Protein AF-A0A3L7YS64-F1 (afdb_monomer_lite)

Foldseek 3Di:
DPQLVVQQVFFQCFEALQQQQAASVRDGQQDDLPPPPSLLLADELLLLQCLLVLFLLLLLCVQCVVVQVADFAPQQPDVVGALPPVVVLLVVLFVVQLVLVCVVLVVLFPAEEELDDDDSCLSDSRSQVVLLVCQLVPGQWYAQRWFAGPNLSYTGTFGIWGKLLSVCSLAPPPDDPQLNQPFQQNSADVPGDTGSIFIAGEHEHADAFEAEPVQATDSVCLSVLSSRLSVQSRRSRHRRHRRQWHWYFYQWYDYPVGIGFFRSHGTHIRGSQQDPPDPPDDHSSVSSSVSSVSSSCSSVPSNVWDLPPHGPDLSSQGQPVDDPSHRRNVVNLVSCVNFQRPNLQFQQGSVLSVVLVVVVNRHVLDPPDACVSSVRDDDVRRVRRRQLSCLSPQDPPDDPCSNDPPNDDDDPDDCPVVWDFQKEKAKEWDWPDQSDAPCPPPRGDGGDIATFKMKIAMDGRNHADDPVLLVLLVVLVQDLADPPDDDDPVCVVRVSRMGMHGFSDNDPVSSVVSVVNVVSNVVSSCVSVVHDVVSYHYHYPPVPPVPRNPRRNPD

Secondary structure (DSSP, 8-state):
---TTHHHHS--SS-GGGGGTB-TTS-B----TT-TTGGGG-EEGGGGHHHHTT-THHHHIIIIIGGGT--PPTTTT-SSPPTT-HHHHHHHHHHHHHHHHHHHHGGGSS-EEE--SSTTGGG-HHHHHHHHHHHHTT-SEEEEEEEEETTTTEEEEEEEEEEHHHHHHHSTTSS-HHHHT---GGG--TTSPPPS--EEEEEEEEEEEEB-TTSBBPGGGHHHHHHHHHHHHHHHHHHT---SEEEEEEEEEEETTEE-SBTTS-PEEEESS---SSTTSPPHHHHHHHHHHHHHHHHHHGGG---SSS-SSGGGS--TT----TTSHHHHHHHHHHHT-GGGSTT--HHHHHHHHHTT---TT-TT--TTTTT--SSSHHHHHHHHHHHHTS-TTS-GGGGSSSS-----S--GGGS--SEEEEEEEEE-TT-S---TTTTB------EEEEEEEEEETTBPPPHHHHHHHHHTT---B---SPPPGGGTTTGGGEEEEE-SSSSHHHHHHHHHHHHHHHHHHHHHTT--GGGEEEEESGGG-----TTTS--

pLDDT: mean 89.32, std 11.94, range [34.16, 98.81]

Structure (mmCIF, N/CA/C/O backbone):
data_AF-A0A3L7YS64-F1
#
_entry.id   AF-A0A3L7YS64-F1
#
loop_
_atom_site.group_PDB
_atom_site.id
_atom_site.type_symbol
_atom_site.label_atom_id
_atom_site.label_alt_id
_atom_site.label_comp_id
_atom_site.label_asym_id
_atom_site.label_entity_id
_atom_site.label_seq_id
_atom_site.pdbx_PDB_ins_code
_atom_site.Cartn_x
_atom_site.Cartn_y
_atom_site.Cartn_z
_atom_site.occupancy
_atom_site.B_iso_or_equiv
_atom_site.auth_seq_id
_atom_site.auth_comp_id
_atom_site.auth_asym_id
_atom_site.auth_atom_id
_atom_site.pdbx_PDB_model_num
ATOM 1 N N . MET A 1 1 ? 5.269 -16.865 -11.892 1.00 75.00 1 MET A N 1
ATOM 2 C CA . MET A 1 1 ? 6.469 -16.201 -12.421 1.00 75.00 1 MET A CA 1
ATOM 3 C C . MET A 1 1 ? 7.534 -17.269 -12.505 1.00 75.00 1 MET A C 1
ATOM 5 O O . MET A 1 1 ? 7.743 -17.943 -11.498 1.00 75.00 1 MET A O 1
ATOM 9 N N . SER A 1 2 ? 8.135 -17.475 -13.669 1.00 70.62 2 SER A N 1
ATOM 10 C CA . SER A 1 2 ? 9.424 -18.143 -13.788 1.00 70.62 2 SER A CA 1
ATOM 11 C C . SER A 1 2 ? 10.393 -17.479 -12.806 1.00 70.62 2 SER A C 1
ATOM 13 O O . SER A 1 2 ? 10.333 -16.269 -12.597 1.00 70.62 2 SER A O 1
ATOM 15 N N . ASP A 1 3 ? 11.226 -18.266 -12.128 1.00 80.31 3 ASP A N 1
ATOM 16 C CA . ASP A 1 3 ? 12.085 -17.745 -11.063 1.00 80.31 3 ASP A CA 1
ATOM 17 C C . ASP A 1 3 ? 13.053 -16.689 -11.618 1.00 80.31 3 ASP A C 1
ATOM 19 O O . ASP A 1 3 ? 14.046 -17.036 -12.256 1.00 80.31 3 ASP A O 1
ATOM 23 N N . LEU A 1 4 ? 12.751 -15.405 -11.381 1.00 87.12 4 LEU A N 1
ATOM 24 C CA . LEU A 1 4 ? 13.524 -14.252 -11.857 1.00 87.12 4 LEU A CA 1
ATOM 25 C C . LEU A 1 4 ? 15.009 -14.371 -11.493 1.00 87.12 4 LEU A C 1
ATOM 27 O O . LEU A 1 4 ? 15.869 -13.941 -12.257 1.00 87.12 4 LEU A O 1
ATOM 31 N N . ARG A 1 5 ? 15.327 -15.031 -10.374 1.00 86.81 5 ARG A N 1
ATOM 32 C CA . ARG A 1 5 ? 16.705 -15.235 -9.910 1.00 86.81 5 ARG A CA 1
ATOM 33 C C . ARG A 1 5 ? 17.558 -16.012 -10.910 1.00 86.81 5 ARG A C 1
ATOM 35 O O . ARG A 1 5 ? 18.771 -15.833 -10.927 1.00 86.81 5 ARG A O 1
ATOM 42 N N . ARG A 1 6 ? 16.951 -16.812 -11.799 1.00 89.75 6 ARG A N 1
ATOM 43 C CA . ARG A 1 6 ? 17.678 -17.478 -12.894 1.00 89.75 6 ARG A CA 1
ATOM 44 C C . ARG A 1 6 ? 18.371 -16.477 -13.822 1.00 89.75 6 ARG A C 1
ATOM 46 O O . ARG A 1 6 ? 19.403 -16.803 -14.395 1.00 89.75 6 ARG A O 1
ATOM 53 N N . TYR A 1 7 ? 17.822 -15.267 -13.954 1.00 92.56 7 TYR A N 1
ATOM 54 C CA . TYR A 1 7 ? 18.408 -14.224 -14.789 1.00 92.56 7 TYR A CA 1
ATOM 55 C C . TYR A 1 7 ? 19.575 -13.480 -14.120 1.00 92.56 7 TYR A C 1
ATOM 57 O O . TYR A 1 7 ? 20.260 -12.714 -14.792 1.00 92.56 7 TYR A O 1
ATOM 65 N N . LEU A 1 8 ? 19.840 -13.710 -12.825 1.00 90.12 8 LEU A N 1
ATOM 66 C CA . LEU A 1 8 ? 21.042 -13.188 -12.160 1.00 90.12 8 LEU A CA 1
ATOM 67 C C . LEU A 1 8 ? 22.300 -13.964 -12.569 1.00 90.12 8 LEU A C 1
ATOM 69 O O . LEU A 1 8 ? 23.395 -13.409 -12.572 1.00 90.12 8 LEU A O 1
ATOM 73 N N . THR A 1 9 ? 22.154 -15.250 -12.902 1.00 87.62 9 THR A N 1
ATOM 74 C CA . THR A 1 9 ? 23.279 -16.144 -13.224 1.00 87.62 9 THR A CA 1
ATOM 75 C C . THR A 1 9 ? 23.401 -16.455 -14.714 1.00 87.62 9 THR A C 1
ATOM 77 O O . THR A 1 9 ? 24.464 -16.890 -15.154 1.00 87.62 9 THR A O 1
ATOM 80 N N . ALA A 1 10 ? 22.348 -16.224 -15.501 1.00 89.31 10 ALA A N 1
ATOM 81 C CA . ALA A 1 10 ? 22.336 -16.444 -16.943 1.00 89.31 10 ALA A CA 1
ATOM 82 C C . ALA A 1 10 ? 21.511 -15.372 -17.668 1.00 89.31 10 ALA A C 1
ATOM 84 O O . ALA A 1 10 ? 20.496 -14.907 -17.160 1.00 89.31 10 ALA A O 1
ATOM 85 N N . ALA A 1 11 ? 21.909 -15.008 -18.888 1.00 89.56 11 ALA A N 1
ATOM 86 C CA . ALA A 1 11 ? 21.113 -14.101 -19.710 1.00 89.56 11 ALA A CA 1
ATOM 87 C C . ALA A 1 11 ? 19.748 -14.731 -20.068 1.00 89.56 11 ALA A C 1
ATOM 89 O O . ALA A 1 11 ? 19.675 -15.950 -20.274 1.00 89.56 11 ALA A O 1
ATOM 90 N N . PRO A 1 12 ? 18.668 -13.935 -20.183 1.00 94.25 12 PRO A N 1
ATOM 91 C CA . PRO A 1 12 ? 17.391 -14.443 -20.669 1.00 94.25 12 PRO A CA 1
ATOM 92 C C . PRO A 1 12 ? 17.529 -15.072 -22.072 1.00 94.25 12 PRO A C 1
ATOM 94 O O . PRO A 1 12 ? 18.192 -14.489 -22.928 1.00 94.25 12 PRO A O 1
ATOM 97 N N . PRO A 1 13 ? 16.902 -16.232 -22.343 1.00 95.38 13 PRO A N 1
ATOM 98 C CA . PRO A 1 13 ? 16.937 -16.887 -23.655 1.00 95.38 13 PRO A CA 1
ATOM 99 C C . PRO A 1 13 ? 16.402 -16.037 -24.812 1.00 95.38 13 PRO A C 1
ATOM 101 O O . PRO A 1 13 ? 16.916 -16.113 -25.927 1.00 95.38 13 PRO A O 1
ATOM 104 N N . VAL A 1 14 ? 15.365 -15.235 -24.559 1.00 96.75 14 VAL A N 1
ATOM 105 C CA . VAL A 1 14 ? 14.819 -14.289 -25.534 1.00 96.75 14 VAL A CA 1
ATOM 106 C C . VAL A 1 14 ? 14.963 -12.877 -24.992 1.00 96.75 14 VAL A C 1
ATOM 108 O O . VAL A 1 14 ? 14.386 -12.540 -23.957 1.00 96.75 14 VAL A O 1
ATOM 111 N N . THR A 1 15 ? 15.702 -12.046 -25.727 1.00 96.88 15 THR A N 1
ATOM 112 C CA . THR A 1 15 ? 16.001 -10.661 -25.354 1.00 96.88 15 THR A CA 1
ATOM 113 C C . THR A 1 15 ? 15.597 -9.655 -26.428 1.00 96.88 15 THR A C 1
ATOM 115 O O . THR A 1 15 ? 15.150 -10.025 -27.523 1.00 96.88 15 THR A O 1
ATOM 118 N N . GLY A 1 16 ? 15.738 -8.368 -26.112 1.00 96.88 16 GLY A N 1
ATOM 119 C CA . GLY A 1 16 ? 15.489 -7.279 -27.047 1.00 96.88 16 GLY A CA 1
ATOM 120 C C . GLY A 1 16 ? 14.007 -7.106 -27.377 1.00 96.88 16 GLY A C 1
ATOM 121 O O . GLY A 1 16 ? 13.126 -7.644 -26.707 1.00 96.88 16 GLY A O 1
ATOM 122 N N . ARG A 1 17 ? 13.708 -6.412 -28.480 1.00 96.88 17 ARG A N 1
ATOM 123 C CA . ARG A 1 17 ? 12.328 -6.160 -28.940 1.00 96.88 17 ARG A CA 1
ATOM 124 C C . ARG A 1 17 ? 11.469 -7.426 -29.024 1.00 96.88 17 ARG A C 1
ATOM 126 O O . ARG A 1 17 ? 10.275 -7.392 -28.734 1.00 96.88 17 ARG A O 1
ATOM 133 N N . ARG A 1 18 ? 12.064 -8.565 -29.402 1.00 96.69 18 ARG A N 1
ATOM 134 C CA . ARG A 1 18 ? 11.354 -9.851 -29.531 1.00 96.69 18 ARG A CA 1
ATOM 135 C C . ARG A 1 18 ? 10.771 -10.342 -28.207 1.00 96.69 18 ARG A C 1
ATOM 137 O O . ARG A 1 18 ? 9.754 -11.037 -28.228 1.00 96.69 18 ARG A O 1
ATOM 144 N N . SER A 1 19 ? 11.356 -9.973 -27.066 1.00 97.38 19 SER A N 1
ATOM 145 C CA . SER A 1 19 ? 10.868 -10.415 -25.758 1.00 97.38 19 SER A CA 1
ATOM 146 C C . SER A 1 19 ? 9.533 -9.784 -25.356 1.00 97.38 19 SER A C 1
ATOM 148 O O . SER A 1 19 ? 8.900 -10.292 -24.438 1.00 97.38 19 SER A O 1
ATOM 150 N N . ILE A 1 20 ? 9.079 -8.724 -26.041 1.00 97.81 20 ILE A N 1
ATOM 151 C CA . ILE A 1 20 ? 7.767 -8.085 -25.818 1.00 97.81 20 ILE A CA 1
ATOM 152 C C . ILE A 1 20 ? 6.618 -9.035 -26.183 1.00 97.81 20 ILE A C 1
ATOM 154 O O . ILE A 1 20 ? 5.534 -8.963 -25.602 1.00 97.81 20 ILE A O 1
ATOM 158 N N . THR A 1 21 ? 6.846 -9.928 -27.149 1.00 97.50 21 THR A N 1
ATOM 159 C CA . THR A 1 21 ? 5.817 -10.805 -27.727 1.00 97.50 21 THR A CA 1
ATOM 160 C C . THR A 1 21 ? 6.182 -12.283 -27.709 1.00 97.50 21 THR A C 1
ATOM 162 O O . THR A 1 21 ? 5.349 -13.094 -28.093 1.00 97.50 21 THR A O 1
ATOM 165 N N . THR A 1 22 ? 7.383 -12.660 -27.266 1.00 97.94 22 THR A N 1
ATOM 166 C CA . THR A 1 22 ? 7.866 -14.048 -27.304 1.00 97.94 22 THR A CA 1
ATOM 167 C C . THR A 1 22 ? 8.350 -14.511 -25.925 1.00 97.94 22 THR A C 1
ATOM 169 O O . THR A 1 22 ? 9.090 -13.786 -25.253 1.00 97.94 22 THR A O 1
ATOM 172 N N . SER A 1 23 ? 7.932 -15.708 -25.496 1.00 96.94 23 SER A N 1
ATOM 173 C CA . SER A 1 23 ? 8.398 -16.375 -24.265 1.00 96.94 23 SER A CA 1
ATOM 174 C C . SER A 1 23 ? 9.821 -16.929 -24.416 1.00 96.94 23 SER A C 1
ATOM 176 O O . SER A 1 23 ? 10.366 -16.947 -25.518 1.00 96.94 23 SER A O 1
ATOM 178 N N . ASP A 1 24 ? 10.437 -17.421 -23.336 1.00 95.38 24 ASP A N 1
ATOM 179 C CA . ASP A 1 24 ? 11.776 -18.033 -23.424 1.00 95.38 24 ASP A CA 1
ATOM 180 C C . ASP A 1 24 ? 11.811 -19.337 -24.214 1.00 95.38 24 ASP A C 1
ATOM 182 O O . ASP A 1 24 ? 12.849 -19.702 -24.761 1.00 95.38 24 ASP A O 1
ATOM 186 N N . ALA A 1 25 ? 10.671 -20.017 -24.319 1.00 95.56 25 ALA A N 1
ATOM 187 C CA . ALA A 1 25 ? 10.519 -21.204 -25.152 1.00 95.56 25 ALA A CA 1
ATOM 188 C C . ALA A 1 25 ? 10.330 -20.870 -26.647 1.00 95.56 25 ALA A C 1
ATOM 190 O O . ALA A 1 25 ? 10.147 -21.775 -27.457 1.00 95.56 25 ALA A O 1
ATOM 191 N N . GLY A 1 26 ? 10.340 -19.585 -27.026 1.00 95.62 26 GLY A N 1
ATOM 192 C CA . GLY A 1 26 ? 10.114 -19.146 -28.404 1.00 95.62 26 GLY A CA 1
ATOM 193 C C . GLY A 1 26 ? 8.638 -19.068 -28.810 1.00 95.62 26 GLY A C 1
ATOM 194 O O . GLY A 1 26 ? 8.339 -18.874 -29.986 1.00 95.62 26 GLY A O 1
ATOM 195 N N . GLU A 1 27 ? 7.707 -19.204 -27.863 1.00 96.62 27 GLU A N 1
ATOM 196 C CA . GLU A 1 27 ? 6.268 -19.130 -28.128 1.00 96.62 27 GLU A CA 1
ATOM 197 C C . GLU A 1 27 ? 5.822 -17.669 -28.263 1.00 96.62 27 GLU A C 1
ATOM 199 O O . GLU A 1 27 ? 6.054 -16.854 -27.366 1.00 96.62 27 GLU A O 1
ATOM 204 N N . VAL A 1 28 ? 5.152 -17.334 -29.368 1.00 96.75 28 VAL A N 1
ATOM 205 C CA . VAL A 1 28 ? 4.612 -15.988 -29.591 1.00 96.75 28 VAL A CA 1
ATOM 206 C C . VAL A 1 28 ? 3.301 -15.819 -28.826 1.00 96.75 28 VAL A C 1
ATOM 208 O O . VAL A 1 28 ? 2.324 -16.517 -29.082 1.00 96.75 28 VAL A O 1
ATOM 211 N N . ARG A 1 29 ? 3.256 -14.840 -27.921 1.00 95.38 29 ARG A N 1
ATOM 212 C CA . ARG A 1 29 ? 2.077 -14.447 -27.146 1.00 95.38 29 ARG A CA 1
ATOM 213 C C . ARG A 1 29 ? 1.862 -12.942 -27.259 1.00 95.38 29 ARG A C 1
ATOM 215 O O . ARG A 1 29 ? 2.418 -12.147 -26.502 1.00 95.38 29 ARG A O 1
ATOM 222 N N . ASN A 1 30 ? 1.031 -12.552 -28.219 1.00 93.25 30 ASN A N 1
ATOM 223 C CA . ASN A 1 30 ? 0.705 -11.157 -28.490 1.00 93.25 30 ASN A CA 1
ATOM 224 C C . ASN A 1 30 ? -0.807 -10.975 -28.707 1.00 93.25 30 ASN A C 1
ATOM 226 O O . ASN A 1 30 ? -1.237 -10.819 -29.849 1.00 93.25 30 ASN A O 1
ATOM 230 N N . PRO A 1 31 ? -1.622 -11.046 -27.641 1.00 92.50 31 PRO A N 1
ATOM 231 C CA . PRO A 1 31 ? -3.062 -10.848 -27.768 1.00 92.50 31 PRO A CA 1
ATOM 232 C C . PRO A 1 31 ? -3.409 -9.420 -28.207 1.00 92.50 31 PRO A C 1
ATOM 234 O O . PRO A 1 31 ? -2.739 -8.465 -27.806 1.00 92.50 31 PRO A O 1
ATOM 237 N N . ASP A 1 32 ? -4.491 -9.281 -28.978 1.00 88.62 32 ASP A N 1
ATOM 238 C CA . ASP A 1 32 ? -5.088 -7.979 -29.291 1.00 88.62 32 ASP A CA 1
ATOM 239 C C . ASP A 1 32 ? -5.507 -7.269 -27.984 1.00 88.62 32 ASP A C 1
ATOM 241 O O . ASP A 1 32 ? -6.080 -7.924 -27.107 1.00 88.62 32 ASP A O 1
ATOM 245 N N . PRO A 1 33 ? -5.244 -5.960 -27.798 1.00 86.06 33 PRO A N 1
ATOM 246 C CA . PRO A 1 33 ? -5.588 -5.235 -26.567 1.00 86.06 33 PRO A CA 1
ATOM 247 C C . PRO A 1 33 ? -7.076 -5.289 -26.178 1.00 86.06 33 PRO A C 1
ATOM 249 O O . PRO A 1 33 ? -7.413 -5.114 -25.003 1.00 86.06 33 PRO A O 1
ATOM 252 N N . THR A 1 34 ? -7.963 -5.520 -27.148 1.00 86.94 34 THR A N 1
ATOM 253 C CA . THR A 1 34 ? -9.418 -5.602 -26.961 1.00 86.94 34 THR A CA 1
ATOM 254 C C . THR A 1 34 ? -9.915 -7.019 -26.652 1.00 86.94 34 THR A C 1
ATOM 256 O O . THR A 1 34 ? -11.037 -7.177 -26.159 1.00 86.94 34 THR A O 1
ATOM 259 N N . ASP A 1 35 ? -9.086 -8.053 -26.846 1.00 89.44 35 ASP A N 1
ATOM 260 C CA . ASP A 1 35 ? -9.452 -9.448 -26.579 1.00 89.44 35 ASP A CA 1
ATOM 261 C C . ASP A 1 35 ? -9.411 -9.766 -25.077 1.00 89.44 35 ASP A C 1
ATOM 263 O O . ASP A 1 35 ? -8.422 -10.234 -24.506 1.00 89.44 35 ASP A O 1
ATOM 267 N N . ARG A 1 36 ? -10.544 -9.543 -24.411 1.00 87.00 36 ARG A N 1
ATOM 268 C CA . ARG A 1 36 ? -10.695 -9.809 -22.973 1.00 87.00 36 ARG A CA 1
ATOM 269 C C . ARG A 1 36 ? -10.419 -11.265 -22.592 1.00 87.00 36 ARG A C 1
ATOM 271 O O . ARG A 1 36 ? -10.006 -11.503 -21.457 1.00 87.00 36 ARG A O 1
ATOM 278 N N . THR A 1 37 ? -10.659 -12.220 -23.489 1.00 87.88 37 THR A N 1
ATOM 279 C CA . THR A 1 37 ? -10.460 -13.647 -23.213 1.00 87.88 37 THR A CA 1
ATOM 280 C C . THR A 1 37 ? -8.975 -13.968 -23.197 1.00 87.88 37 THR A C 1
ATOM 282 O O . THR A 1 37 ? -8.494 -14.564 -22.235 1.00 87.88 37 THR A O 1
ATOM 285 N N . ALA A 1 38 ? -8.228 -13.506 -24.200 1.00 86.81 38 ALA A N 1
ATOM 286 C CA . ALA A 1 38 ? -6.787 -13.728 -24.262 1.00 86.81 38 ALA A CA 1
ATOM 287 C C . ALA A 1 38 ? -6.024 -12.984 -23.148 1.00 86.81 38 ALA A C 1
ATOM 289 O O . ALA A 1 38 ? -5.046 -13.500 -22.607 1.00 86.81 38 ALA A O 1
ATOM 290 N N . TRP A 1 39 ? -6.509 -11.812 -22.726 1.00 91.19 39 TRP A N 1
ATOM 291 C CA . TRP A 1 39 ? -5.955 -11.068 -21.587 1.00 91.19 39 TRP A CA 1
ATOM 292 C C . TRP A 1 39 ? -6.368 -11.615 -20.211 1.00 91.19 39 TRP A C 1
ATOM 294 O O . TRP A 1 39 ? -5.863 -11.135 -19.194 1.00 91.19 39 TRP A O 1
ATOM 304 N N . ARG A 1 40 ? -7.244 -12.627 -20.133 1.00 91.38 40 ARG A N 1
ATOM 305 C CA . ARG A 1 40 ? -7.688 -13.209 -18.852 1.00 91.38 40 ARG A CA 1
ATOM 306 C C . ARG A 1 40 ? -6.539 -13.831 -18.057 1.00 91.38 40 ARG A C 1
ATOM 308 O O . ARG A 1 40 ? -6.552 -13.745 -16.830 1.00 91.38 40 ARG A O 1
ATOM 315 N N . GLU A 1 41 ? -5.544 -14.393 -18.737 1.00 93.38 41 GLU A N 1
ATOM 316 C CA . GLU A 1 41 ? -4.353 -14.988 -18.111 1.00 93.38 41 GLU A CA 1
ATOM 317 C C . GLU A 1 41 ? -3.257 -13.958 -17.800 1.00 93.38 41 GLU A C 1
ATOM 319 O O . GLU A 1 41 ? -2.355 -14.216 -16.996 1.00 93.38 41 GLU A O 1
ATOM 324 N N . TRP A 1 42 ? -3.344 -12.769 -18.400 1.00 96.38 42 TRP A N 1
ATOM 325 C CA . TRP A 1 42 ? -2.396 -11.689 -18.167 1.00 96.38 42 TRP A CA 1
ATOM 326 C C . TRP A 1 42 ? -2.717 -10.960 -16.861 1.00 96.38 42 TRP A C 1
ATOM 328 O O . TRP A 1 42 ? -3.863 -10.588 -16.577 1.00 96.38 42 TRP A O 1
ATOM 338 N N . VAL A 1 43 ? -1.695 -10.736 -16.043 1.00 96.81 43 VAL A N 1
ATOM 339 C CA . VAL A 1 43 ? -1.841 -10.145 -14.708 1.00 96.81 43 VAL A CA 1
ATOM 340 C C . VAL A 1 43 ? -1.011 -8.868 -14.626 1.00 96.81 43 VAL A C 1
ATOM 342 O O . VAL A 1 43 ? 0.186 -8.882 -14.907 1.00 96.81 43 VAL A O 1
ATOM 345 N N . SER A 1 44 ? -1.644 -7.751 -14.257 1.00 95.62 44 SER A N 1
ATOM 346 C CA . SER A 1 44 ? -0.912 -6.504 -14.036 1.00 95.62 44 SER A CA 1
ATOM 347 C C . SER A 1 44 ? -0.080 -6.592 -12.758 1.00 95.62 44 SER A C 1
ATOM 349 O O . SER A 1 44 ? -0.515 -7.209 -11.784 1.00 95.62 44 SER A O 1
ATOM 351 N N . ALA A 1 45 ? 1.083 -5.942 -12.727 1.00 94.69 45 ALA A N 1
ATOM 352 C CA . ALA A 1 45 ? 1.990 -5.995 -11.575 1.00 94.69 45 ALA A CA 1
ATOM 353 C C . ALA A 1 45 ? 1.306 -5.623 -10.240 1.00 94.69 45 ALA A C 1
ATOM 355 O O . ALA A 1 45 ? 1.483 -6.312 -9.232 1.00 94.69 45 ALA A O 1
ATOM 356 N N . SER A 1 46 ? 0.428 -4.614 -10.256 1.00 92.94 46 SER A N 1
ATOM 357 C CA . SER A 1 46 ? -0.352 -4.158 -9.095 1.00 92.94 46 SER A CA 1
ATOM 358 C C . SER A 1 46 ? -1.322 -5.199 -8.509 1.00 92.94 46 SER A C 1
ATOM 360 O O . SER A 1 46 ? -1.676 -5.112 -7.333 1.00 92.94 46 SER A O 1
ATOM 362 N N . LYS A 1 47 ? -1.741 -6.219 -9.276 1.00 95.88 47 LYS A N 1
ATOM 363 C CA . LYS A 1 47 ? -2.669 -7.268 -8.802 1.00 95.88 47 LYS A CA 1
ATOM 364 C C . LYS A 1 47 ? -2.014 -8.282 -7.861 1.00 95.88 47 LYS A C 1
ATOM 366 O O . LYS A 1 47 ? -2.718 -9.078 -7.258 1.00 95.88 47 LYS A O 1
ATOM 371 N N . THR A 1 48 ? -0.697 -8.228 -7.673 1.00 94.94 48 THR A N 1
ATOM 372 C CA . THR A 1 48 ? 0.008 -9.052 -6.672 1.00 94.94 48 THR A CA 1
ATOM 373 C C . THR A 1 48 ? -0.202 -8.570 -5.229 1.00 94.94 48 THR A C 1
ATOM 375 O O . THR A 1 48 ? 0.116 -9.289 -4.279 1.00 94.94 48 THR A O 1
ATOM 378 N N . ARG A 1 49 ? -0.760 -7.363 -5.050 1.00 94.94 49 ARG A N 1
ATOM 379 C CA . ARG A 1 49 ? -0.850 -6.646 -3.771 1.00 94.94 49 ARG A CA 1
ATOM 380 C C . ARG A 1 49 ? -1.494 -7.455 -2.645 1.00 94.94 49 ARG A C 1
ATOM 382 O O . ARG A 1 49 ? -0.908 -7.554 -1.570 1.00 94.94 49 ARG A O 1
ATOM 389 N N . ASN A 1 50 ? -2.691 -7.992 -2.866 1.00 96.19 50 ASN A N 1
ATOM 390 C CA . ASN A 1 50 ? -3.501 -8.594 -1.801 1.00 96.19 50 ASN A CA 1
ATOM 391 C C . ASN A 1 50 ? -2.902 -9.912 -1.300 1.00 96.19 50 ASN A C 1
ATOM 393 O O . ASN A 1 50 ? -2.794 -10.113 -0.089 1.00 96.19 50 ASN A O 1
ATOM 397 N N . TRP A 1 51 ? -2.386 -10.746 -2.209 1.00 95.69 51 TRP A N 1
ATOM 398 C CA . TRP A 1 51 ? -1.588 -11.922 -1.849 1.00 95.69 51 TRP A CA 1
ATOM 399 C C . TRP A 1 51 ? -0.399 -11.554 -0.953 1.00 95.69 51 TRP A C 1
ATOM 401 O O . TRP A 1 51 ? -0.234 -12.106 0.135 1.00 95.69 51 TRP A O 1
ATOM 411 N N . LEU A 1 52 ? 0.407 -10.571 -1.371 1.00 93.38 52 LEU A N 1
ATOM 412 C CA . LEU A 1 52 ? 1.620 -10.158 -0.652 1.00 93.38 52 LEU A CA 1
ATOM 413 C C . LEU A 1 52 ? 1.336 -9.459 0.685 1.00 93.38 52 LEU A C 1
ATOM 415 O O . LEU A 1 52 ? 2.234 -9.350 1.519 1.00 93.38 52 LEU A O 1
ATOM 419 N N . ARG A 1 53 ? 0.095 -9.015 0.906 1.00 91.69 53 ARG A N 1
ATOM 420 C CA . ARG A 1 53 ? -0.408 -8.508 2.193 1.00 91.69 53 ARG A CA 1
AT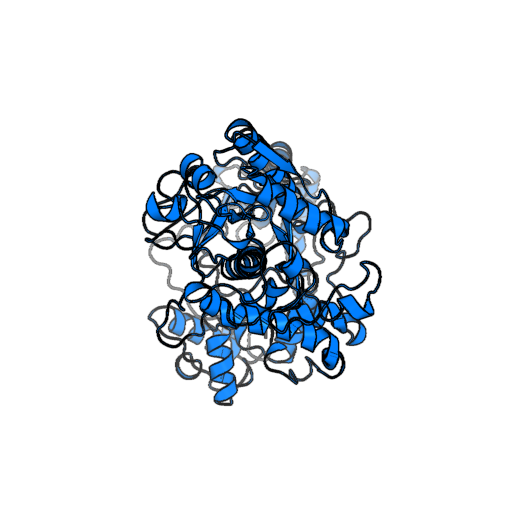OM 421 C C . ARG A 1 53 ? -1.115 -9.569 3.036 1.00 91.69 53 ARG A C 1
ATOM 423 O O . ARG A 1 53 ? -1.626 -9.244 4.107 1.00 91.69 53 ARG A O 1
ATOM 430 N N . ARG A 1 54 ? -1.117 -10.825 2.579 1.00 93.38 54 ARG A N 1
ATOM 431 C CA . ARG A 1 54 ? -1.782 -11.963 3.228 1.00 93.38 54 ARG A CA 1
ATOM 432 C C . ARG A 1 54 ? -3.289 -11.743 3.388 1.00 93.38 54 ARG A C 1
ATOM 434 O O . ARG A 1 54 ? -3.853 -12.181 4.379 1.00 93.38 54 ARG A O 1
ATOM 441 N N . ASP A 1 55 ? -3.929 -11.085 2.419 1.00 95.50 55 ASP A N 1
ATOM 442 C CA . ASP A 1 55 ? -5.392 -10.919 2.359 1.00 95.50 55 ASP A CA 1
ATOM 443 C C . ASP A 1 55 ? -5.981 -11.235 0.957 1.00 95.50 55 ASP A C 1
ATOM 445 O O . ASP A 1 55 ? -6.683 -10.410 0.366 1.00 95.50 55 ASP A O 1
ATOM 449 N N . PRO A 1 56 ? -5.677 -12.413 0.365 1.00 97.44 56 PRO A N 1
ATOM 450 C CA . PRO A 1 56 ? -6.121 -12.771 -0.988 1.00 97.44 56 PRO A CA 1
ATOM 451 C C . PRO A 1 56 ? -7.645 -12.919 -1.145 1.00 97.44 56 PRO A C 1
ATOM 453 O O . PRO A 1 56 ? -8.139 -12.873 -2.274 1.00 97.44 56 PRO A O 1
ATOM 456 N N . LEU A 1 57 ? -8.404 -13.023 -0.046 1.00 98.25 57 LEU A N 1
ATOM 457 C CA . LEU A 1 57 ? -9.871 -12.986 -0.051 1.00 98.25 57 LEU A CA 1
ATOM 458 C C . LEU A 1 57 ? -10.413 -11.777 -0.830 1.00 98.25 57 LEU A C 1
ATOM 460 O O . LEU A 1 57 ? -11.411 -11.906 -1.537 1.00 98.25 57 LEU A O 1
ATOM 464 N N . LEU A 1 58 ? -9.745 -10.623 -0.749 1.00 98.06 58 LEU A N 1
ATOM 465 C CA . LEU A 1 58 ? -10.165 -9.407 -1.447 1.00 98.06 58 LEU A CA 1
ATOM 466 C C . LEU A 1 58 ? -10.146 -9.567 -2.972 1.00 98.06 58 LEU A C 1
ATOM 468 O O . LEU A 1 58 ? -11.033 -9.055 -3.648 1.00 98.06 58 LEU A O 1
ATOM 472 N N . ASP A 1 59 ? -9.191 -10.324 -3.526 1.00 98.19 59 ASP A N 1
ATOM 473 C CA . ASP A 1 59 ? -9.163 -10.608 -4.967 1.00 98.19 59 ASP A CA 1
ATOM 474 C C . ASP A 1 59 ? -10.346 -11.483 -5.385 1.00 98.19 59 ASP A C 1
ATOM 476 O O . ASP A 1 59 ? -10.909 -11.308 -6.466 1.00 98.19 59 ASP A O 1
ATOM 480 N N . TRP A 1 60 ? -10.733 -12.429 -4.525 1.00 98.62 60 TRP A N 1
ATOM 481 C CA . TRP A 1 60 ? -11.889 -13.282 -4.767 1.00 98.62 60 TRP A CA 1
ATOM 482 C C . TRP A 1 60 ? -13.202 -12.506 -4.643 1.00 98.62 60 TRP A C 1
ATOM 484 O O . TRP A 1 60 ? -14.054 -12.643 -5.519 1.00 98.62 60 TRP A O 1
ATOM 494 N N . LEU A 1 61 ? -13.352 -11.651 -3.626 1.00 98.44 61 LEU A N 1
ATOM 495 C CA . LEU A 1 61 ? -14.520 -10.778 -3.471 1.00 98.44 61 LEU A CA 1
ATOM 496 C C . LEU A 1 61 ? -14.663 -9.825 -4.660 1.00 98.44 61 LEU A C 1
ATOM 498 O O . LEU A 1 61 ? -15.763 -9.668 -5.187 1.00 98.44 61 LEU A O 1
ATOM 502 N N . GLU A 1 62 ? -13.552 -9.278 -5.154 1.00 97.38 62 GLU A N 1
ATOM 503 C CA . GLU A 1 62 ? -13.555 -8.392 -6.316 1.00 97.38 62 GLU A CA 1
ATOM 504 C C . GLU A 1 62 ? -14.125 -9.057 -7.577 1.00 97.38 62 GLU A C 1
ATOM 506 O O . GLU A 1 62 ? -14.800 -8.397 -8.367 1.00 97.38 62 GLU A O 1
ATOM 511 N N . VAL A 1 63 ? -13.877 -10.358 -7.768 1.00 97.38 63 VAL A N 1
ATOM 512 C CA . VAL A 1 63 ? -14.322 -11.099 -8.961 1.00 97.38 63 VAL A CA 1
ATOM 513 C C . VAL A 1 63 ? -15.672 -11.794 -8.752 1.00 97.38 63 VAL A C 1
ATOM 515 O O . VAL A 1 63 ? -16.495 -11.806 -9.665 1.00 97.38 63 VAL A O 1
ATOM 518 N N . HIS A 1 64 ? -15.912 -12.370 -7.572 1.00 98.19 64 HIS A N 1
ATOM 519 C CA . HIS A 1 64 ? -17.028 -13.289 -7.306 1.00 98.19 64 HIS A CA 1
ATOM 520 C C . HIS A 1 64 ? -17.952 -12.844 -6.171 1.00 98.19 64 HIS A C 1
ATOM 522 O O . HIS A 1 64 ? -19.037 -13.406 -6.035 1.00 98.19 64 HIS A O 1
ATOM 528 N N . GLY A 1 65 ? -17.575 -11.839 -5.375 1.00 97.50 65 GLY A N 1
ATOM 529 C CA . GLY A 1 65 ? -18.282 -11.447 -4.150 1.00 97.50 65 GLY A CA 1
ATOM 530 C C . GLY A 1 65 ? -19.769 -11.175 -4.372 1.00 97.50 65 GLY A C 1
ATOM 531 O O . GLY A 1 65 ? -20.607 -11.780 -3.708 1.00 97.50 65 GLY A O 1
ATOM 532 N N . ALA A 1 66 ? -20.104 -10.362 -5.379 1.00 96.81 66 ALA A N 1
ATOM 533 C CA . ALA A 1 66 ? -21.494 -10.048 -5.726 1.00 96.81 66 ALA A CA 1
ATOM 534 C C . ALA A 1 66 ? -22.307 -11.292 -6.124 1.00 96.81 66 ALA A C 1
ATOM 536 O O . ALA A 1 66 ? -23.419 -11.490 -5.638 1.00 96.81 66 ALA A O 1
ATOM 537 N N . ALA A 1 67 ? -21.737 -12.172 -6.955 1.00 97.75 67 ALA A N 1
ATOM 538 C CA . ALA A 1 67 ? -22.384 -13.423 -7.362 1.00 97.75 67 ALA A CA 1
ATOM 539 C C . ALA A 1 67 ? -22.578 -14.401 -6.186 1.00 97.75 67 ALA A C 1
ATOM 541 O O . ALA A 1 67 ? -23.439 -15.276 -6.244 1.00 97.75 67 ALA A O 1
ATOM 542 N N . LYS A 1 68 ? -21.794 -14.232 -5.117 1.00 97.50 68 LYS A N 1
ATOM 543 C CA . LYS A 1 68 ? -21.841 -15.009 -3.873 1.00 97.50 68 LYS A CA 1
ATOM 544 C C . LYS A 1 68 ? -22.662 -14.335 -2.768 1.00 97.50 68 LYS A C 1
ATOM 546 O O . LYS A 1 68 ? -22.686 -14.820 -1.642 1.00 97.50 68 LYS A O 1
ATOM 551 N N . GLY A 1 69 ? -23.356 -13.238 -3.079 1.00 96.81 69 GLY A N 1
ATOM 552 C CA . GLY A 1 69 ? -24.245 -12.546 -2.143 1.00 96.81 69 GLY A CA 1
ATOM 553 C C . GLY A 1 69 ? -23.545 -11.586 -1.177 1.00 96.81 69 GLY A C 1
ATOM 554 O O . GLY A 1 69 ? -24.160 -11.151 -0.203 1.00 96.81 69 GLY A O 1
ATOM 555 N N . PHE A 1 70 ? -22.282 -11.237 -1.427 1.00 97.44 70 PHE A N 1
ATOM 556 C CA . PHE A 1 70 ? -21.589 -10.166 -0.714 1.00 97.44 70 PHE A CA 1
ATOM 557 C C . PHE A 1 70 ? -21.785 -8.833 -1.436 1.00 97.44 70 PHE A C 1
ATOM 559 O O . PHE A 1 70 ? -21.745 -8.765 -2.663 1.00 97.44 70 PHE A O 1
ATOM 566 N N . ALA A 1 71 ? -21.967 -7.760 -0.671 1.00 95.06 71 ALA A N 1
ATOM 567 C CA . ALA A 1 71 ? -22.082 -6.407 -1.196 1.00 95.06 71 ALA A CA 1
ATOM 568 C C . ALA A 1 71 ? -20.801 -5.616 -0.925 1.00 95.06 71 ALA A C 1
ATOM 570 O O . ALA A 1 71 ? -20.121 -5.856 0.075 1.00 95.06 71 ALA A O 1
ATOM 571 N N . ARG A 1 72 ? -20.504 -4.672 -1.820 1.00 94.31 72 ARG A N 1
ATOM 572 C CA . ARG A 1 72 ? -19.512 -3.629 -1.563 1.00 94.31 72 ARG A CA 1
ATOM 573 C C . ARG A 1 72 ? -20.011 -2.692 -0.464 1.00 94.31 72 ARG A C 1
ATOM 575 O O . ARG A 1 72 ? -21.217 -2.591 -0.233 1.00 94.31 72 ARG A O 1
ATOM 582 N N . ASP A 1 73 ? -19.080 -1.999 0.176 1.00 90.88 73 ASP A N 1
ATOM 583 C CA . ASP A 1 73 ? -19.358 -1.005 1.205 1.00 90.88 73 ASP A CA 1
ATOM 584 C C . ASP A 1 73 ? -20.316 0.076 0.674 1.00 90.88 73 ASP A C 1
ATOM 586 O O . ASP A 1 73 ? -20.279 0.464 -0.500 1.00 90.88 73 ASP A O 1
ATOM 590 N N . ALA A 1 74 ? -21.201 0.566 1.543 1.00 86.44 74 ALA A N 1
ATOM 591 C CA . ALA A 1 74 ? -22.186 1.572 1.163 1.00 86.44 74 ALA A CA 1
ATOM 592 C C . ALA A 1 74 ? -21.498 2.833 0.613 1.00 86.44 74 ALA A C 1
ATOM 594 O O . ALA A 1 74 ? -20.560 3.358 1.206 1.00 86.44 74 ALA A O 1
ATOM 595 N N . GLY A 1 75 ? -21.972 3.320 -0.536 1.00 82.44 75 GLY A N 1
ATOM 596 C CA . GLY A 1 75 ? -21.396 4.489 -1.204 1.00 82.44 75 GLY A CA 1
ATOM 597 C C . GLY A 1 75 ? -20.126 4.215 -2.018 1.00 82.44 75 GLY A C 1
ATOM 598 O O . GLY A 1 75 ? -19.692 5.115 -2.731 1.00 82.44 75 GLY A O 1
ATOM 599 N N . ALA A 1 76 ? -19.575 2.993 -2.004 1.00 84.12 76 ALA A N 1
ATOM 600 C CA . ALA A 1 76 ? -18.356 2.662 -2.748 1.00 84.12 76 ALA A CA 1
ATOM 601 C C . ALA A 1 76 ? -18.468 2.881 -4.268 1.00 84.12 76 ALA A C 1
ATOM 603 O O . ALA A 1 76 ? -17.460 3.178 -4.904 1.00 84.12 76 ALA A O 1
ATOM 604 N N . ASP A 1 77 ? -19.675 2.740 -4.827 1.00 84.44 77 ASP A N 1
ATOM 605 C CA . ASP A 1 77 ? -19.969 2.915 -6.256 1.00 84.44 77 ASP A CA 1
ATOM 606 C C . ASP A 1 77 ? -20.757 4.216 -6.551 1.00 84.44 77 ASP A C 1
ATOM 608 O O . ASP A 1 77 ? -21.351 4.360 -7.626 1.00 84.44 77 ASP A O 1
ATOM 612 N N . ALA A 1 78 ? -20.812 5.159 -5.599 1.00 84.38 78 ALA A N 1
ATOM 613 C CA . ALA A 1 78 ? -21.529 6.424 -5.765 1.00 84.38 78 ALA A CA 1
ATOM 614 C C . ALA A 1 78 ? -20.961 7.262 -6.927 1.00 84.38 78 ALA A C 1
ATOM 616 O O . ALA A 1 78 ? -19.752 7.309 -7.157 1.00 84.38 78 ALA A O 1
ATOM 617 N N . LYS A 1 79 ? -21.848 7.937 -7.673 1.00 84.00 79 LYS A N 1
ATOM 618 C CA . LYS A 1 79 ? -21.485 8.834 -8.782 1.00 84.00 79 LYS A CA 1
ATOM 619 C C . LYS A 1 79 ? -22.219 10.179 -8.646 1.00 84.00 79 LYS A C 1
ATOM 621 O O . LYS A 1 79 ? -23.437 10.189 -8.828 1.00 84.00 79 LYS A O 1
ATOM 626 N N . PRO A 1 80 ? -21.513 11.298 -8.384 1.00 82.56 80 PRO A N 1
ATOM 627 C CA . PRO A 1 80 ? -20.074 11.381 -8.089 1.00 82.56 80 PRO A CA 1
ATOM 628 C C . PRO A 1 80 ? -19.709 10.645 -6.781 1.00 82.56 80 PRO A C 1
ATOM 630 O O . PRO A 1 80 ? -20.600 10.420 -5.957 1.00 82.56 80 PRO A O 1
ATOM 633 N N . PRO A 1 81 ? -18.436 10.248 -6.593 1.00 76.12 81 PRO A N 1
ATOM 634 C CA . PRO A 1 81 ? -17.982 9.687 -5.323 1.00 76.12 81 PRO A CA 1
ATOM 635 C C . PRO A 1 81 ? -18.182 10.696 -4.186 1.00 76.12 81 PRO A C 1
ATOM 637 O O . PRO A 1 81 ? -18.311 11.903 -4.415 1.00 76.12 81 PRO A O 1
ATOM 640 N N . SER A 1 82 ? -18.216 10.194 -2.950 1.00 76.88 82 SER A N 1
ATOM 641 C CA . SER A 1 82 ? -18.297 11.055 -1.769 1.00 76.88 82 SER A CA 1
ATOM 642 C C . SER A 1 82 ? -17.125 12.047 -1.759 1.0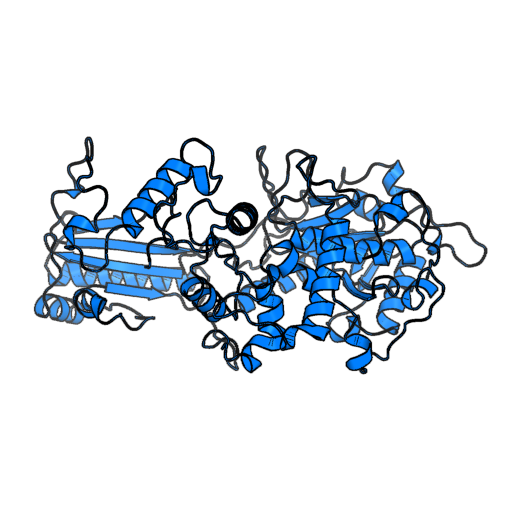0 76.88 82 SER A C 1
ATOM 644 O O . SER A 1 82 ? -15.991 11.622 -1.986 1.00 76.88 82 SER A O 1
ATOM 646 N N . PRO A 1 83 ? -17.340 13.337 -1.431 1.00 68.19 83 PRO A N 1
ATOM 647 C CA . PRO A 1 83 ? -16.232 14.271 -1.212 1.00 68.19 83 PRO A CA 1
ATOM 648 C C . PRO A 1 83 ? -15.322 13.840 -0.044 1.00 68.19 83 PRO A C 1
ATOM 650 O O . PRO A 1 83 ? -14.206 14.333 0.075 1.00 68.19 83 PRO A O 1
ATOM 653 N N . TYR A 1 84 ? -15.787 12.895 0.782 1.00 71.62 84 TYR A N 1
ATOM 654 C CA . TYR A 1 84 ? -15.062 12.280 1.892 1.00 71.62 84 TYR A CA 1
ATOM 655 C C . TYR A 1 84 ? -14.419 10.928 1.541 1.00 71.62 84 TYR A C 1
ATOM 657 O O . TYR A 1 84 ? -13.964 10.222 2.442 1.00 71.62 84 TYR A O 1
ATOM 665 N N . ASP A 1 85 ? -14.403 10.511 0.268 1.00 78.50 85 ASP A N 1
ATOM 666 C CA . ASP A 1 85 ? -13.748 9.257 -0.118 1.00 78.50 85 ASP A CA 1
ATOM 667 C C . ASP A 1 85 ? -12.220 9.404 -0.016 1.00 78.50 85 ASP A C 1
ATOM 669 O O . ASP A 1 85 ? -11.548 9.957 -0.890 1.00 78.50 85 ASP A O 1
ATOM 673 N N . LEU A 1 86 ? -11.662 8.889 1.084 1.00 80.81 86 LEU A N 1
ATOM 674 C CA . LEU A 1 86 ? -10.225 8.907 1.344 1.00 80.81 86 LEU A CA 1
ATOM 675 C C . LEU A 1 86 ? -9.429 8.206 0.235 1.00 80.81 86 LEU A C 1
ATOM 677 O O . LEU A 1 86 ? -8.295 8.597 -0.027 1.00 80.81 86 LEU A O 1
ATOM 681 N N . ARG A 1 87 ? -9.991 7.193 -0.437 1.00 83.06 87 ARG A N 1
ATOM 682 C CA . ARG A 1 87 ? -9.283 6.498 -1.519 1.00 83.06 87 ARG A CA 1
ATOM 683 C C . ARG A 1 87 ? -9.087 7.431 -2.697 1.00 83.06 87 ARG A C 1
ATOM 685 O O . ARG A 1 87 ? -7.969 7.526 -3.184 1.00 83.06 87 ARG A O 1
ATOM 692 N N . GLU A 1 88 ? -10.135 8.138 -3.111 1.00 84.19 88 GLU A N 1
ATOM 693 C CA . GLU A 1 88 ? -10.055 9.125 -4.194 1.00 84.19 88 GLU A CA 1
ATOM 694 C C . GLU A 1 88 ? -9.031 10.217 -3.865 1.00 84.19 88 GLU A C 1
ATOM 696 O O . GLU A 1 88 ? -8.190 10.549 -4.701 1.00 84.19 88 GLU A O 1
ATOM 701 N N . LEU A 1 89 ? -9.012 10.704 -2.617 1.00 86.19 89 LEU A N 1
ATOM 702 C CA . LEU A 1 89 ? -7.990 11.649 -2.164 1.00 86.19 89 LEU A CA 1
ATOM 703 C C . LEU A 1 89 ? -6.574 11.061 -2.260 1.00 86.19 89 LEU A C 1
ATOM 705 O O . LEU A 1 89 ? -5.681 11.717 -2.791 1.00 86.19 89 LEU A O 1
ATOM 709 N N . LEU A 1 90 ? -6.351 9.846 -1.748 1.00 88.88 90 LEU A N 1
ATOM 710 C CA . LEU A 1 90 ? -5.036 9.198 -1.757 1.00 88.88 90 LEU A CA 1
ATOM 711 C C . LEU A 1 90 ? -4.565 8.860 -3.175 1.00 88.88 90 LEU A C 1
ATOM 713 O O . LEU A 1 90 ? -3.379 9.004 -3.460 1.00 88.88 90 LEU A O 1
ATOM 717 N N . PHE A 1 91 ? -5.469 8.446 -4.067 1.00 88.69 91 PHE A N 1
ATOM 718 C CA . PHE A 1 91 ? -5.164 8.237 -5.482 1.00 88.69 91 PHE A CA 1
ATOM 719 C C . PHE A 1 91 ? -4.779 9.556 -6.158 1.00 88.69 91 PHE A C 1
ATOM 721 O O . PHE A 1 91 ? -3.742 9.616 -6.813 1.00 88.69 91 PHE A O 1
ATOM 728 N N . ALA A 1 92 ? -5.545 10.630 -5.944 1.00 90.75 92 ALA A N 1
ATOM 729 C CA . ALA A 1 92 ? -5.231 11.945 -6.500 1.00 90.75 92 ALA A CA 1
ATOM 730 C C . ALA A 1 92 ? -3.902 12.507 -5.963 1.00 90.75 92 ALA A C 1
ATOM 732 O O . ALA A 1 92 ? -3.101 13.039 -6.728 1.00 90.75 92 ALA A O 1
ATOM 733 N N . GLN A 1 93 ? -3.640 12.366 -4.661 1.00 93.38 93 GLN A N 1
ATOM 734 C CA . GLN A 1 93 ? -2.364 12.740 -4.043 1.00 93.38 93 GLN A CA 1
ATOM 735 C C . GLN A 1 93 ? -1.205 11.881 -4.561 1.00 93.38 93 GLN A C 1
ATOM 737 O O . GLN A 1 93 ? -0.122 12.405 -4.798 1.00 93.38 93 GLN A O 1
ATOM 742 N N . GLY A 1 94 ? -1.440 10.588 -4.794 1.00 94.44 94 GLY A N 1
ATOM 743 C CA . GLY A 1 94 ? -0.494 9.674 -5.431 1.00 94.44 94 GLY A CA 1
ATOM 744 C C . GLY A 1 94 ? -0.077 10.137 -6.822 1.00 94.44 94 GLY A C 1
ATOM 745 O O . GLY A 1 94 ? 1.112 10.337 -7.051 1.00 94.44 94 GLY A O 1
ATOM 746 N N . ASN A 1 95 ? -1.050 10.377 -7.703 1.00 93.38 95 ASN A N 1
ATOM 747 C CA . ASN A 1 95 ? -0.799 10.830 -9.073 1.00 93.38 95 ASN A CA 1
ATOM 748 C C . ASN A 1 95 ? -0.082 12.186 -9.091 1.00 93.38 95 ASN A C 1
ATOM 750 O O . ASN A 1 95 ? 0.933 12.338 -9.759 1.00 93.38 95 ASN A O 1
ATOM 754 N N . ARG A 1 96 ? -0.548 13.151 -8.283 1.00 95.44 96 ARG A N 1
ATOM 755 C CA . ARG A 1 96 ? 0.118 14.456 -8.157 1.00 95.44 96 ARG A CA 1
ATOM 756 C C . ARG A 1 96 ? 1.544 14.307 -7.634 1.00 95.44 96 ARG A C 1
ATOM 758 O O . ARG A 1 96 ? 2.439 14.975 -8.127 1.00 95.44 96 ARG A O 1
ATOM 765 N N . PHE A 1 97 ? 1.784 13.458 -6.638 1.00 96.62 97 PHE A N 1
ATOM 766 C CA . PHE A 1 97 ? 3.137 13.237 -6.131 1.00 96.62 97 PHE A CA 1
ATOM 767 C C . PHE A 1 97 ? 4.055 12.682 -7.219 1.00 96.62 97 PHE A C 1
ATOM 769 O O . PHE A 1 97 ? 5.177 13.156 -7.362 1.00 96.62 97 PHE A O 1
ATOM 776 N N . GLU A 1 98 ? 3.570 11.715 -7.992 1.00 95.62 98 GLU A N 1
ATOM 777 C CA . GLU A 1 98 ? 4.298 11.131 -9.110 1.00 95.62 98 GLU A CA 1
ATOM 778 C C . GLU A 1 98 ? 4.659 12.185 -10.172 1.00 95.62 98 GLU A C 1
ATOM 780 O O . GLU A 1 98 ? 5.844 12.388 -10.438 1.00 95.62 98 GLU A O 1
ATOM 785 N N . GLU A 1 99 ? 3.673 12.942 -10.668 1.00 94.62 99 GLU A N 1
ATOM 786 C CA . GLU A 1 99 ? 3.864 14.058 -11.612 1.00 94.62 99 GLU A CA 1
ATOM 787 C C . GLU A 1 99 ? 4.915 15.061 -11.104 1.00 94.62 99 GLU A C 1
ATOM 789 O O . GLU A 1 99 ? 5.846 15.441 -11.814 1.00 94.62 99 GLU A O 1
ATOM 794 N N . ARG A 1 100 ? 4.828 15.462 -9.830 1.00 96.56 100 ARG A N 1
ATOM 795 C CA . ARG A 1 100 ? 5.761 16.438 -9.246 1.00 96.56 100 ARG A CA 1
ATOM 796 C C . ARG A 1 100 ? 7.171 15.880 -9.060 1.00 96.56 100 ARG A C 1
ATOM 798 O O . ARG A 1 100 ? 8.130 16.649 -9.096 1.00 96.56 100 ARG A O 1
ATOM 805 N N . ILE A 1 101 ? 7.327 14.570 -8.856 1.00 97.38 101 ILE A N 1
ATOM 806 C CA . ILE A 1 101 ? 8.646 13.927 -8.847 1.00 97.38 101 ILE A CA 1
ATOM 807 C C . ILE A 1 101 ? 9.271 13.987 -10.243 1.00 97.38 101 ILE A C 1
ATOM 809 O O . ILE A 1 101 ? 10.455 14.318 -10.340 1.00 97.38 101 ILE A O 1
ATOM 813 N N . PHE A 1 102 ? 8.499 13.762 -11.310 1.00 94.56 102 PHE A N 1
ATOM 814 C CA . PHE A 1 102 ? 8.999 13.922 -12.678 1.00 94.56 102 PHE A CA 1
ATOM 815 C C . PHE A 1 102 ? 9.498 15.328 -12.955 1.00 94.56 102 PHE A C 1
ATOM 817 O O . PHE A 1 102 ? 10.647 15.477 -13.362 1.00 94.56 102 PHE A O 1
ATOM 824 N N . GLU A 1 103 ? 8.706 16.351 -12.636 1.00 95.12 103 GLU A N 1
ATOM 825 C CA . GLU A 1 103 ? 9.106 17.748 -12.839 1.00 95.12 103 GLU A CA 1
ATOM 826 C C . GLU A 1 103 ? 10.435 18.104 -12.141 1.00 95.12 103 GLU A C 1
ATOM 828 O O . GLU A 1 103 ? 11.187 18.965 -12.600 1.00 95.12 103 GLU A O 1
ATOM 833 N N . ILE A 1 104 ? 10.750 17.444 -11.020 1.00 96.62 104 ILE A N 1
ATOM 834 C CA . ILE A 1 104 ? 12.003 17.653 -10.283 1.00 96.62 104 ILE A CA 1
ATOM 835 C C . ILE A 1 104 ? 13.173 16.877 -10.906 1.00 96.62 104 ILE A C 1
ATOM 837 O O . ILE A 1 104 ? 14.320 17.336 -10.831 1.00 96.62 104 ILE A O 1
ATOM 841 N N . LEU A 1 105 ? 12.919 15.688 -11.458 1.00 97.44 105 LEU A N 1
ATOM 842 C CA . LEU A 1 105 ? 13.947 14.806 -12.015 1.00 97.44 105 LEU A CA 1
ATOM 843 C C . LEU A 1 105 ? 14.281 15.127 -13.477 1.00 97.44 105 LEU A C 1
ATOM 845 O O . LEU A 1 105 ? 15.452 15.059 -13.843 1.00 97.44 105 LEU A O 1
ATOM 849 N N . GLU A 1 106 ? 13.297 15.515 -14.289 1.00 96.25 106 GLU A N 1
ATOM 850 C CA . GLU A 1 106 ? 13.447 15.845 -15.712 1.00 96.25 106 GLU A CA 1
ATOM 851 C C . GLU A 1 106 ? 14.596 16.837 -15.991 1.00 96.25 106 GLU A C 1
ATOM 853 O O . GLU A 1 106 ? 15.496 16.494 -16.758 1.00 96.25 106 GLU A O 1
ATOM 858 N N . PRO A 1 107 ? 14.694 18.013 -15.333 1.00 97.25 107 PRO A N 1
ATOM 859 C CA . PRO A 1 107 ? 15.784 18.959 -15.597 1.00 97.25 107 PRO A CA 1
ATOM 860 C C . PRO A 1 107 ? 17.156 18.468 -15.106 1.00 97.25 107 PRO A C 1
ATOM 862 O O . PRO A 1 107 ? 18.171 19.125 -15.346 1.00 97.25 107 PRO A O 1
ATOM 865 N N . LYS A 1 108 ? 17.207 17.346 -14.377 1.00 97.56 108 LYS A N 1
ATOM 866 C CA . LYS A 1 108 ? 18.437 16.747 -13.851 1.00 97.56 108 LYS A CA 1
ATOM 867 C C . LYS A 1 108 ? 18.967 15.624 -14.736 1.00 97.56 108 LYS A C 1
ATOM 869 O O . LYS A 1 108 ? 20.037 15.101 -14.433 1.00 97.56 108 LYS A O 1
ATOM 874 N N . VAL A 1 109 ? 18.281 15.255 -15.814 1.00 98.12 109 VAL A N 1
ATOM 875 C CA . VAL A 1 109 ? 18.741 14.254 -16.788 1.00 98.12 109 VAL A CA 1
ATOM 876 C C . VAL A 1 109 ? 19.017 14.891 -18.148 1.00 98.12 109 VAL A C 1
ATOM 878 O O . VAL A 1 109 ? 18.516 15.964 -18.463 1.00 98.12 109 VAL A O 1
ATOM 881 N N . ASN A 1 110 ? 19.846 14.242 -18.963 1.00 97.94 110 ASN A N 1
ATOM 882 C CA . ASN A 1 110 ? 20.180 14.718 -20.307 1.00 97.94 110 ASN A CA 1
ATOM 883 C C . ASN A 1 110 ? 19.065 14.427 -21.321 1.00 97.94 110 ASN A C 1
ATOM 885 O O . ASN A 1 110 ? 18.994 15.071 -22.367 1.00 97.94 110 ASN A O 1
ATOM 889 N N . SER A 1 111 ? 18.226 13.429 -21.044 1.00 98.44 111 SER A N 1
ATOM 890 C CA . SER A 1 111 ? 17.115 13.033 -21.901 1.00 98.44 111 SER A CA 1
ATOM 891 C C . SER A 1 111 ? 15.999 12.387 -21.085 1.00 98.44 111 SER A C 1
ATOM 893 O O . SER A 1 111 ? 16.246 11.570 -20.196 1.00 98.44 111 SER A O 1
ATOM 895 N N . HIS A 1 112 ? 14.763 12.743 -21.424 1.00 97.88 112 HIS A N 1
ATOM 896 C CA . HIS A 1 112 ? 13.541 12.214 -20.825 1.00 97.88 112 HIS A CA 1
ATOM 897 C C . HIS A 1 112 ? 12.546 11.810 -21.917 1.00 97.88 112 HIS A C 1
ATOM 899 O O . HIS A 1 112 ? 12.546 12.382 -23.013 1.00 97.88 112 HIS A O 1
ATOM 905 N N . ARG A 1 113 ? 11.724 10.791 -21.640 1.00 97.62 113 ARG A N 1
ATOM 906 C CA . ARG A 1 113 ? 10.597 10.411 -22.497 1.00 97.62 113 ARG A CA 1
ATOM 907 C C . ARG A 1 113 ? 9.432 9.851 -21.687 1.00 97.62 113 ARG A C 1
ATOM 909 O O . ARG A 1 113 ? 9.567 8.795 -21.077 1.00 97.62 113 ARG A O 1
ATOM 916 N N . LEU A 1 114 ? 8.273 10.489 -21.806 1.00 96.44 114 LEU A N 1
ATOM 917 C CA . LEU A 1 114 ? 6.972 9.951 -21.402 1.00 96.44 114 LEU A CA 1
ATOM 918 C C . LEU A 1 114 ? 6.453 8.961 -22.456 1.00 96.44 114 LEU A C 1
ATOM 920 O O . LEU A 1 114 ? 6.358 9.306 -23.636 1.00 96.44 114 LEU A O 1
ATOM 924 N N . VAL A 1 115 ? 6.128 7.729 -22.048 1.00 95.06 115 VAL A N 1
ATOM 925 C CA . VAL A 1 115 ? 5.605 6.685 -22.956 1.00 95.06 115 VAL A CA 1
ATOM 926 C C . VAL A 1 115 ? 4.081 6.572 -22.918 1.00 95.06 115 VAL A C 1
ATOM 928 O O . VAL A 1 115 ? 3.463 6.303 -23.949 1.00 95.06 115 VAL A O 1
ATOM 931 N N . SER A 1 116 ? 3.466 6.733 -21.749 1.00 87.44 116 SER A N 1
ATOM 932 C CA . SER A 1 116 ? 2.037 6.488 -21.545 1.00 87.44 116 SER A CA 1
ATOM 933 C C . SER A 1 116 ? 1.458 7.456 -20.523 1.00 87.44 116 SER A C 1
ATOM 935 O O . SER A 1 116 ? 2.021 7.613 -19.454 1.00 87.44 116 SER A O 1
ATOM 937 N N . ASP A 1 117 ? 0.280 8.004 -20.800 1.00 78.12 117 ASP A N 1
ATOM 938 C CA . ASP A 1 117 ? -0.488 8.867 -19.894 1.00 78.12 117 ASP A CA 1
ATOM 939 C C . ASP A 1 117 ? -1.731 8.163 -19.308 1.00 78.12 117 ASP A C 1
ATOM 941 O O . ASP A 1 117 ? -2.559 8.789 -18.643 1.00 78.12 117 ASP A O 1
ATOM 945 N N . GLY A 1 118 ? -1.901 6.852 -19.543 1.00 76.94 118 GLY A N 1
ATOM 946 C CA . GLY A 1 118 ? -3.103 6.151 -19.097 1.00 76.94 118 GLY A CA 1
ATOM 947 C C . GLY A 1 118 ? -3.082 4.625 -19.170 1.00 76.94 118 GLY A C 1
ATOM 948 O O . GLY A 1 118 ? -2.318 3.981 -19.889 1.00 76.94 118 GLY A O 1
ATOM 949 N N . TRP A 1 119 ? -4.007 4.008 -18.432 1.00 76.81 119 TRP A N 1
ATOM 950 C CA . TRP A 1 119 ? -4.067 2.553 -18.268 1.00 76.81 119 TRP A CA 1
ATOM 951 C C . TRP A 1 119 ? -4.348 1.793 -19.575 1.00 76.81 119 TRP A C 1
ATOM 953 O O . TRP A 1 119 ? -3.929 0.641 -19.705 1.00 76.81 119 TRP A O 1
ATOM 963 N N . GLN A 1 120 ? -5.033 2.397 -20.554 1.00 79.62 120 GLN A N 1
ATOM 964 C CA . GLN A 1 120 ? -5.322 1.755 -21.843 1.00 79.62 120 GLN A CA 1
ATOM 965 C C . GLN A 1 120 ? -4.037 1.434 -22.616 1.00 79.62 120 GLN A C 1
ATOM 967 O O . GLN A 1 120 ? -3.948 0.377 -23.247 1.00 79.62 120 GLN A O 1
ATOM 972 N N . ALA A 1 121 ? -3.025 2.303 -22.526 1.00 84.06 121 ALA A N 1
ATOM 973 C CA . ALA A 1 121 ? -1.763 2.137 -23.236 1.00 84.06 121 ALA A CA 1
ATOM 974 C C . ALA A 1 121 ? -0.957 0.934 -22.720 1.00 84.06 121 ALA A C 1
ATOM 976 O O . ALA A 1 121 ? -0.259 0.293 -23.508 1.00 84.06 121 ALA A O 1
ATOM 977 N N . THR A 1 122 ? -1.141 0.540 -21.450 1.00 87.19 122 THR A N 1
ATOM 978 C CA . THR A 1 122 ? -0.414 -0.575 -20.804 1.00 87.19 122 THR A CA 1
ATOM 979 C C . THR A 1 122 ? -0.600 -1.938 -21.480 1.00 87.19 122 THR A C 1
ATOM 981 O O . THR A 1 122 ? 0.196 -2.852 -21.267 1.00 87.19 122 THR A O 1
ATOM 984 N N . ARG A 1 123 ? -1.648 -2.098 -22.302 1.00 87.38 123 ARG A N 1
ATOM 985 C CA . ARG A 1 123 ? -1.917 -3.328 -23.070 1.00 87.38 123 ARG A CA 1
ATOM 986 C C . ARG A 1 123 ? -1.496 -3.245 -24.532 1.00 87.38 123 ARG A C 1
ATOM 988 O O . ARG A 1 123 ? -1.580 -4.241 -25.246 1.00 87.38 123 ARG A O 1
ATOM 995 N N . THR A 1 124 ? -1.073 -2.078 -25.002 1.00 91.19 124 THR A N 1
ATOM 996 C CA . THR A 1 124 ? -0.767 -1.877 -26.417 1.00 91.19 124 THR A CA 1
ATOM 997 C C . THR A 1 124 ? 0.642 -2.359 -26.742 1.00 91.19 124 THR A C 1
ATOM 999 O O . THR A 1 124 ? 1.584 -2.164 -25.974 1.00 91.19 124 THR A O 1
ATOM 1002 N N . LEU A 1 125 ? 0.799 -2.996 -27.906 1.00 94.38 125 LEU A N 1
ATOM 1003 C CA . LEU A 1 125 ? 2.125 -3.348 -28.413 1.00 94.38 125 LEU A CA 1
ATOM 1004 C C . LEU A 1 125 ? 2.954 -2.087 -28.688 1.00 94.38 125 LEU A C 1
ATOM 1006 O O . LEU A 1 125 ? 4.115 -2.044 -28.303 1.00 94.38 125 LEU A O 1
ATOM 1010 N N . ALA A 1 126 ? 2.337 -1.059 -29.275 1.00 95.31 126 ALA A N 1
ATOM 1011 C CA . ALA A 1 126 ? 3.009 0.183 -29.640 1.00 95.31 126 ALA A CA 1
ATOM 1012 C C . ALA A 1 126 ? 3.673 0.882 -28.442 1.00 95.31 126 ALA A C 1
ATOM 1014 O O . ALA A 1 126 ? 4.821 1.297 -28.557 1.00 95.31 126 ALA A O 1
ATOM 1015 N N . ALA A 1 127 ? 3.007 0.964 -27.283 1.00 96.56 127 ALA A N 1
ATOM 1016 C CA . ALA A 1 127 ? 3.610 1.575 -26.096 1.00 96.56 127 ALA A CA 1
ATOM 1017 C C . ALA A 1 127 ? 4.790 0.748 -25.556 1.00 96.56 127 ALA A C 1
ATOM 1019 O O . ALA A 1 127 ? 5.835 1.306 -25.233 1.00 96.56 127 ALA A O 1
ATOM 1020 N N . ALA A 1 128 ? 4.670 -0.585 -25.529 1.00 97.38 128 ALA A N 1
ATOM 1021 C CA . ALA A 1 128 ? 5.778 -1.452 -25.120 1.00 97.38 128 ALA A CA 1
ATOM 1022 C C . ALA A 1 128 ? 6.983 -1.356 -26.075 1.00 97.38 128 ALA A C 1
ATOM 1024 O O . ALA A 1 128 ? 8.137 -1.377 -25.645 1.00 97.38 128 ALA A O 1
ATOM 1025 N N . GLU A 1 129 ? 6.729 -1.218 -27.379 1.00 97.81 129 GLU A N 1
ATOM 1026 C CA . GLU A 1 129 ? 7.775 -0.967 -28.371 1.00 97.81 129 GLU A CA 1
ATOM 1027 C C . GLU A 1 129 ? 8.394 0.425 -28.212 1.00 97.81 129 GLU A C 1
ATOM 1029 O O . GLU A 1 129 ? 9.609 0.552 -28.335 1.00 97.81 129 GLU A O 1
ATOM 1034 N N . ALA A 1 130 ? 7.602 1.449 -27.881 1.00 98.12 130 ALA A N 1
ATOM 1035 C CA . ALA A 1 130 ? 8.103 2.793 -27.600 1.00 98.12 130 ALA A CA 1
ATOM 1036 C C . ALA A 1 130 ? 9.041 2.815 -26.382 1.00 98.12 130 ALA A C 1
ATOM 1038 O O . ALA A 1 130 ? 10.085 3.466 -26.437 1.00 98.12 130 ALA A O 1
ATOM 1039 N N . THR A 1 131 ? 8.732 2.051 -25.326 1.00 98.56 131 THR A N 1
ATOM 1040 C CA . THR A 1 131 ? 9.657 1.830 -24.204 1.00 98.56 131 THR A CA 1
ATOM 1041 C C . THR A 1 131 ? 10.960 1.192 -24.672 1.00 98.56 131 THR A C 1
ATOM 1043 O O . THR A 1 131 ? 12.025 1.720 -24.367 1.00 98.56 131 THR A O 1
ATOM 1046 N N . PHE A 1 132 ? 10.905 0.105 -25.451 1.00 98.44 132 PHE A N 1
ATOM 1047 C CA . PHE A 1 132 ? 12.124 -0.534 -25.958 1.00 98.44 132 PHE A CA 1
ATOM 1048 C C . PHE A 1 132 ? 12.962 0.415 -26.828 1.00 98.44 132 PHE A C 1
ATOM 1050 O O . PHE A 1 132 ? 14.173 0.490 -26.654 1.00 98.44 132 PHE A O 1
ATOM 1057 N N . MET A 1 133 ? 12.328 1.187 -27.714 1.00 98.25 133 MET A N 1
ATOM 1058 C CA . MET A 1 133 ? 13.020 2.178 -28.544 1.00 98.25 133 MET A CA 1
ATOM 1059 C C . MET A 1 133 ? 13.707 3.255 -27.698 1.00 98.25 133 MET A C 1
ATOM 1061 O O . MET A 1 133 ? 14.873 3.561 -27.929 1.00 98.25 133 MET A O 1
ATOM 1065 N N . ALA A 1 134 ? 13.021 3.786 -26.681 1.00 98.56 134 ALA A N 1
ATOM 1066 C CA . ALA A 1 134 ? 13.604 4.742 -25.743 1.00 98.56 134 ALA A CA 1
ATOM 1067 C C . ALA A 1 134 ? 14.804 4.146 -24.992 1.00 98.56 134 ALA A C 1
ATOM 1069 O O . ALA A 1 134 ? 15.829 4.811 -24.831 1.00 98.56 134 ALA A O 1
ATOM 1070 N N . MET A 1 135 ? 14.700 2.872 -24.597 1.00 98.69 135 MET A N 1
ATOM 1071 C CA . MET A 1 135 ? 15.805 2.154 -23.977 1.00 98.69 135 MET A CA 1
ATOM 1072 C C . MET A 1 135 ? 16.999 2.063 -24.929 1.00 98.69 135 MET A C 1
ATOM 1074 O O . MET A 1 135 ? 18.089 2.467 -24.541 1.00 98.69 135 MET A O 1
ATOM 1078 N N . SER A 1 136 ? 16.802 1.594 -26.165 1.00 97.56 136 SER A N 1
ATOM 1079 C CA . SER A 1 136 ? 17.855 1.456 -27.184 1.00 97.56 136 SER A CA 1
ATOM 1080 C C . SER A 1 136 ? 18.518 2.780 -27.572 1.00 97.56 136 SER A C 1
ATOM 1082 O O . SER A 1 136 ? 19.713 2.807 -27.843 1.00 97.56 136 SER A O 1
ATOM 1084 N N . GLU A 1 137 ? 17.770 3.884 -27.568 1.00 97.25 137 GLU A N 1
ATOM 1085 C CA . GLU A 1 137 ? 18.299 5.235 -27.802 1.00 97.25 137 GLU A CA 1
ATOM 1086 C C . GLU A 1 137 ? 19.108 5.782 -26.613 1.00 97.25 137 GLU A C 1
ATOM 1088 O O . GLU A 1 137 ? 19.772 6.812 -26.737 1.00 97.25 137 GLU A O 1
ATOM 1093 N N . GLY A 1 138 ? 19.071 5.107 -25.461 1.00 98.06 138 GLY A N 1
ATOM 1094 C CA . GLY A 1 138 ? 19.773 5.534 -24.256 1.00 98.06 138 GLY A CA 1
ATOM 1095 C C . GLY A 1 138 ? 19.114 6.722 -23.556 1.00 98.06 138 GLY A C 1
ATOM 1096 O O . GLY A 1 138 ? 19.831 7.528 -22.965 1.00 98.06 138 GLY A O 1
ATOM 1097 N N . VAL A 1 139 ? 17.785 6.864 -23.623 1.00 98.69 139 VAL A N 1
ATOM 1098 C CA . VAL A 1 139 ? 17.054 7.896 -22.869 1.00 98.69 139 VAL A CA 1
ATOM 1099 C C . VAL A 1 139 ? 17.314 7.728 -21.367 1.00 98.69 139 VAL A C 1
ATOM 1101 O O . VAL A 1 139 ? 17.063 6.669 -20.818 1.00 98.69 139 VAL A O 1
ATOM 1104 N N . GLU A 1 140 ? 17.812 8.751 -20.673 1.00 98.75 140 GLU A N 1
ATOM 1105 C CA . GLU A 1 140 ? 18.240 8.597 -19.273 1.00 98.75 140 GLU A CA 1
ATOM 1106 C C . GLU A 1 140 ? 17.093 8.316 -18.300 1.00 98.75 140 GLU A C 1
ATOM 1108 O O . GLU A 1 140 ? 17.269 7.543 -17.354 1.00 98.75 140 GLU A O 1
ATOM 1113 N N . LEU A 1 141 ? 15.929 8.920 -18.542 1.00 98.75 141 LEU A N 1
ATOM 1114 C CA . LEU A 1 141 ? 14.718 8.738 -17.750 1.00 98.75 141 LEU A CA 1
ATOM 1115 C C . LEU A 1 141 ? 13.521 8.457 -18.658 1.00 98.75 141 LEU A C 1
ATOM 1117 O O . LEU A 1 141 ? 13.118 9.308 -19.449 1.00 98.75 141 LEU A O 1
ATOM 1121 N N . ILE A 1 142 ? 12.924 7.278 -18.522 1.00 98.62 142 ILE A N 1
ATOM 1122 C CA . ILE A 1 142 ? 11.693 6.921 -19.226 1.00 98.62 142 ILE A CA 1
ATOM 1123 C C . ILE A 1 142 ? 10.558 6.905 -18.203 1.00 98.62 142 ILE A C 1
ATOM 1125 O O . ILE A 1 142 ? 10.571 6.119 -17.255 1.00 98.62 142 ILE A O 1
ATOM 1129 N N . GLU A 1 143 ? 9.593 7.790 -18.407 1.00 97.25 143 GLU A N 1
ATOM 1130 C CA . GLU A 1 143 ? 8.400 7.953 -17.585 1.00 97.25 143 GLU A CA 1
ATOM 1131 C C . GLU A 1 143 ? 7.265 7.062 -18.093 1.00 97.25 143 GLU A C 1
ATOM 1133 O O . GLU A 1 143 ? 7.016 6.983 -19.305 1.00 97.25 143 GLU A O 1
ATOM 1138 N N . GLN A 1 144 ? 6.567 6.408 -17.160 1.00 96.44 144 GLN A N 1
ATOM 1139 C CA . GLN A 1 144 ? 5.419 5.545 -17.448 1.00 96.44 144 GLN A CA 1
ATOM 1140 C C . GLN A 1 144 ? 5.755 4.481 -18.509 1.00 96.44 144 GLN A C 1
ATOM 1142 O O . GLN A 1 144 ? 5.018 4.241 -19.471 1.00 96.44 144 GLN A O 1
ATOM 1147 N N . ALA A 1 145 ? 6.916 3.840 -18.344 1.00 97.94 145 ALA A N 1
ATOM 1148 C CA . ALA A 1 145 ? 7.460 2.877 -19.289 1.00 97.94 145 ALA A CA 1
ATOM 1149 C C . ALA A 1 145 ? 6.592 1.609 -19.329 1.00 97.94 145 ALA A C 1
ATOM 1151 O O . ALA A 1 145 ? 6.554 0.824 -18.376 1.00 97.94 145 ALA A O 1
ATOM 1152 N N . VAL A 1 146 ? 5.887 1.396 -20.441 1.00 98.00 146 VAL A N 1
ATOM 1153 C CA . VAL A 1 146 ? 5.007 0.241 -20.621 1.00 98.00 146 VAL A CA 1
ATOM 1154 C C . VAL A 1 146 ? 5.834 -1.009 -20.891 1.00 98.00 146 VAL A C 1
ATOM 1156 O O . VAL A 1 146 ? 6.614 -1.078 -21.837 1.00 98.00 146 VAL A O 1
ATOM 1159 N N . VAL A 1 147 ? 5.616 -2.048 -20.090 1.00 97.50 147 VAL A N 1
ATOM 1160 C CA . VAL A 1 147 ? 6.295 -3.337 -20.237 1.00 97.50 147 VAL A CA 1
ATOM 1161 C C . VAL A 1 147 ? 5.303 -4.484 -20.361 1.00 97.50 147 VAL A C 1
ATOM 1163 O O . VAL A 1 147 ? 4.249 -4.516 -19.720 1.00 97.50 147 VAL A O 1
ATOM 1166 N N . ARG A 1 148 ? 5.666 -5.464 -21.192 1.00 96.19 148 ARG A N 1
ATOM 1167 C CA . ARG A 1 148 ? 4.952 -6.731 -21.371 1.00 96.19 148 ARG A CA 1
ATOM 1168 C C . ARG A 1 148 ? 5.943 -7.871 -21.223 1.00 96.19 148 ARG A C 1
ATOM 1170 O O . ARG A 1 148 ? 7.032 -7.824 -21.789 1.00 96.19 148 ARG A O 1
ATOM 1177 N N . ASN A 1 149 ? 5.545 -8.900 -20.490 1.00 96.94 149 ASN A N 1
ATOM 1178 C CA . ASN A 1 149 ? 6.346 -10.093 -20.281 1.00 96.94 149 ASN A CA 1
ATOM 1179 C C . ASN A 1 149 ? 5.523 -11.349 -20.630 1.00 96.94 149 ASN A C 1
ATOM 1181 O O . ASN A 1 149 ? 4.808 -11.879 -19.779 1.00 96.94 149 ASN A O 1
ATOM 1185 N N . PRO A 1 150 ? 5.613 -11.826 -21.884 1.00 96.69 150 PRO A N 1
ATOM 1186 C CA . PRO A 1 150 ? 4.990 -13.057 -22.371 1.00 96.69 150 PRO A CA 1
ATOM 1187 C C . PRO A 1 150 ? 5.355 -14.326 -21.603 1.00 96.69 150 PRO A C 1
ATOM 1189 O O . PRO A 1 150 ? 4.549 -15.253 -21.560 1.00 96.69 150 PRO A O 1
ATOM 1192 N N . GLU A 1 151 ? 6.555 -14.393 -21.025 1.00 96.38 151 GLU A N 1
ATOM 1193 C CA . GLU A 1 151 ? 7.010 -15.554 -20.250 1.00 96.38 151 GLU A CA 1
ATOM 1194 C C . GLU A 1 151 ? 6.145 -15.740 -19.011 1.00 96.38 151 GLU A C 1
ATOM 1196 O O . GLU A 1 151 ? 5.596 -16.816 -18.781 1.00 96.38 151 GLU A O 1
ATOM 1201 N N . ASP A 1 152 ? 5.948 -14.649 -18.275 1.00 95.44 152 ASP A N 1
ATOM 1202 C CA . ASP A 1 152 ? 5.183 -14.649 -17.036 1.00 95.44 152 ASP A CA 1
ATOM 1203 C C . ASP A 1 152 ? 3.724 -14.253 -17.216 1.00 95.44 152 ASP A C 1
ATOM 1205 O O . ASP A 1 152 ? 2.986 -14.281 -16.234 1.00 95.44 152 ASP A O 1
ATOM 1209 N N . LEU A 1 153 ? 3.311 -13.889 -18.435 1.00 96.56 153 LEU A N 1
ATOM 1210 C CA . LEU A 1 153 ? 2.018 -13.283 -18.762 1.00 96.56 153 LEU A CA 1
ATOM 1211 C C . LEU A 1 153 ? 1.717 -12.095 -17.834 1.00 96.56 153 LEU A C 1
ATOM 1213 O O . LEU A 1 153 ? 0.676 -12.045 -17.173 1.00 96.56 153 LEU A O 1
ATOM 1217 N N . THR A 1 154 ? 2.657 -11.155 -17.740 1.00 97.38 154 THR A N 1
ATOM 1218 C CA . THR A 1 154 ? 2.512 -9.939 -16.929 1.00 97.38 154 THR A CA 1
ATOM 1219 C C . THR A 1 154 ? 2.671 -8.672 -17.749 1.00 97.38 154 THR A C 1
ATOM 1221 O O . THR A 1 154 ? 3.249 -8.675 -18.837 1.00 97.38 154 THR A O 1
ATOM 1224 N N . TYR A 1 155 ? 2.107 -7.577 -17.245 1.00 96.69 155 TYR A N 1
ATOM 1225 C CA . TYR A 1 155 ? 2.182 -6.270 -17.891 1.00 96.69 155 TYR A CA 1
ATOM 1226 C C . TYR A 1 155 ? 2.029 -5.123 -16.884 1.00 96.69 155 TYR A C 1
ATOM 1228 O O . TYR A 1 155 ? 1.610 -5.329 -15.740 1.00 96.69 155 TYR A O 1
ATOM 1236 N N . GLY A 1 156 ? 2.333 -3.905 -17.319 1.00 96.00 156 GLY A N 1
ATOM 1237 C CA . GLY A 1 156 ? 2.039 -2.675 -16.587 1.00 96.00 156 GLY A CA 1
ATOM 1238 C C . GLY A 1 156 ? 2.857 -1.497 -17.101 1.00 96.00 156 GLY A C 1
ATOM 1239 O O . GLY A 1 156 ? 3.523 -1.616 -18.129 1.00 96.00 156 GLY A O 1
ATOM 1240 N N . ALA A 1 157 ? 2.786 -0.381 -16.385 1.00 96.25 157 ALA A N 1
ATOM 1241 C CA . ALA A 1 157 ? 3.633 0.785 -16.599 1.00 96.25 157 ALA A CA 1
ATOM 1242 C C . ALA A 1 157 ? 4.522 0.976 -15.369 1.00 96.25 157 ALA A C 1
ATOM 1244 O O . ALA A 1 157 ? 4.049 0.875 -14.235 1.00 96.25 157 ALA A O 1
ATOM 1245 N N . ILE A 1 158 ? 5.810 1.163 -15.615 1.00 97.69 158 ILE A N 1
ATOM 1246 C CA . ILE A 1 158 ? 6.802 1.503 -14.602 1.00 97.69 158 ILE A CA 1
ATOM 1247 C C . ILE A 1 158 ? 6.792 3.016 -14.468 1.00 97.69 158 ILE A C 1
ATOM 1249 O O . ILE A 1 158 ? 6.982 3.677 -15.487 1.00 97.69 158 ILE A O 1
ATOM 1253 N N . ASP A 1 159 ? 6.636 3.539 -13.252 1.00 97.19 159 ASP A N 1
ATOM 1254 C CA . ASP A 1 159 ? 6.671 4.984 -13.018 1.00 97.19 159 ASP A CA 1
ATOM 1255 C C . ASP A 1 159 ? 7.993 5.549 -13.572 1.00 97.19 159 ASP A C 1
ATOM 1257 O O . ASP A 1 159 ? 8.001 6.252 -14.578 1.00 97.19 159 ASP A O 1
ATOM 1261 N N . LEU A 1 160 ? 9.138 5.123 -13.028 1.00 98.38 160 LEU A N 1
ATOM 1262 C CA . LEU A 1 160 ? 10.463 5.576 -13.453 1.00 98.38 160 LEU A CA 1
ATOM 1263 C C . LEU A 1 160 ? 11.323 4.398 -13.936 1.00 98.38 160 LEU A C 1
ATOM 1265 O O . LEU A 1 160 ? 11.726 3.537 -13.150 1.00 98.38 160 LEU A O 1
ATOM 1269 N N . LEU A 1 161 ? 11.676 4.368 -15.219 1.00 98.75 161 LEU A N 1
ATOM 1270 C CA . LEU A 1 161 ? 12.706 3.469 -15.743 1.00 98.75 161 LEU A CA 1
ATOM 1271 C C . LEU A 1 161 ? 13.971 4.285 -16.032 1.00 98.75 161 LEU A C 1
ATOM 1273 O O . LEU A 1 161 ? 14.004 5.083 -16.968 1.00 98.75 161 LEU A O 1
ATOM 1277 N N . ILE A 1 162 ? 14.998 4.109 -15.197 1.00 98.75 162 ILE A N 1
ATOM 1278 C CA . ILE A 1 162 ? 16.162 5.005 -15.144 1.00 98.75 162 ILE A CA 1
ATOM 1279 C C . ILE A 1 162 ? 17.418 4.271 -15.604 1.00 98.75 162 ILE A C 1
ATOM 1281 O O . ILE A 1 162 ? 17.678 3.144 -15.173 1.00 98.75 162 ILE A O 1
ATOM 1285 N N . ARG A 1 163 ? 18.210 4.913 -16.465 1.00 98.75 163 ARG A N 1
ATOM 1286 C CA . ARG A 1 163 ? 19.524 4.415 -16.890 1.00 98.75 163 ARG A CA 1
ATOM 1287 C C . ARG A 1 163 ? 20.493 4.400 -15.701 1.00 98.75 163 ARG A C 1
ATOM 1289 O O . ARG A 1 163 ? 20.500 5.326 -14.896 1.00 98.75 163 ARG A O 1
ATOM 1296 N N . SER A 1 164 ? 21.293 3.352 -15.559 1.00 98.69 164 SER A N 1
ATOM 1297 C CA . SER A 1 164 ? 22.066 3.037 -14.350 1.00 98.69 164 SER A CA 1
ATOM 1298 C C . SER A 1 164 ? 23.036 4.146 -13.926 1.00 98.69 164 SER A C 1
ATOM 1300 O O . SER A 1 164 ? 23.119 4.489 -12.749 1.00 98.69 164 SER A O 1
ATOM 1302 N N . ASP A 1 165 ? 23.723 4.767 -14.879 1.00 98.06 165 ASP A N 1
ATOM 1303 C CA . ASP A 1 165 ? 24.609 5.915 -14.657 1.00 98.06 165 ASP A CA 1
ATOM 1304 C C . ASP A 1 165 ? 23.849 7.194 -14.257 1.00 98.06 165 ASP A C 1
ATOM 1306 O O . ASP A 1 165 ? 24.289 7.947 -13.386 1.00 98.06 165 ASP A O 1
ATOM 1310 N N . ALA A 1 166 ? 22.681 7.433 -14.858 1.00 98.38 166 ALA A N 1
ATOM 1311 C CA . ALA A 1 166 ? 21.797 8.530 -14.488 1.00 98.38 166 ALA A CA 1
ATOM 1312 C C . ALA A 1 166 ? 21.208 8.324 -13.084 1.00 98.38 166 ALA A C 1
ATOM 1314 O O . ALA A 1 166 ? 21.152 9.282 -12.316 1.00 98.38 166 ALA A O 1
ATOM 1315 N N . LEU A 1 167 ? 20.842 7.090 -12.716 1.00 98.50 167 LEU A N 1
ATOM 1316 C CA . LEU A 1 167 ? 20.341 6.760 -11.380 1.00 98.50 167 LEU A CA 1
ATOM 1317 C C . LEU A 1 167 ? 21.367 7.112 -10.301 1.00 98.50 167 LEU A C 1
ATOM 1319 O O . LEU A 1 167 ? 21.021 7.803 -9.347 1.00 98.50 167 LEU A O 1
ATOM 1323 N N . GLU A 1 168 ? 22.623 6.696 -10.474 1.00 97.62 168 GLU A N 1
ATOM 1324 C CA . GLU A 1 168 ? 23.694 7.006 -9.518 1.00 97.62 168 GLU A CA 1
ATOM 1325 C C . GLU A 1 168 ? 23.977 8.514 -9.437 1.00 97.62 168 GLU A C 1
ATOM 1327 O O . GLU A 1 168 ? 24.246 9.046 -8.364 1.00 97.62 168 GLU A O 1
ATOM 1332 N N . ARG A 1 169 ? 23.845 9.251 -10.545 1.00 96.94 169 ARG A N 1
ATOM 1333 C CA . ARG A 1 169 ? 23.971 10.716 -10.530 1.00 96.94 169 ARG A CA 1
ATOM 1334 C C . ARG A 1 169 ? 22.803 11.411 -9.821 1.00 96.94 169 ARG A C 1
ATOM 1336 O O . ARG A 1 169 ? 23.021 12.425 -9.160 1.00 96.94 169 ARG A O 1
ATOM 1343 N N . LEU A 1 170 ? 21.579 10.905 -9.976 1.00 97.31 170 LEU A N 1
ATOM 1344 C CA . LEU A 1 170 ? 20.379 11.444 -9.327 1.00 97.31 170 LEU A CA 1
ATOM 1345 C C . LEU A 1 170 ? 20.334 11.107 -7.830 1.00 97.31 170 LEU A C 1
ATOM 1347 O O . LEU A 1 170 ? 19.904 11.943 -7.036 1.00 97.31 170 LEU A O 1
ATOM 1351 N N . PHE A 1 171 ? 20.802 9.914 -7.457 1.00 96.81 171 PHE A N 1
ATOM 1352 C CA . PHE A 1 171 ? 20.805 9.385 -6.093 1.00 96.81 171 PHE A CA 1
ATOM 1353 C C . PHE A 1 171 ? 22.188 8.806 -5.741 1.00 96.81 171 PHE A C 1
ATOM 1355 O O . PHE A 1 171 ? 22.359 7.585 -5.750 1.00 96.81 171 PHE A O 1
ATOM 1362 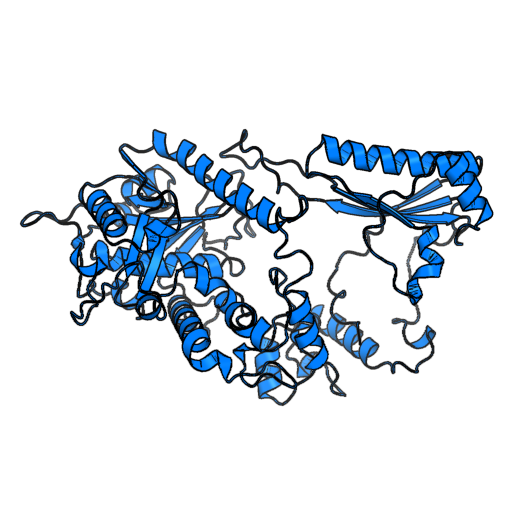N N . PRO A 1 172 ? 23.178 9.655 -5.411 1.00 95.00 172 PRO A N 1
ATOM 1363 C CA . PRO A 1 172 ? 24.546 9.208 -5.158 1.00 95.00 172 PRO A CA 1
ATOM 1364 C C . PRO A 1 172 ? 24.661 8.166 -4.039 1.00 95.00 172 PRO A C 1
ATOM 1366 O O . PRO A 1 172 ? 24.061 8.311 -2.971 1.00 95.00 172 PRO A O 1
ATOM 1369 N N . GLY A 1 173 ? 25.485 7.143 -4.263 1.00 93.38 173 GLY A N 1
ATOM 1370 C CA . GLY A 1 173 ? 25.693 6.013 -3.358 1.00 93.38 173 GLY A CA 1
ATOM 1371 C C . GLY A 1 173 ? 24.636 4.913 -3.472 1.00 93.38 173 GLY A C 1
ATOM 1372 O O . GLY A 1 173 ? 24.581 4.043 -2.598 1.00 93.38 173 GLY A O 1
ATOM 1373 N N . THR A 1 174 ? 23.798 4.948 -4.511 1.00 94.81 174 THR A N 1
ATOM 1374 C CA . THR A 1 174 ? 22.805 3.900 -4.785 1.00 94.81 174 THR A CA 1
ATOM 1375 C C . THR A 1 174 ? 23.455 2.700 -5.462 1.00 94.81 174 THR A C 1
ATOM 1377 O O . THR A 1 174 ? 23.131 1.564 -5.117 1.00 94.81 174 THR A O 1
ATOM 1380 N N . LEU A 1 175 ? 24.382 2.951 -6.388 1.00 96.31 175 LEU A N 1
ATOM 1381 C CA . LEU A 1 175 ? 25.121 1.952 -7.150 1.00 96.31 175 LEU A CA 1
ATOM 1382 C C . LEU A 1 175 ? 26.630 2.177 -7.014 1.00 96.31 175 LEU A C 1
ATOM 1384 O O . LEU A 1 175 ? 27.119 3.302 -6.925 1.00 96.31 175 LEU A O 1
ATOM 1388 N N . SER A 1 176 ? 27.402 1.099 -7.074 1.00 95.69 176 SER A N 1
ATOM 1389 C CA . SER A 1 176 ? 28.839 1.198 -7.330 1.00 95.69 176 SER A CA 1
ATOM 1390 C C . SER A 1 176 ? 29.118 1.610 -8.783 1.00 95.69 176 SER A C 1
ATOM 1392 O O . SER A 1 176 ? 28.300 1.407 -9.680 1.00 95.69 176 SER A O 1
ATOM 1394 N N . ALA A 1 177 ? 30.319 2.133 -9.051 1.00 94.12 177 ALA A N 1
ATOM 1395 C CA . ALA A 1 177 ? 30.745 2.466 -10.416 1.00 94.12 177 ALA A CA 1
ATOM 1396 C C . ALA A 1 177 ? 30.757 1.241 -11.354 1.00 94.12 177 ALA A C 1
ATOM 1398 O O . ALA A 1 177 ? 30.493 1.365 -12.551 1.00 94.12 177 ALA A O 1
ATOM 1399 N N . GLU A 1 178 ? 31.047 0.055 -10.812 1.00 94.62 178 GLU A N 1
ATOM 1400 C CA . GLU A 1 178 ? 30.988 -1.200 -11.562 1.00 94.62 178 GLU A CA 1
ATOM 1401 C C . GLU A 1 178 ? 29.545 -1.546 -11.934 1.00 94.62 178 GLU A C 1
ATOM 1403 O O . GLU A 1 178 ? 29.273 -1.829 -13.097 1.00 94.62 178 GLU A O 1
ATOM 1408 N N . GLU A 1 179 ? 28.613 -1.484 -10.978 1.00 95.00 179 GLU A N 1
ATOM 1409 C CA . GLU A 1 179 ? 27.189 -1.718 -11.241 1.00 95.00 179 GLU A CA 1
ATOM 1410 C C . GLU A 1 179 ? 26.655 -0.712 -12.261 1.00 95.00 179 GLU A C 1
ATOM 1412 O O . GLU A 1 179 ? 26.075 -1.116 -13.265 1.00 95.00 179 GLU A O 1
ATOM 1417 N N . ALA A 1 180 ? 26.927 0.582 -12.077 1.00 96.12 180 ALA A N 1
ATOM 1418 C CA . ALA A 1 180 ? 26.440 1.641 -12.958 1.00 96.12 180 ALA A CA 1
ATOM 1419 C C . ALA A 1 180 ? 26.900 1.498 -14.424 1.00 96.12 180 ALA A C 1
ATOM 1421 O O . ALA A 1 180 ? 26.205 1.982 -15.317 1.00 96.12 180 ALA A O 1
ATOM 1422 N N . SER A 1 181 ? 28.025 0.815 -14.674 1.00 95.69 181 SER A N 1
ATOM 1423 C CA . SER A 1 181 ? 28.614 0.613 -16.008 1.00 95.69 181 SER A CA 1
ATOM 1424 C C . SER A 1 181 ? 28.379 -0.781 -16.613 1.00 95.69 181 SER A C 1
ATOM 1426 O O . SER A 1 181 ? 28.905 -1.094 -17.685 1.00 95.69 181 SER A O 1
ATOM 1428 N N . ARG A 1 182 ? 27.584 -1.644 -15.958 1.00 95.50 182 ARG A N 1
ATOM 1429 C CA . ARG A 1 182 ? 27.232 -2.969 -16.497 1.00 95.50 182 ARG A CA 1
ATOM 1430 C C . ARG A 1 182 ? 26.451 -2.837 -17.804 1.00 95.50 182 ARG A C 1
ATOM 1432 O O . ARG A 1 182 ? 25.434 -2.146 -17.848 1.00 95.50 182 ARG A O 1
ATOM 1439 N N . SER A 1 183 ? 26.905 -3.556 -18.831 1.00 95.25 183 SER A N 1
ATOM 1440 C CA . SER A 1 183 ? 26.292 -3.543 -20.158 1.00 95.25 183 SER A CA 1
ATOM 1441 C C . SER A 1 183 ? 24.965 -4.293 -20.246 1.00 95.25 183 SER A C 1
ATOM 1443 O O . SER A 1 183 ? 24.770 -5.309 -19.580 1.00 95.25 183 SER A O 1
ATOM 1445 N N . ALA A 1 184 ? 24.104 -3.839 -21.160 1.00 96.12 184 ALA A N 1
ATOM 1446 C CA . ALA A 1 184 ? 22.820 -4.450 -21.502 1.00 96.12 184 ALA A CA 1
ATOM 1447 C C . ALA A 1 184 ? 22.818 -5.035 -22.937 1.00 96.12 184 ALA A C 1
ATOM 1449 O O . ALA A 1 184 ? 22.512 -4.320 -23.896 1.00 96.12 184 ALA A O 1
ATOM 1450 N N . PRO A 1 185 ? 23.133 -6.333 -23.129 1.00 95.06 185 PRO A N 1
ATOM 1451 C CA . PRO A 1 185 ? 23.276 -6.938 -24.459 1.00 95.06 185 PRO A CA 1
ATOM 1452 C C . PRO A 1 185 ? 22.017 -6.903 -25.331 1.00 95.06 185 PRO A C 1
ATOM 1454 O O . PRO A 1 185 ? 22.115 -6.816 -26.549 1.00 95.06 185 PRO A O 1
ATOM 1457 N N . GLY A 1 186 ? 20.828 -6.951 -24.725 1.00 95.88 186 GLY A N 1
ATOM 1458 C CA . GLY A 1 186 ? 19.547 -6.892 -25.440 1.00 95.88 186 GLY A CA 1
ATOM 1459 C C . GLY A 1 186 ? 19.243 -5.527 -26.066 1.00 95.88 186 GLY A C 1
ATOM 1460 O O . GLY A 1 186 ? 18.301 -5.421 -26.848 1.00 95.88 186 GLY A O 1
ATOM 1461 N N . LEU A 1 187 ? 20.036 -4.500 -25.738 1.00 96.81 187 LEU A N 1
ATOM 1462 C CA . LEU A 1 187 ? 19.933 -3.147 -26.291 1.00 96.81 187 LEU A CA 1
ATOM 1463 C C . LEU A 1 187 ? 21.015 -2.841 -27.332 1.00 96.81 187 LEU A C 1
ATOM 1465 O O . LEU A 1 187 ? 21.045 -1.727 -27.850 1.00 96.81 187 LEU A O 1
ATOM 1469 N N . ALA A 1 188 ? 21.901 -3.797 -27.632 1.00 93.88 188 ALA A N 1
ATOM 1470 C CA . ALA A 1 188 ? 22.918 -3.616 -28.657 1.00 93.88 188 ALA A CA 1
ATOM 1471 C C . ALA A 1 188 ? 22.254 -3.311 -30.017 1.00 93.88 188 ALA A C 1
ATOM 1473 O O . ALA A 1 188 ? 21.306 -4.007 -30.402 1.00 93.88 188 ALA A O 1
ATOM 1474 N N . PRO A 1 189 ? 22.726 -2.293 -30.760 1.00 88.06 189 PRO A N 1
ATOM 1475 C CA . PRO A 1 189 ? 22.278 -2.080 -32.128 1.00 88.06 189 PRO A CA 1
ATOM 1476 C C . PRO A 1 189 ? 22.695 -3.273 -32.998 1.00 88.06 189 PRO A C 1
ATOM 1478 O O . PRO A 1 189 ? 23.653 -3.984 -32.687 1.00 88.06 189 PRO A O 1
ATOM 1481 N N . GLU A 1 190 ? 21.990 -3.503 -34.107 1.00 83.00 190 GLU A N 1
ATOM 1482 C CA . GLU A 1 190 ? 22.320 -4.609 -35.010 1.00 83.00 190 GLU A CA 1
ATOM 1483 C C . GLU A 1 190 ? 23.782 -4.520 -35.481 1.00 83.00 190 GLU A C 1
ATOM 1485 O O . GLU A 1 190 ? 24.179 -3.572 -36.156 1.00 83.00 190 GLU A O 1
ATOM 1490 N N . GLY A 1 191 ? 24.591 -5.516 -35.102 1.00 80.69 191 GLY A N 1
ATOM 1491 C CA . GLY A 1 191 ? 26.013 -5.586 -35.452 1.00 80.69 191 GLY A CA 1
ATOM 1492 C C . GLY A 1 191 ? 26.937 -4.639 -34.676 1.00 80.69 191 GLY A C 1
ATOM 1493 O O . GLY A 1 191 ? 28.097 -4.516 -35.064 1.00 80.69 191 GLY A O 1
ATOM 1494 N N . GLY A 1 192 ? 26.459 -3.979 -33.615 1.00 87.88 192 GLY A N 1
ATOM 1495 C CA . GLY A 1 192 ? 27.275 -3.124 -32.749 1.00 87.88 192 GLY A CA 1
ATOM 1496 C C . GLY A 1 192 ? 27.441 -3.658 -31.326 1.00 87.88 192 GLY A C 1
ATOM 1497 O O . GLY A 1 192 ? 26.873 -4.683 -30.948 1.00 87.88 192 GLY A O 1
ATOM 1498 N N . ASP A 1 193 ? 28.241 -2.942 -30.538 1.00 92.31 193 ASP A N 1
ATOM 1499 C CA . ASP A 1 193 ? 28.530 -3.299 -29.150 1.00 92.31 193 ASP A CA 1
ATOM 1500 C C . ASP A 1 193 ? 27.365 -2.952 -28.214 1.00 92.31 193 ASP A C 1
ATOM 1502 O O . ASP A 1 193 ? 26.630 -1.981 -28.419 1.00 92.31 193 ASP A O 1
ATOM 1506 N N . ALA A 1 194 ? 27.214 -3.742 -27.150 1.00 94.25 194 ALA A N 1
ATOM 1507 C CA . ALA A 1 194 ? 26.252 -3.451 -26.097 1.00 94.25 194 ALA A CA 1
ATOM 1508 C C . ALA A 1 194 ? 26.607 -2.129 -25.393 1.00 94.25 194 ALA A C 1
ATOM 1510 O O . ALA A 1 194 ? 27.785 -1.890 -25.103 1.00 94.25 194 ALA A O 1
ATOM 1511 N N . PRO A 1 195 ? 25.616 -1.284 -25.060 1.00 95.81 195 PRO A N 1
ATOM 1512 C CA . PRO A 1 195 ? 25.884 -0.054 -24.329 1.00 95.81 195 PRO A CA 1
ATOM 1513 C C . PRO A 1 195 ? 26.521 -0.347 -22.959 1.00 95.81 195 PRO A C 1
ATOM 1515 O O . PRO A 1 195 ? 26.202 -1.375 -22.357 1.00 95.81 195 PRO A O 1
ATOM 1518 N N . PRO A 1 196 ? 27.384 0.537 -22.423 1.00 96.12 196 PRO A N 1
ATOM 1519 C CA . PRO A 1 196 ? 28.023 0.380 -21.112 1.00 96.12 196 PRO A CA 1
ATOM 1520 C C . PRO A 1 196 ? 27.112 0.851 -19.964 1.00 96.12 196 PRO A C 1
ATOM 1522 O O . PRO A 1 196 ? 27.557 1.509 -19.029 1.00 96.12 196 PRO A O 1
ATOM 1525 N N . TRP A 1 197 ? 25.814 0.588 -20.079 1.00 97.56 197 TRP A N 1
ATOM 1526 C CA . TRP A 1 197 ? 24.791 0.949 -19.106 1.00 97.56 197 TRP A CA 1
ATOM 1527 C C . TRP A 1 197 ? 23.594 0.006 -19.259 1.00 97.56 197 TRP A C 1
ATOM 1529 O O . TRP A 1 197 ? 23.460 -0.706 -20.261 1.00 97.56 197 TRP A O 1
ATOM 1539 N N . HIS A 1 198 ? 22.703 0.023 -18.273 1.00 98.50 198 HIS A N 1
ATOM 1540 C CA . HIS A 1 198 ? 21.439 -0.713 -18.280 1.00 98.50 198 HIS A CA 1
ATOM 1541 C C . HIS A 1 198 ? 20.336 0.122 -17.614 1.00 98.50 198 HIS A C 1
ATOM 1543 O O . HIS A 1 198 ? 20.595 1.222 -17.141 1.00 98.50 198 HIS A O 1
ATOM 1549 N N . TYR A 1 199 ? 19.105 -0.376 -17.578 1.00 98.81 199 TYR A N 1
ATOM 1550 C CA . TYR A 1 199 ? 17.967 0.276 -16.937 1.00 98.81 199 TYR A CA 1
ATOM 1551 C C . TYR A 1 199 ? 17.523 -0.441 -15.670 1.00 98.81 199 TYR A C 1
ATOM 1553 O O . TYR A 1 199 ? 17.536 -1.675 -15.584 1.00 98.81 199 TYR A O 1
ATOM 1561 N N . ILE A 1 200 ? 17.082 0.367 -14.711 1.00 98.75 200 ILE A N 1
ATOM 1562 C CA . ILE A 1 200 ? 16.637 -0.047 -13.388 1.00 98.75 200 ILE A CA 1
ATOM 1563 C C . ILE A 1 200 ? 15.234 0.505 -13.136 1.00 98.75 200 ILE A C 1
ATOM 1565 O O . ILE A 1 200 ? 14.923 1.654 -13.453 1.00 98.75 200 ILE A O 1
ATOM 1569 N N . VAL A 1 201 ? 14.391 -0.344 -12.555 1.00 98.75 201 VAL A N 1
ATOM 1570 C CA . VAL A 1 201 ? 13.015 -0.023 -12.171 1.00 98.75 201 VAL A CA 1
ATOM 1571 C C . VAL A 1 201 ? 13.018 0.786 -10.875 1.00 98.75 201 VAL A C 1
ATOM 1573 O O . VAL A 1 201 ? 13.540 0.317 -9.859 1.00 98.75 201 VAL A O 1
ATOM 1576 N N . VAL A 1 202 ? 12.378 1.955 -10.895 1.00 98.62 202 VAL A N 1
ATOM 1577 C CA . VAL A 1 202 ? 12.040 2.738 -9.705 1.00 98.62 202 VAL A CA 1
ATOM 1578 C C . VAL A 1 202 ? 10.538 3.041 -9.718 1.00 98.62 202 VAL A C 1
ATOM 1580 O O . VAL A 1 202 ? 9.990 3.529 -10.699 1.00 98.62 202 VAL A O 1
ATOM 1583 N N . ASP A 1 203 ? 9.851 2.714 -8.631 1.00 97.81 203 ASP A N 1
ATOM 1584 C CA . ASP A 1 203 ? 8.393 2.842 -8.516 1.00 97.81 203 ASP A CA 1
ATOM 1585 C C . ASP A 1 203 ? 8.067 3.857 -7.413 1.00 97.81 203 ASP A C 1
ATOM 1587 O O . ASP A 1 203 ? 8.602 3.792 -6.300 1.00 97.81 203 ASP A O 1
ATOM 1591 N N . VAL A 1 204 ? 7.253 4.856 -7.748 1.00 97.69 204 VAL A N 1
ATOM 1592 C CA . VAL A 1 204 ? 6.990 6.034 -6.920 1.00 97.69 204 VAL A CA 1
ATOM 1593 C C . VAL A 1 204 ? 5.781 5.761 -6.044 1.00 97.69 204 VAL A C 1
ATOM 1595 O O . VAL A 1 204 ? 4.756 5.246 -6.488 1.00 97.69 204 VAL A O 1
ATOM 1598 N N . LYS A 1 205 ? 5.890 6.070 -4.752 1.00 95.69 205 LYS A N 1
ATOM 1599 C CA . LYS A 1 205 ? 4.825 5.821 -3.782 1.00 95.69 205 LYS A CA 1
ATOM 1600 C C . LYS A 1 205 ? 4.648 7.012 -2.862 1.00 95.69 205 LYS A C 1
ATOM 1602 O O . LYS A 1 205 ? 5.546 7.354 -2.093 1.00 95.69 205 LYS A O 1
ATOM 1607 N N . PHE A 1 206 ? 3.441 7.580 -2.866 1.00 94.94 206 PHE A N 1
ATOM 1608 C CA . PHE A 1 206 ? 3.005 8.595 -1.904 1.00 94.94 206 PHE A CA 1
ATOM 1609 C C . PHE A 1 206 ? 2.869 7.983 -0.499 1.00 94.94 206 PHE A C 1
ATOM 1611 O O . PHE A 1 206 ? 1.791 7.682 0.003 1.00 94.94 206 PHE A O 1
ATOM 1618 N N . SER A 1 207 ? 4.012 7.710 0.121 1.00 93.00 207 SER A N 1
ATOM 1619 C CA . SER A 1 207 ? 4.135 7.026 1.402 1.00 93.00 207 SER A CA 1
ATOM 1620 C C . SER A 1 207 ? 5.482 7.343 2.042 1.00 93.00 207 SER A C 1
ATOM 1622 O O . SER A 1 207 ? 6.450 7.678 1.357 1.00 93.00 207 SER A O 1
ATOM 1624 N N . THR A 1 208 ? 5.541 7.240 3.365 1.00 94.50 208 THR A N 1
ATOM 1625 C CA . THR A 1 208 ? 6.815 7.164 4.083 1.00 94.50 208 THR A CA 1
ATOM 1626 C C . THR A 1 208 ? 7.309 5.725 4.010 1.00 94.50 208 THR A C 1
ATOM 1628 O O . THR A 1 208 ? 6.585 4.812 4.409 1.00 94.50 208 THR A O 1
ATOM 1631 N N . LEU A 1 209 ? 8.522 5.512 3.503 1.00 96.38 209 LEU A N 1
ATOM 1632 C CA . LEU A 1 209 ? 9.093 4.175 3.369 1.00 96.38 209 LEU A CA 1
ATOM 1633 C C . LEU A 1 209 ? 9.790 3.748 4.661 1.00 96.38 209 LEU A C 1
ATOM 1635 O O . LEU A 1 209 ? 10.659 4.444 5.180 1.00 96.38 209 LEU A O 1
ATOM 1639 N N . ASP A 1 210 ? 9.448 2.565 5.154 1.00 94.50 210 ASP A N 1
ATOM 1640 C CA . ASP A 1 210 ? 10.164 1.925 6.252 1.00 94.50 210 ASP A CA 1
ATOM 1641 C C . ASP A 1 210 ? 11.377 1.219 5.666 1.00 94.50 210 ASP A C 1
ATOM 1643 O O . ASP A 1 210 ? 11.230 0.379 4.777 1.00 94.50 210 ASP A O 1
ATOM 1647 N N . LEU A 1 211 ? 12.567 1.535 6.163 1.00 93.31 211 LEU A N 1
ATOM 1648 C CA . LEU A 1 211 ? 13.819 0.937 5.727 1.00 93.31 211 LEU A CA 1
ATOM 1649 C C . LEU A 1 211 ? 14.457 0.128 6.850 1.00 93.31 211 LEU A C 1
ATOM 1651 O O . LEU A 1 211 ? 14.486 0.528 8.019 1.00 93.31 211 LEU A O 1
ATOM 1655 N N . SER A 1 212 ? 15.062 -0.993 6.469 1.00 90.81 212 SER A N 1
ATOM 1656 C CA . SER A 1 212 ? 16.055 -1.654 7.313 1.00 90.81 212 SER A CA 1
ATOM 1657 C C . SER A 1 212 ? 17.287 -0.761 7.510 1.00 90.81 212 SER A C 1
ATOM 1659 O O . SER A 1 212 ? 17.522 0.192 6.764 1.00 90.81 212 SER A O 1
ATOM 1661 N N . VAL A 1 213 ? 18.142 -1.113 8.475 1.00 86.06 213 VAL A N 1
ATOM 1662 C CA . VAL A 1 213 ? 19.427 -0.419 8.687 1.00 86.06 213 VAL A CA 1
ATOM 1663 C C . VAL A 1 213 ? 20.332 -0.441 7.448 1.00 86.06 213 VAL A C 1
ATOM 1665 O O . VAL A 1 213 ? 21.150 0.462 7.284 1.00 86.06 213 VAL A O 1
ATOM 1668 N N . SER A 1 214 ? 20.153 -1.433 6.572 1.00 86.62 214 SER A N 1
ATOM 1669 C CA . SER A 1 214 ? 20.887 -1.595 5.313 1.00 86.62 214 SER A CA 1
ATOM 1670 C C . SER A 1 214 ? 20.220 -0.887 4.125 1.00 86.62 214 SER A C 1
ATOM 1672 O O . SER A 1 214 ? 20.735 -0.946 3.017 1.00 86.62 214 SER A O 1
ATOM 1674 N N . GLY A 1 215 ? 19.090 -0.198 4.328 1.00 90.25 215 GLY A N 1
ATOM 1675 C CA . GLY A 1 215 ? 18.381 0.536 3.272 1.00 90.25 215 GLY A CA 1
ATOM 1676 C C . GLY A 1 215 ? 17.387 -0.288 2.453 1.00 90.25 215 GLY A C 1
ATOM 1677 O O . GLY A 1 215 ? 16.769 0.248 1.538 1.00 90.25 215 GLY A O 1
ATOM 1678 N N . TYR A 1 216 ? 17.195 -1.570 2.777 1.00 92.75 216 TYR A N 1
ATOM 1679 C CA . TYR A 1 216 ? 16.165 -2.385 2.129 1.00 92.75 216 TYR A CA 1
ATOM 1680 C C . TYR A 1 216 ? 14.762 -1.944 2.533 1.00 92.75 216 TYR A C 1
ATOM 1682 O O . TYR A 1 216 ? 14.540 -1.653 3.712 1.00 92.75 216 TYR A O 1
ATOM 1690 N N . ALA A 1 217 ? 13.818 -1.987 1.591 1.00 93.06 217 ALA A N 1
ATOM 1691 C CA . ALA A 1 217 ? 12.402 -1.756 1.870 1.00 93.06 217 ALA A CA 1
ATOM 1692 C C . ALA A 1 217 ? 11.901 -2.716 2.962 1.00 93.06 217 ALA A C 1
ATOM 1694 O O . ALA A 1 217 ? 12.164 -3.917 2.900 1.00 93.06 217 ALA A O 1
ATOM 1695 N N . GLY A 1 218 ? 11.180 -2.210 3.957 1.00 89.19 218 GLY A N 1
ATOM 1696 C CA . GLY A 1 218 ? 10.639 -2.975 5.077 1.00 89.19 218 GLY A CA 1
ATOM 1697 C C . GLY A 1 218 ? 9.563 -3.981 4.661 1.00 89.19 218 GLY A C 1
ATOM 1698 O O . GLY A 1 218 ? 9.067 -3.968 3.534 1.00 89.19 218 GLY A O 1
ATOM 1699 N N . SER A 1 219 ? 9.183 -4.870 5.580 1.00 84.25 219 SER A N 1
ATOM 1700 C CA . SER A 1 219 ? 8.142 -5.881 5.332 1.00 84.25 219 SER A CA 1
ATOM 1701 C C . SER A 1 219 ? 6.760 -5.269 5.070 1.00 84.25 219 SER A C 1
ATOM 1703 O O . SER A 1 219 ? 5.990 -5.836 4.297 1.00 84.25 219 SER A O 1
ATOM 1705 N N . SER A 1 220 ? 6.470 -4.087 5.627 1.00 85.75 220 SER A N 1
ATOM 1706 C CA . SER A 1 220 ? 5.268 -3.288 5.331 1.00 85.75 220 SER A CA 1
ATOM 1707 C C . SER A 1 220 ? 5.138 -2.947 3.839 1.00 85.75 220 SER A C 1
ATOM 1709 O O . SER A 1 220 ? 4.028 -2.889 3.309 1.00 85.75 220 SER A O 1
ATOM 1711 N N . HIS A 1 221 ? 6.267 -2.832 3.134 1.00 91.44 221 HIS A N 1
ATOM 1712 C CA . HIS A 1 221 ? 6.353 -2.482 1.712 1.00 91.44 221 HIS A CA 1
ATOM 1713 C C . HIS A 1 221 ? 6.521 -3.703 0.795 1.00 91.44 221 HIS A C 1
ATOM 1715 O O . HIS A 1 221 ? 6.797 -3.551 -0.393 1.00 91.44 221 HIS A O 1
ATOM 1721 N N . ARG A 1 222 ? 6.326 -4.933 1.305 1.00 90.94 222 ARG A N 1
ATOM 1722 C CA . ARG A 1 222 ? 6.489 -6.186 0.532 1.00 90.94 222 ARG A CA 1
ATOM 1723 C C . ARG A 1 222 ? 5.653 -6.223 -0.751 1.00 90.94 222 ARG A C 1
ATOM 1725 O O . ARG A 1 222 ? 6.091 -6.770 -1.756 1.00 90.94 222 ARG A O 1
ATOM 1732 N N . HIS A 1 223 ? 4.458 -5.644 -0.721 1.00 92.19 223 HIS A N 1
ATOM 1733 C CA . HIS A 1 223 ? 3.563 -5.592 -1.874 1.00 92.19 223 HIS A CA 1
ATOM 1734 C C . HIS A 1 223 ? 4.067 -4.647 -2.977 1.00 92.19 223 HIS A C 1
ATOM 1736 O O . HIS A 1 223 ? 3.965 -4.996 -4.149 1.00 92.19 223 HIS A O 1
ATOM 1742 N N . TYR A 1 224 ? 4.682 -3.514 -2.620 1.00 94.81 224 TYR A N 1
ATOM 1743 C CA . TYR A 1 224 ? 5.381 -2.652 -3.581 1.00 94.81 224 TYR A CA 1
ATOM 1744 C C . TYR A 1 224 ? 6.653 -3.319 -4.107 1.00 94.81 224 TYR A C 1
ATOM 1746 O O . TYR A 1 224 ? 6.900 -3.327 -5.308 1.00 94.81 224 TYR A O 1
ATOM 1754 N N . ALA A 1 225 ? 7.409 -3.982 -3.227 1.00 94.50 225 ALA A N 1
ATOM 1755 C CA . ALA A 1 225 ? 8.573 -4.768 -3.624 1.00 94.50 225 ALA A CA 1
ATOM 1756 C C . ALA A 1 225 ? 8.207 -5.858 -4.652 1.00 94.50 225 ALA A C 1
ATOM 1758 O O . ALA A 1 225 ? 8.905 -6.037 -5.643 1.00 94.50 225 ALA A O 1
ATOM 1759 N N . GLY A 1 226 ? 7.085 -6.559 -4.470 1.00 94.62 226 GLY A N 1
ATOM 1760 C CA . GLY A 1 226 ? 6.624 -7.544 -5.447 1.00 94.62 226 GLY A CA 1
ATOM 1761 C C . GLY A 1 226 ? 6.245 -6.938 -6.800 1.00 94.62 226 GLY A C 1
ATOM 1762 O O . GLY A 1 226 ? 6.559 -7.527 -7.833 1.00 94.62 226 GLY A O 1
ATOM 1763 N N . GLN A 1 227 ? 5.630 -5.752 -6.805 1.00 95.56 227 GLN A N 1
ATOM 1764 C CA . GLN A 1 227 ? 5.291 -5.027 -8.030 1.00 95.56 227 GLN A CA 1
ATOM 1765 C C . GLN A 1 227 ? 6.543 -4.689 -8.851 1.00 95.56 227 GLN A C 1
ATOM 1767 O O . GLN A 1 227 ? 6.586 -5.009 -10.040 1.00 95.56 227 GLN A O 1
ATOM 1772 N N . VAL A 1 228 ? 7.587 -4.132 -8.225 1.00 97.25 228 VAL A N 1
ATOM 1773 C CA . VAL A 1 228 ? 8.831 -3.817 -8.948 1.00 97.25 228 VAL A CA 1
ATOM 1774 C C . VAL A 1 228 ? 9.546 -5.061 -9.458 1.00 97.25 228 VAL A C 1
ATOM 1776 O O . VAL A 1 228 ? 10.090 -5.017 -10.552 1.00 97.25 228 VAL A O 1
ATOM 1779 N N . LEU A 1 229 ? 9.477 -6.201 -8.761 1.00 96.50 229 LEU A N 1
ATOM 1780 C CA . LEU A 1 229 ? 10.060 -7.450 -9.268 1.00 96.50 229 LEU A CA 1
ATOM 1781 C C . LEU A 1 229 ? 9.353 -7.970 -10.530 1.00 96.50 229 LEU A C 1
ATOM 1783 O O . LEU A 1 229 ? 10.017 -8.510 -11.416 1.00 96.50 229 LEU A O 1
ATOM 1787 N N . VAL A 1 230 ? 8.033 -7.774 -10.660 1.00 97.62 230 VAL A N 1
ATOM 1788 C CA . VAL A 1 230 ? 7.308 -8.092 -11.907 1.00 97.62 230 VAL A CA 1
ATOM 1789 C C . VAL A 1 230 ? 7.839 -7.249 -13.070 1.00 97.62 230 VAL A C 1
ATOM 1791 O O . VAL A 1 230 ? 8.030 -7.769 -14.171 1.00 97.62 230 VAL A O 1
ATOM 1794 N N . TYR A 1 231 ? 8.100 -5.964 -12.830 1.00 98.19 231 TYR A N 1
ATOM 1795 C CA . TYR A 1 231 ? 8.681 -5.070 -13.828 1.00 98.19 231 TYR A CA 1
ATOM 1796 C C . TYR A 1 231 ? 10.132 -5.425 -14.151 1.00 98.19 231 TYR A C 1
ATOM 1798 O O . TYR A 1 231 ? 10.483 -5.514 -15.328 1.00 98.19 231 TYR A O 1
ATOM 1806 N N . THR A 1 232 ? 10.952 -5.719 -13.141 1.00 98.06 232 THR A N 1
ATOM 1807 C CA . THR A 1 232 ? 12.348 -6.136 -13.320 1.00 98.06 232 THR A CA 1
ATOM 1808 C C . THR A 1 232 ? 12.448 -7.392 -14.174 1.00 98.06 232 THR A C 1
ATOM 1810 O O . THR A 1 232 ? 13.322 -7.463 -15.031 1.00 98.06 232 THR A O 1
ATOM 1813 N N . ALA A 1 233 ? 11.525 -8.350 -14.034 1.00 97.44 233 ALA A N 1
ATOM 1814 C CA . ALA A 1 233 ? 11.482 -9.527 -14.902 1.00 97.44 233 ALA A CA 1
ATOM 1815 C C . ALA A 1 233 ? 11.255 -9.176 -16.381 1.00 97.44 233 ALA A C 1
ATOM 1817 O O . ALA A 1 233 ? 11.902 -9.750 -17.259 1.00 97.44 233 ALA A O 1
ATOM 1818 N N . ALA A 1 234 ? 10.379 -8.210 -16.671 1.00 97.75 234 ALA A N 1
ATOM 1819 C CA . ALA A 1 234 ? 10.151 -7.739 -18.034 1.00 97.75 234 ALA A CA 1
ATOM 1820 C C . ALA A 1 234 ? 11.374 -6.985 -18.587 1.00 97.75 234 ALA A C 1
ATOM 1822 O O . ALA A 1 234 ? 11.840 -7.280 -19.689 1.00 97.75 234 ALA A O 1
ATOM 1823 N N . VAL A 1 235 ? 11.926 -6.057 -17.798 1.00 98.44 235 VAL A N 1
ATOM 1824 C CA . VAL A 1 235 ? 13.099 -5.247 -18.163 1.00 98.44 235 VAL A CA 1
ATOM 1825 C C . VAL A 1 235 ? 14.330 -6.123 -18.381 1.00 98.44 235 VAL A C 1
ATOM 1827 O O . VAL A 1 235 ? 15.044 -5.922 -19.361 1.00 98.44 235 VAL A O 1
ATOM 1830 N N . ALA A 1 236 ? 14.540 -7.143 -17.543 1.00 98.00 236 ALA A N 1
ATOM 1831 C CA . ALA A 1 236 ? 15.654 -8.073 -17.678 1.00 98.00 236 ALA A CA 1
ATOM 1832 C C . ALA A 1 236 ? 15.674 -8.744 -19.054 1.00 98.00 236 ALA A C 1
ATOM 1834 O O . ALA A 1 236 ? 16.724 -8.810 -19.692 1.00 98.00 236 ALA A O 1
ATOM 1835 N N . ARG A 1 237 ? 14.504 -9.177 -19.544 1.00 98.06 237 ARG A N 1
ATOM 1836 C CA . ARG A 1 237 ? 14.352 -9.736 -20.894 1.00 98.06 237 ARG A CA 1
ATOM 1837 C C . ARG A 1 237 ? 14.638 -8.684 -21.961 1.00 98.06 237 ARG A C 1
ATOM 1839 O O . ARG A 1 237 ? 15.469 -8.931 -22.827 1.00 98.06 237 ARG A O 1
ATOM 1846 N N . LEU A 1 238 ? 14.026 -7.500 -21.870 1.00 98.25 238 LEU A N 1
ATOM 1847 C CA . LEU A 1 238 ? 14.223 -6.427 -22.855 1.00 98.25 238 LEU A CA 1
ATOM 1848 C C . LEU A 1 238 ? 15.707 -6.100 -23.047 1.00 98.25 238 LEU A C 1
ATOM 1850 O O . LEU A 1 238 ? 16.188 -6.050 -24.174 1.00 98.25 238 LEU A O 1
ATOM 1854 N N . GLN A 1 239 ? 16.441 -5.934 -21.949 1.00 97.81 239 GLN A N 1
ATOM 1855 C CA . GLN A 1 239 ? 17.822 -5.463 -21.990 1.00 97.81 239 GLN A CA 1
ATOM 1856 C C . GLN A 1 239 ? 18.877 -6.578 -21.959 1.00 97.81 239 GLN A C 1
ATOM 1858 O O . GLN A 1 239 ? 20.069 -6.309 -22.086 1.00 97.81 239 GLN A O 1
ATOM 1863 N N . GLY A 1 240 ? 18.464 -7.837 -21.793 1.00 97.06 240 GLY A N 1
ATOM 1864 C C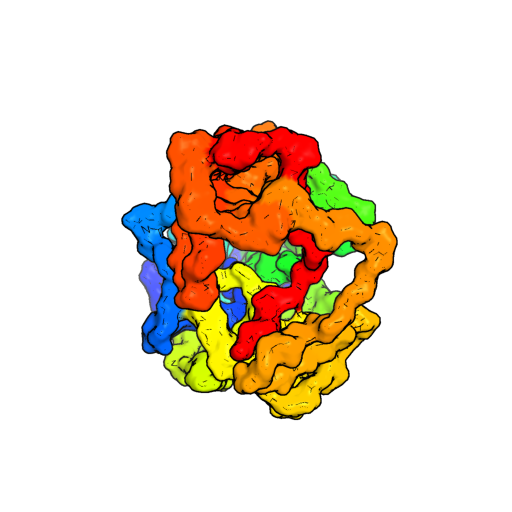A . GLY A 1 240 ? 19.360 -8.993 -21.717 1.00 97.06 240 GLY A CA 1
ATOM 1865 C C . GLY A 1 240 ? 20.244 -9.047 -20.466 1.00 97.06 240 GLY A C 1
ATOM 1866 O O . GLY A 1 240 ? 21.232 -9.776 -20.455 1.00 97.06 240 GLY A O 1
ATOM 1867 N N . TYR A 1 241 ? 19.903 -8.285 -19.428 1.00 96.50 241 TYR A N 1
ATOM 1868 C CA . TYR A 1 241 ? 20.617 -8.221 -18.154 1.00 96.50 241 TYR A CA 1
ATOM 1869 C C . TYR A 1 241 ? 19.618 -7.994 -17.017 1.00 96.50 241 TYR A C 1
ATOM 1871 O O . TYR A 1 241 ? 18.782 -7.095 -17.107 1.00 96.50 241 TYR A O 1
ATOM 1879 N N . CYS A 1 242 ? 19.705 -8.793 -15.951 1.00 96.56 242 CYS A N 1
ATOM 1880 C CA . CYS A 1 242 ? 18.908 -8.606 -14.742 1.00 96.56 242 CYS A CA 1
ATOM 1881 C C . CYS A 1 242 ? 19.699 -7.775 -13.725 1.00 96.56 242 CYS A C 1
ATOM 1883 O O . CYS A 1 242 ? 20.678 -8.290 -13.178 1.00 96.56 242 CYS A O 1
ATOM 1885 N N . PRO A 1 243 ? 19.276 -6.535 -13.423 1.00 95.62 243 PRO A N 1
ATOM 1886 C CA . PRO A 1 243 ? 19.846 -5.792 -12.311 1.00 95.62 243 PRO A CA 1
ATOM 1887 C C . PRO A 1 243 ? 19.628 -6.571 -11.005 1.00 95.62 243 PRO A C 1
ATOM 1889 O O . PRO A 1 243 ? 18.569 -7.193 -10.849 1.00 95.62 243 PRO A O 1
ATOM 1892 N N . PRO A 1 244 ? 20.588 -6.556 -10.063 1.00 94.00 244 PRO A N 1
ATOM 1893 C CA . PRO A 1 244 ? 20.431 -7.232 -8.776 1.00 94.00 244 PRO A CA 1
ATOM 1894 C C . PRO A 1 244 ? 19.346 -6.583 -7.911 1.00 94.00 244 PRO A C 1
ATOM 1896 O O . PRO A 1 244 ? 18.812 -7.230 -7.014 1.00 94.00 244 PRO A O 1
ATOM 1899 N N . ASP A 1 245 ? 18.992 -5.329 -8.199 1.00 95.31 245 ASP A N 1
ATOM 1900 C CA . ASP A 1 245 ? 18.085 -4.520 -7.401 1.00 95.31 245 ASP A CA 1
ATOM 1901 C C . ASP A 1 245 ? 17.102 -3.720 -8.253 1.00 95.31 245 ASP A C 1
ATOM 1903 O O . ASP A 1 245 ? 17.410 -3.265 -9.355 1.00 95.31 245 ASP A O 1
ATOM 1907 N N . ALA A 1 246 ? 15.923 -3.506 -7.681 1.00 97.38 246 ALA A N 1
ATOM 1908 C CA . ALA A 1 246 ? 14.983 -2.458 -8.050 1.00 97.38 246 ALA A CA 1
ATOM 1909 C C . ALA A 1 246 ? 14.775 -1.517 -6.859 1.00 97.38 246 ALA A C 1
ATOM 1911 O O . ALA A 1 246 ? 15.227 -1.801 -5.744 1.00 97.38 246 ALA A O 1
ATOM 1912 N N . PHE A 1 247 ? 14.071 -0.405 -7.067 1.00 98.31 247 PHE A N 1
ATOM 1913 C CA . PHE A 1 247 ? 13.925 0.611 -6.031 1.00 98.31 247 PHE A CA 1
ATOM 1914 C C . PHE A 1 247 ? 12.495 1.124 -5.875 1.00 98.31 247 PHE A C 1
ATOM 1916 O O . PHE A 1 247 ? 11.699 1.120 -6.810 1.00 98.31 247 PHE A O 1
ATOM 1923 N N . LEU A 1 248 ? 12.186 1.598 -4.668 1.00 98.44 248 LEU A N 1
ATOM 1924 C CA . LEU A 1 248 ? 10.997 2.401 -4.394 1.00 98.44 248 LEU A CA 1
ATOM 1925 C C . LEU A 1 248 ? 11.423 3.823 -4.032 1.00 98.44 248 LEU A C 1
ATOM 1927 O O . LEU A 1 248 ? 12.353 4.010 -3.239 1.00 98.44 248 LEU A O 1
ATOM 1931 N N . LEU A 1 249 ? 10.703 4.808 -4.563 1.00 98.44 249 LEU A N 1
ATOM 1932 C CA . LEU A 1 249 ? 10.824 6.213 -4.189 1.00 98.44 249 LEU A CA 1
ATOM 1933 C C . LEU A 1 249 ? 9.622 6.602 -3.328 1.00 98.44 249 LEU A C 1
ATOM 1935 O O . LEU A 1 249 ? 8.473 6.440 -3.731 1.00 98.44 249 LEU A O 1
ATOM 1939 N N . GLY A 1 250 ? 9.890 7.100 -2.124 1.00 97.06 250 GLY A N 1
ATOM 1940 C CA . GLY A 1 250 ? 8.870 7.539 -1.174 1.00 97.06 250 GLY A CA 1
ATOM 1941 C C . GLY A 1 250 ? 8.827 9.051 -1.039 1.00 97.06 250 GLY A C 1
ATOM 1942 O O . GLY A 1 250 ? 9.718 9.745 -1.513 1.00 97.06 250 GLY A O 1
ATOM 1943 N N . ARG A 1 251 ? 7.857 9.571 -0.284 1.00 95.44 251 ARG A N 1
ATOM 1944 C CA . ARG A 1 251 ? 7.889 10.974 0.173 1.00 95.44 251 ARG A CA 1
ATOM 1945 C C . ARG A 1 251 ? 9.069 11.268 1.091 1.00 95.44 251 ARG A C 1
ATOM 1947 O O . ARG A 1 251 ? 9.570 12.383 1.142 1.00 95.44 251 ARG A O 1
ATOM 1954 N N . THR A 1 252 ? 9.431 10.272 1.887 1.00 95.44 252 THR A N 1
ATOM 1955 C CA . THR A 1 252 ? 10.568 10.246 2.804 1.00 95.44 252 THR A CA 1
ATOM 1956 C C . THR A 1 252 ? 10.753 8.806 3.280 1.00 95.44 252 THR A C 1
ATOM 1958 O O . THR A 1 252 ? 10.017 7.902 2.871 1.00 95.44 252 THR A O 1
ATOM 1961 N N . TRP A 1 253 ? 11.705 8.583 4.177 1.00 96.00 253 TRP A N 1
ATOM 1962 C CA . TRP A 1 253 ? 11.993 7.284 4.759 1.00 96.00 253 TRP A CA 1
ATOM 1963 C C . TRP A 1 253 ? 12.180 7.352 6.276 1.00 96.00 253 TRP A C 1
ATOM 1965 O O . TRP A 1 253 ? 12.532 8.388 6.842 1.00 96.00 253 TRP A O 1
ATOM 1975 N N . VAL A 1 254 ? 11.970 6.224 6.948 1.00 95.81 254 VAL A N 1
ATOM 1976 C CA . VAL A 1 254 ? 12.257 6.021 8.373 1.00 95.81 254 VAL A CA 1
ATOM 1977 C C . VAL A 1 254 ? 12.999 4.705 8.573 1.00 95.81 254 VAL A C 1
ATOM 1979 O O . VAL A 1 254 ? 12.830 3.754 7.820 1.00 95.81 254 VAL A O 1
ATOM 1982 N N . SER A 1 255 ? 13.845 4.641 9.593 1.00 94.00 255 SER A N 1
ATOM 1983 C CA . SER A 1 255 ? 14.545 3.433 10.032 1.00 94.00 255 SER A CA 1
ATOM 1984 C C . SER A 1 255 ? 14.760 3.487 11.545 1.00 94.00 255 SER A C 1
ATOM 1986 O O . SER A 1 255 ? 14.573 4.529 12.175 1.00 94.00 255 SER A O 1
ATOM 1988 N N . SER A 1 256 ? 15.263 2.405 12.138 1.00 90.19 256 SER A N 1
ATOM 1989 C CA . SER A 1 256 ? 15.651 2.405 13.556 1.00 90.19 256 SER A CA 1
ATOM 1990 C C . SER A 1 256 ? 16.794 3.372 13.897 1.00 90.19 256 SER A C 1
ATOM 1992 O O . SER A 1 256 ? 16.986 3.684 15.069 1.00 90.19 256 SER A O 1
ATOM 1994 N N . LYS A 1 257 ? 17.557 3.850 12.902 1.00 90.44 257 LYS A N 1
ATOM 1995 C CA . LYS A 1 257 ? 18.700 4.761 13.090 1.00 90.44 257 LYS A CA 1
ATOM 1996 C C . LYS A 1 257 ? 18.387 6.227 12.783 1.00 90.44 257 LYS A C 1
ATOM 1998 O O . LYS A 1 257 ? 19.248 7.074 12.991 1.00 90.44 257 LYS A O 1
ATOM 2003 N N . GLY A 1 258 ? 17.199 6.536 12.270 1.00 92.62 258 GLY A N 1
ATOM 2004 C CA . GLY A 1 258 ? 16.846 7.896 11.871 1.00 92.62 258 GLY A CA 1
ATOM 2005 C C . GLY A 1 258 ? 15.810 7.942 10.759 1.00 92.62 258 GLY A C 1
ATOM 2006 O O . GLY A 1 258 ? 15.248 6.917 10.373 1.00 92.62 258 GLY A O 1
ATOM 2007 N N . ARG A 1 259 ? 15.572 9.148 10.246 1.00 94.62 259 ARG A N 1
ATOM 2008 C CA . ARG A 1 259 ? 14.564 9.440 9.225 1.00 94.62 259 ARG A CA 1
ATOM 2009 C C . ARG A 1 259 ? 15.088 10.433 8.193 1.00 94.62 259 ARG A C 1
ATOM 2011 O O . ARG A 1 259 ? 15.949 11.245 8.525 1.00 94.62 259 ARG A O 1
ATOM 2018 N N . GLY A 1 260 ? 14.538 10.370 6.988 1.00 94.00 260 GLY A N 1
ATOM 2019 C CA . GLY A 1 260 ? 14.767 11.342 5.925 1.00 94.00 260 GLY A CA 1
ATOM 2020 C C . GLY A 1 260 ? 13.957 12.624 6.108 1.00 94.00 260 GLY A C 1
ATOM 2021 O O . GLY A 1 260 ? 13.003 12.689 6.891 1.00 94.00 260 GLY A O 1
ATOM 2022 N N . SER A 1 261 ? 14.337 13.632 5.335 1.00 93.19 261 SER A N 1
ATOM 2023 C CA . SER A 1 261 ? 13.691 14.940 5.226 1.00 93.19 261 SER A CA 1
ATOM 2024 C C . SER A 1 261 ? 12.859 15.098 3.947 1.00 93.19 261 SER A C 1
ATOM 2026 O O . SER A 1 261 ? 11.930 15.906 3.926 1.00 93.19 261 SER A O 1
ATOM 2028 N N . GLY A 1 262 ? 13.138 14.298 2.913 1.00 94.81 262 GLY A N 1
ATOM 2029 C CA . GLY A 1 262 ? 12.470 14.397 1.621 1.00 94.81 262 GLY A CA 1
ATOM 2030 C C . GLY A 1 262 ? 12.620 13.174 0.717 1.00 94.81 262 GLY A C 1
ATOM 2031 O O . GLY A 1 262 ? 13.270 12.182 1.054 1.00 94.81 262 GLY A O 1
ATOM 2032 N N . ALA A 1 263 ? 11.997 13.271 -0.455 1.00 95.69 263 ALA A N 1
ATOM 2033 C CA . ALA A 1 263 ? 11.829 12.186 -1.415 1.00 95.69 263 ALA A CA 1
ATOM 2034 C C . ALA A 1 263 ? 13.117 11.816 -2.163 1.00 95.69 263 ALA A C 1
ATOM 2036 O O . ALA A 1 263 ? 13.298 10.668 -2.562 1.00 95.69 263 ALA A O 1
ATOM 2037 N N . LEU A 1 264 ? 14.026 12.783 -2.336 1.00 95.69 264 LEU A N 1
ATOM 2038 C CA . LEU A 1 264 ? 15.298 12.571 -3.034 1.00 95.69 264 LEU A CA 1
ATOM 2039 C C . LEU A 1 264 ? 16.448 12.132 -2.119 1.00 95.69 264 LEU A C 1
ATOM 2041 O O . LEU A 1 264 ? 17.554 11.910 -2.598 1.00 95.69 264 LEU A O 1
ATOM 2045 N N . ASP A 1 265 ? 16.199 11.987 -0.814 1.00 93.88 265 ASP A N 1
ATOM 2046 C CA . ASP A 1 265 ? 17.250 11.669 0.156 1.00 93.88 265 ASP A CA 1
ATOM 2047 C C . ASP A 1 265 ? 17.756 10.232 0.011 1.00 93.88 265 ASP A C 1
ATOM 2049 O O . ASP A 1 265 ? 18.943 9.963 0.196 1.00 93.88 265 ASP A O 1
ATOM 2053 N N . ARG A 1 266 ? 16.842 9.280 -0.225 1.00 94.50 266 ARG A N 1
ATOM 2054 C CA . ARG A 1 266 ? 17.176 7.855 -0.276 1.00 94.50 266 ARG A CA 1
ATOM 2055 C C . ARG A 1 266 ? 16.080 7.027 -0.933 1.00 94.50 266 ARG A C 1
ATOM 2057 O O . ARG A 1 266 ? 14.916 7.116 -0.546 1.00 94.50 266 ARG A O 1
ATOM 2064 N N . LEU A 1 267 ? 16.489 6.138 -1.831 1.00 97.19 267 LEU A N 1
ATOM 2065 C CA . LEU A 1 267 ? 15.637 5.090 -2.382 1.00 97.19 267 LEU A CA 1
ATOM 2066 C C . LEU A 1 267 ? 15.596 3.862 -1.464 1.00 97.19 267 LEU A C 1
ATOM 2068 O O . LEU A 1 267 ? 16.597 3.497 -0.841 1.00 97.19 267 LEU A O 1
ATOM 2072 N N . ALA A 1 268 ? 14.448 3.187 -1.404 1.00 96.81 268 ALA A N 1
ATOM 2073 C CA . ALA A 1 268 ? 14.356 1.889 -0.747 1.00 96.81 268 ALA A CA 1
ATOM 2074 C C . ALA A 1 268 ? 14.812 0.790 -1.704 1.00 96.81 268 ALA A C 1
ATOM 2076 O O . ALA A 1 268 ? 14.205 0.595 -2.755 1.00 96.81 268 ALA A O 1
ATOM 2077 N N . ARG A 1 269 ? 15.845 0.042 -1.320 1.00 96.06 269 ARG A N 1
ATOM 2078 C CA . ARG A 1 269 ? 16.396 -1.042 -2.140 1.00 96.06 269 ARG A CA 1
ATOM 2079 C C . ARG A 1 269 ? 15.520 -2.297 -2.056 1.00 96.06 269 ARG A C 1
ATOM 2081 O O . ARG A 1 269 ? 15.112 -2.714 -0.964 1.00 96.06 269 ARG A O 1
ATOM 2088 N N . VAL A 1 270 ? 15.240 -2.909 -3.202 1.00 95.50 270 VAL A N 1
ATOM 2089 C CA . VAL A 1 270 ? 14.496 -4.166 -3.348 1.00 95.50 270 VAL A CA 1
ATOM 2090 C C . VAL A 1 270 ? 15.360 -5.159 -4.130 1.00 95.50 270 VAL A C 1
ATOM 2092 O O . VAL A 1 270 ? 15.340 -5.137 -5.360 1.00 95.50 270 VAL A O 1
ATOM 2095 N N . PRO A 1 271 ? 16.090 -6.044 -3.434 1.00 92.75 271 PRO A N 1
ATOM 2096 C CA . PRO A 1 271 ? 16.906 -7.047 -4.105 1.00 92.75 271 PRO A CA 1
ATOM 2097 C C . PRO A 1 271 ? 16.060 -8.076 -4.860 1.00 92.75 271 PRO A C 1
ATOM 2099 O O . PRO A 1 271 ? 14.979 -8.467 -4.410 1.00 92.75 271 PRO A O 1
ATOM 2102 N N . VAL A 1 272 ? 16.550 -8.542 -6.006 1.00 90.75 272 VAL A N 1
ATOM 2103 C CA . VAL A 1 272 ? 15.940 -9.635 -6.783 1.00 90.75 272 VAL A CA 1
ATOM 2104 C C . VAL A 1 272 ? 16.109 -10.969 -6.068 1.00 90.75 272 VAL A C 1
ATOM 2106 O O . VAL A 1 272 ? 15.196 -11.798 -6.049 1.00 90.75 272 VAL A O 1
ATOM 2109 N N . ASP A 1 273 ? 17.275 -11.168 -5.463 1.00 85.12 273 ASP A N 1
ATOM 2110 C CA . ASP A 1 273 ? 17.589 -12.338 -4.655 1.00 85.12 273 ASP A CA 1
ATOM 2111 C C . ASP A 1 273 ? 16.953 -12.288 -3.268 1.00 85.12 273 ASP A C 1
ATOM 2113 O O . ASP A 1 273 ? 17.062 -13.284 -2.561 1.00 85.12 273 ASP A O 1
ATOM 2117 N N . ARG A 1 274 ? 16.271 -11.180 -2.919 1.00 70.56 274 ARG A N 1
ATOM 2118 C CA . ARG A 1 274 ? 15.743 -10.871 -1.588 1.00 70.56 274 ARG A CA 1
ATOM 2119 C C . ARG A 1 274 ? 15.244 -12.127 -0.897 1.00 70.56 274 ARG A C 1
ATOM 2121 O O . ARG A 1 274 ? 14.117 -12.595 -1.117 1.00 70.56 274 ARG A O 1
ATOM 2128 N N . GLU A 1 275 ? 16.125 -12.634 -0.047 1.00 61.19 275 GLU A N 1
ATOM 2129 C CA . GLU A 1 275 ? 15.826 -13.743 0.825 1.00 61.19 275 GLU A CA 1
ATOM 2130 C C . GLU A 1 275 ? 14.756 -13.282 1.805 1.00 61.19 275 GLU A C 1
ATOM 2132 O O . GLU A 1 275 ? 14.578 -12.083 2.085 1.00 61.19 275 GLU A O 1
ATOM 2137 N N . SER A 1 276 ? 13.997 -14.242 2.318 1.00 54.09 276 SER A N 1
ATOM 2138 C CA . SER A 1 276 ? 13.250 -13.924 3.511 1.00 54.09 276 SER A CA 1
ATOM 2139 C C . SER A 1 276 ? 14.222 -13.454 4.600 1.00 54.09 276 SER A C 1
ATOM 2141 O O . SER A 1 276 ? 15.308 -13.988 4.775 1.00 54.09 276 SER A O 1
ATOM 2143 N N . THR A 1 277 ? 13.779 -12.493 5.407 1.00 45.66 277 THR A N 1
ATOM 2144 C CA . THR A 1 277 ? 14.415 -12.133 6.678 1.00 45.66 277 THR A CA 1
ATOM 2145 C C . THR A 1 277 ? 14.458 -13.276 7.717 1.00 45.66 277 THR A C 1
ATOM 2147 O O . THR A 1 277 ? 14.832 -13.029 8.862 1.00 45.66 277 THR A O 1
ATOM 2150 N N . ARG A 1 278 ? 14.025 -14.495 7.366 1.00 50.84 278 ARG A N 1
ATOM 2151 C CA . ARG A 1 278 ? 14.046 -15.725 8.165 1.00 50.84 278 ARG A CA 1
ATOM 2152 C C . ARG A 1 278 ? 14.541 -16.885 7.295 1.00 50.84 278 ARG A C 1
ATOM 2154 O O . ARG A 1 278 ? 14.018 -17.072 6.200 1.00 50.84 278 ARG A O 1
ATOM 2161 N N . ASP A 1 279 ? 15.457 -17.690 7.832 1.00 40.34 279 ASP A N 1
ATOM 2162 C CA . ASP A 1 279 ? 16.167 -18.779 7.131 1.00 40.34 279 ASP A CA 1
ATOM 2163 C C . ASP A 1 279 ? 15.255 -19.826 6.439 1.00 40.34 279 ASP A C 1
ATOM 2165 O O . ASP A 1 279 ? 15.698 -20.502 5.515 1.00 40.34 279 ASP A O 1
ATOM 2169 N N . ASP A 1 280 ? 13.972 -19.920 6.818 1.00 49.03 280 ASP A N 1
ATOM 2170 C CA . ASP A 1 280 ? 12.999 -20.894 6.287 1.00 49.03 280 ASP A CA 1
ATOM 2171 C C . ASP A 1 280 ? 11.913 -20.297 5.366 1.00 49.03 280 ASP A C 1
ATOM 2173 O O . ASP A 1 280 ? 11.026 -21.018 4.898 1.00 49.03 280 ASP A O 1
ATOM 2177 N N . GLU A 1 281 ? 11.895 -18.984 5.122 1.00 65.25 281 GLU A N 1
ATOM 2178 C CA . GLU A 1 281 ? 10.774 -18.363 4.407 1.00 65.25 281 GLU A CA 1
ATOM 2179 C C . GLU A 1 281 ? 11.045 -18.188 2.903 1.00 65.25 281 GLU A C 1
ATOM 2181 O O . GLU A 1 281 ? 12.144 -17.896 2.432 1.00 65.25 281 GLU A O 1
ATOM 2186 N N . THR A 1 282 ? 9.986 -18.417 2.125 1.00 76.62 282 THR A N 1
ATOM 2187 C CA . THR A 1 282 ? 10.027 -18.452 0.663 1.00 76.62 282 THR A CA 1
ATOM 2188 C C . THR A 1 282 ? 10.511 -17.104 0.090 1.00 76.62 282 THR A C 1
ATOM 2190 O O . THR A 1 282 ? 9.950 -16.062 0.453 1.00 76.62 282 THR A O 1
ATOM 2193 N N . PRO A 1 283 ? 11.499 -17.098 -0.832 1.00 85.25 283 PRO A N 1
ATOM 2194 C CA . PRO A 1 283 ? 11.986 -15.884 -1.489 1.00 85.25 283 PRO A CA 1
ATOM 2195 C C . PRO A 1 283 ? 10.863 -15.048 -2.108 1.00 85.25 283 PRO A C 1
ATOM 2197 O O . PRO A 1 283 ? 9.902 -15.592 -2.663 1.00 85.25 283 PRO A O 1
ATOM 2200 N N . LEU A 1 284 ? 10.997 -13.717 -2.075 1.00 88.38 284 LEU A N 1
ATOM 2201 C CA . LEU A 1 284 ? 9.926 -12.820 -2.528 1.00 88.38 284 LEU A CA 1
ATOM 2202 C C . LEU A 1 284 ? 9.546 -13.050 -3.998 1.00 88.38 284 LEU A C 1
ATOM 2204 O O . LEU A 1 284 ? 8.362 -13.036 -4.323 1.00 88.38 284 LEU A O 1
ATOM 2208 N N . ALA A 1 285 ? 10.515 -13.321 -4.876 1.00 88.50 285 ALA A N 1
ATOM 2209 C CA . ALA A 1 285 ? 10.249 -13.630 -6.282 1.00 88.50 285 ALA A CA 1
ATOM 2210 C C . ALA A 1 285 ? 9.341 -14.867 -6.457 1.00 88.50 285 ALA A C 1
ATOM 2212 O O . ALA A 1 285 ? 8.463 -14.883 -7.322 1.00 88.50 285 ALA A O 1
ATOM 2213 N N . ILE A 1 286 ? 9.484 -15.884 -5.600 1.00 88.81 286 ILE A N 1
ATOM 2214 C CA . ILE A 1 286 ? 8.612 -17.066 -5.623 1.00 88.81 286 ILE A CA 1
ATOM 2215 C C . ILE A 1 286 ? 7.204 -16.696 -5.135 1.00 88.81 286 ILE A C 1
ATOM 2217 O O . ILE A 1 286 ? 6.217 -17.108 -5.747 1.00 88.81 286 ILE A O 1
ATOM 2221 N N . GLU A 1 287 ? 7.090 -15.868 -4.094 1.00 91.56 287 GLU A N 1
ATOM 2222 C CA . GLU A 1 287 ? 5.794 -15.362 -3.615 1.00 91.56 287 GLU A CA 1
ATOM 2223 C C . GLU A 1 287 ? 5.073 -14.489 -4.646 1.00 91.56 287 GLU A C 1
ATOM 2225 O O . GLU A 1 287 ? 3.864 -14.615 -4.819 1.00 91.56 287 GLU A O 1
ATOM 2230 N N . VAL A 1 288 ? 5.801 -13.662 -5.400 1.00 94.25 288 VAL A N 1
ATOM 2231 C CA . VAL A 1 288 ? 5.251 -12.950 -6.563 1.00 94.25 288 VAL A CA 1
ATOM 2232 C C . VAL A 1 288 ? 4.712 -13.953 -7.580 1.00 94.25 288 VAL A C 1
ATOM 2234 O O . VAL A 1 288 ? 3.602 -13.794 -8.083 1.00 94.25 288 VAL A O 1
ATOM 2237 N N . GLY A 1 289 ? 5.445 -15.037 -7.843 1.00 94.38 289 GLY A N 1
ATOM 2238 C CA . GLY A 1 289 ? 4.975 -16.109 -8.710 1.00 94.38 289 GLY A CA 1
ATOM 2239 C C . GLY A 1 289 ? 3.663 -16.748 -8.248 1.00 94.38 289 GLY A C 1
ATOM 2240 O O . GLY A 1 289 ? 2.777 -16.944 -9.083 1.00 94.38 289 GLY A O 1
ATOM 2241 N N . ARG A 1 290 ? 3.524 -17.006 -6.942 1.00 95.25 290 ARG A N 1
ATOM 2242 C CA . ARG A 1 290 ? 2.286 -17.507 -6.320 1.00 95.25 290 ARG A CA 1
ATOM 2243 C C . ARG A 1 290 ? 1.149 -16.490 -6.409 1.00 95.25 290 ARG A C 1
ATOM 2245 O O . ARG A 1 290 ? 0.038 -16.874 -6.751 1.00 95.25 290 ARG A O 1
ATOM 2252 N N . ALA A 1 291 ? 1.430 -15.202 -6.208 1.00 96.56 291 ALA A N 1
ATOM 2253 C CA . ALA A 1 291 ? 0.446 -14.130 -6.348 1.00 96.56 291 ALA A CA 1
ATOM 2254 C C . ALA A 1 291 ? -0.135 -14.049 -7.770 1.00 96.56 291 ALA A C 1
ATOM 2256 O O . ALA A 1 291 ? -1.343 -13.901 -7.948 1.00 96.56 291 ALA A O 1
ATOM 2257 N N . LEU A 1 292 ? 0.709 -14.178 -8.799 1.00 97.44 292 LEU A N 1
ATOM 2258 C CA . LEU A 1 292 ? 0.247 -14.189 -10.191 1.00 97.44 292 LEU A CA 1
ATOM 2259 C C . LEU A 1 292 ? -0.644 -15.404 -10.481 1.00 97.44 292 LEU A C 1
ATOM 2261 O O . LEU A 1 292 ? -1.696 -15.258 -11.106 1.00 97.44 292 LEU A O 1
ATOM 2265 N N . GLU A 1 293 ? -0.249 -16.591 -10.010 1.00 96.94 293 GLU A N 1
ATOM 2266 C CA . GLU A 1 293 ? -1.052 -17.807 -10.185 1.00 96.94 293 GLU A CA 1
ATOM 2267 C C . GLU A 1 293 ? -2.364 -17.750 -9.400 1.00 96.94 293 GLU A C 1
ATOM 2269 O O . GLU A 1 293 ? -3.396 -18.208 -9.892 1.00 96.94 293 GLU A O 1
ATOM 2274 N N . TRP A 1 294 ? -2.360 -17.133 -8.217 1.00 97.69 294 TRP A N 1
ATOM 2275 C CA . TRP A 1 294 ? -3.568 -16.889 -7.438 1.00 97.69 294 TRP A CA 1
ATOM 2276 C C . TRP A 1 294 ? -4.596 -16.099 -8.247 1.00 97.69 294 TRP A C 1
ATOM 2278 O O . TRP A 1 294 ? -5.729 -16.548 -8.392 1.00 97.69 294 TRP A O 1
ATOM 2288 N N . ILE A 1 295 ? -4.200 -14.982 -8.862 1.00 98.12 295 ILE A N 1
ATOM 2289 C CA . ILE A 1 295 ? -5.114 -14.167 -9.673 1.00 98.12 295 ILE A CA 1
ATOM 2290 C C . ILE A 1 295 ? -5.695 -14.964 -10.851 1.00 98.12 295 ILE A C 1
ATOM 2292 O O . ILE A 1 295 ? -6.890 -14.849 -11.139 1.00 98.12 295 ILE A O 1
ATOM 2296 N N . ARG A 1 296 ? -4.889 -15.796 -11.521 1.00 97.25 296 ARG A N 1
ATOM 2297 C CA . ARG A 1 296 ? -5.374 -16.683 -12.597 1.00 97.25 296 ARG A CA 1
ATOM 2298 C C . ARG A 1 296 ? -6.360 -17.713 -12.071 1.00 97.25 296 ARG A C 1
ATOM 2300 O O . ARG A 1 296 ? -7.440 -17.874 -12.631 1.00 97.25 296 ARG A O 1
ATOM 2307 N N . THR A 1 297 ? -6.029 -18.345 -10.953 1.00 97.62 297 THR A N 1
ATOM 2308 C CA . THR A 1 297 ? -6.856 -19.372 -10.315 1.00 97.62 297 THR A CA 1
ATOM 2309 C C . THR A 1 297 ? -8.178 -18.791 -9.812 1.00 97.62 297 THR A C 1
ATOM 2311 O O . THR A 1 297 ? -9.226 -19.384 -10.051 1.00 97.62 297 THR A O 1
ATOM 2314 N N . VAL A 1 298 ? -8.180 -17.587 -9.226 1.00 98.19 298 VAL A N 1
ATOM 2315 C CA . VAL A 1 298 ? -9.408 -16.850 -8.875 1.00 98.19 298 VAL A CA 1
ATOM 2316 C C . VAL A 1 298 ? -10.275 -16.660 -10.110 1.00 98.19 298 VAL A C 1
ATOM 2318 O O . VAL A 1 298 ? -11.469 -16.948 -10.079 1.00 98.19 298 VAL A O 1
ATOM 2321 N N . ARG A 1 299 ? -9.695 -16.197 -11.222 1.00 97.00 299 ARG A N 1
ATOM 2322 C CA . ARG A 1 299 ? -10.449 -15.973 -12.460 1.00 97.00 299 ARG A CA 1
ATOM 2323 C C . ARG A 1 299 ? -10.997 -17.278 -13.025 1.00 97.00 299 ARG A C 1
ATOM 2325 O O . ARG A 1 299 ? -12.131 -17.267 -13.491 1.00 97.00 299 ARG A O 1
ATOM 2332 N N . ARG A 1 300 ? -10.207 -18.352 -13.038 1.00 95.69 300 ARG A N 1
ATOM 2333 C CA . ARG A 1 300 ? -10.522 -19.643 -13.668 1.00 95.69 300 ARG A CA 1
ATOM 2334 C C . ARG A 1 300 ? -11.523 -20.462 -12.850 1.00 95.69 300 ARG A C 1
ATOM 2336 O O . ARG A 1 300 ? -12.557 -20.847 -13.384 1.00 95.69 300 ARG A O 1
ATOM 2343 N N . ASP A 1 301 ? -11.232 -20.653 -11.567 1.00 97.00 301 ASP A N 1
ATOM 2344 C CA . ASP A 1 301 ? -11.880 -21.645 -10.701 1.00 97.00 301 ASP A CA 1
ATOM 2345 C C . ASP A 1 301 ? -12.638 -21.011 -9.523 1.00 97.00 301 ASP A C 1
ATOM 2347 O O . ASP A 1 301 ? -13.414 -21.685 -8.844 1.00 97.00 301 ASP A O 1
ATOM 2351 N N . GLY A 1 302 ? -12.442 -19.709 -9.278 1.00 97.75 302 GLY A N 1
ATOM 2352 C CA . GLY A 1 302 ? -12.915 -19.035 -8.067 1.00 97.75 302 GLY A CA 1
ATOM 2353 C C . GLY A 1 302 ? -14.426 -19.062 -7.846 1.00 97.75 302 GLY A C 1
ATOM 2354 O O . GLY A 1 302 ? -14.878 -18.998 -6.704 1.00 97.75 302 GLY A O 1
ATOM 2355 N N . ALA A 1 303 ? -15.209 -19.235 -8.912 1.00 98.00 303 ALA A N 1
ATOM 2356 C CA . ALA A 1 303 ? -16.663 -19.339 -8.827 1.00 98.00 303 ALA A CA 1
ATOM 2357 C C . ALA A 1 303 ? -17.132 -20.581 -8.042 1.00 98.00 303 ALA A C 1
ATOM 2359 O O . ALA A 1 303 ? -18.226 -20.567 -7.481 1.00 98.00 303 ALA A O 1
ATOM 2360 N N . ALA A 1 304 ? -16.322 -21.645 -7.981 1.00 98.12 304 ALA A N 1
ATOM 2361 C CA . ALA A 1 304 ? -16.656 -22.880 -7.269 1.00 98.12 304 ALA A CA 1
ATOM 2362 C C . ALA A 1 304 ? -16.318 -22.839 -5.768 1.00 98.12 304 ALA A C 1
ATOM 2364 O O . ALA A 1 304 ? -16.625 -23.786 -5.049 1.00 98.12 304 ALA A O 1
ATOM 2365 N N . TRP A 1 305 ? -15.653 -21.785 -5.293 1.00 98.44 305 TRP A N 1
ATOM 2366 C CA . TRP A 1 305 ? -15.249 -21.672 -3.894 1.00 98.44 305 TRP A CA 1
ATOM 2367 C C . TRP A 1 305 ? -16.309 -20.954 -3.064 1.00 98.44 305 TRP A C 1
ATOM 2369 O O . TRP A 1 305 ? -17.090 -20.160 -3.592 1.00 98.44 305 TRP A O 1
ATOM 2379 N N . GLU A 1 306 ? -16.299 -21.212 -1.759 1.00 98.25 306 GLU A N 1
ATOM 2380 C CA . GLU A 1 306 ? -17.178 -20.563 -0.789 1.00 98.25 306 GLU A CA 1
ATOM 2381 C C . GLU A 1 306 ? -16.356 -20.012 0.377 1.00 98.25 306 GLU A C 1
ATOM 2383 O O . GLU A 1 306 ? -15.441 -20.675 0.870 1.00 98.25 306 GLU A O 1
ATOM 2388 N N . ALA A 1 307 ? -16.690 -18.801 0.829 1.00 97.81 307 ALA A N 1
ATOM 2389 C CA . ALA A 1 307 ? -16.125 -18.214 2.047 1.00 97.81 307 ALA A CA 1
ATOM 2390 C C . ALA A 1 307 ? -16.909 -18.624 3.312 1.00 97.81 307 ALA A C 1
ATOM 2392 O O . ALA A 1 307 ? -16.367 -18.591 4.415 1.00 97.81 307 ALA A O 1
ATOM 2393 N N . LEU A 1 308 ? -18.177 -19.023 3.150 1.00 97.50 308 LEU A N 1
ATOM 2394 C CA . LEU A 1 308 ? -19.117 -19.366 4.220 1.00 97.50 308 LEU A CA 1
ATOM 2395 C C . LEU A 1 308 ? -19.785 -20.730 3.962 1.00 97.50 308 LEU A C 1
ATOM 2397 O O . LEU A 1 308 ? -19.901 -21.133 2.807 1.00 97.50 308 LEU A O 1
ATOM 2401 N N . PRO A 1 309 ? -20.235 -21.453 5.010 1.00 94.81 309 PRO A N 1
ATOM 2402 C CA . PRO A 1 309 ? -20.066 -21.153 6.443 1.00 94.81 309 PRO A CA 1
ATOM 2403 C C . PRO A 1 309 ? -18.621 -21.350 6.930 1.00 94.81 309 PRO A C 1
ATOM 2405 O O . PRO A 1 309 ? -18.292 -21.030 8.068 1.00 94.81 309 PRO A O 1
ATOM 2408 N N . ARG A 1 310 ? -17.753 -21.885 6.068 1.00 91.38 310 ARG A N 1
ATOM 2409 C CA . ARG A 1 310 ? -16.311 -21.960 6.264 1.00 91.38 310 ARG A CA 1
ATOM 2410 C C . ARG A 1 310 ? -15.617 -21.837 4.904 1.00 91.38 310 ARG A C 1
ATOM 2412 O O . ARG A 1 310 ? -16.136 -22.396 3.937 1.00 91.38 310 ARG A O 1
ATOM 2419 N N . PRO A 1 311 ? -14.437 -21.201 4.832 1.00 96.19 311 PRO A N 1
ATOM 2420 C CA . PRO A 1 311 ? -13.634 -21.162 3.622 1.00 96.19 311 PRO A CA 1
ATOM 2421 C C . PRO A 1 311 ? -13.355 -22.561 3.062 1.00 96.19 311 PRO A C 1
ATOM 2423 O O . PRO A 1 311 ? -12.773 -23.406 3.744 1.00 96.19 311 PRO A O 1
ATOM 2426 N N . THR A 1 312 ? -13.704 -22.800 1.797 1.00 96.88 312 THR A N 1
ATOM 2427 C CA . THR A 1 312 ? -13.339 -24.039 1.078 1.00 96.88 312 THR A CA 1
ATOM 2428 C C . THR A 1 312 ? -11.849 -24.102 0.744 1.00 96.88 312 THR A C 1
ATOM 2430 O O . THR A 1 312 ? -11.358 -25.117 0.253 1.00 96.88 312 THR A O 1
ATOM 2433 N N . ARG A 1 313 ? -11.135 -22.994 0.959 1.00 95.56 313 ARG A N 1
ATOM 2434 C CA . ARG A 1 313 ? -9.726 -22.798 0.643 1.00 95.56 313 ARG A CA 1
ATOM 2435 C C . ARG A 1 313 ? -9.042 -21.931 1.706 1.00 95.56 313 ARG A C 1
ATOM 2437 O O . ARG A 1 313 ? -9.662 -20.966 2.156 1.00 95.56 313 ARG A O 1
ATOM 2444 N N . PRO A 1 314 ? -7.773 -22.206 2.064 1.00 94.94 314 PRO A N 1
ATOM 2445 C CA . PRO A 1 314 ? -7.011 -21.379 3.004 1.00 94.94 314 PRO A CA 1
ATOM 2446 C C . PRO A 1 314 ? -6.922 -19.898 2.604 1.00 94.94 314 PRO A C 1
ATOM 2448 O O . PRO A 1 314 ? -6.944 -19.017 3.458 1.00 94.94 314 PRO A O 1
ATOM 2451 N N . GLU A 1 315 ? -6.870 -19.606 1.305 1.00 96.88 315 GLU A N 1
ATOM 2452 C CA . GLU A 1 315 ? -6.729 -18.245 0.777 1.00 96.88 315 GLU A CA 1
ATOM 2453 C C . GLU A 1 315 ? -7.985 -17.373 0.963 1.00 96.88 315 GLU A C 1
ATOM 2455 O O . GLU A 1 315 ? -7.920 -16.156 0.814 1.00 96.88 315 GLU A O 1
ATOM 2460 N N . LEU A 1 316 ? -9.135 -17.970 1.293 1.00 97.75 316 LEU A N 1
ATOM 2461 C CA . LEU A 1 316 ? -10.376 -17.229 1.545 1.00 97.75 316 LEU A CA 1
ATOM 2462 C C . LEU A 1 316 ? -10.569 -16.860 3.019 1.00 97.75 316 LEU A C 1
ATOM 2464 O O . LEU A 1 316 ? -11.561 -16.217 3.357 1.00 97.75 316 LEU A O 1
ATOM 2468 N N . TYR A 1 317 ? -9.645 -17.240 3.905 1.00 97.00 317 TYR A N 1
ATOM 2469 C CA . TYR A 1 317 ? -9.688 -16.732 5.2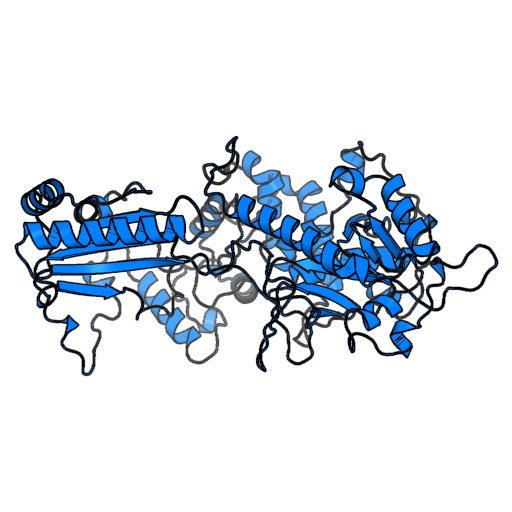67 1.00 97.00 317 TYR A CA 1
ATOM 2470 C C . TYR A 1 317 ? -9.236 -15.258 5.305 1.00 97.00 317 TYR A C 1
ATOM 2472 O O . TYR A 1 317 ? -8.141 -14.950 4.821 1.00 97.00 317 TYR A O 1
ATOM 2480 N N . PRO A 1 318 ? -10.026 -14.352 5.906 1.00 96.50 318 PRO A N 1
ATOM 2481 C CA . PRO A 1 318 ? -9.696 -12.934 5.974 1.00 96.50 318 PRO A CA 1
ATOM 2482 C C . PRO A 1 318 ? -8.494 -12.668 6.887 1.00 96.50 318 PRO A C 1
ATOM 2484 O O . PRO A 1 318 ? -8.248 -13.403 7.845 1.00 96.50 318 PRO A O 1
ATOM 2487 N N . ASN A 1 319 ? -7.763 -11.585 6.618 1.00 95.44 319 ASN A N 1
ATOM 2488 C CA . ASN A 1 319 ? -6.742 -11.067 7.531 1.00 95.44 319 ASN A CA 1
ATOM 2489 C C . ASN A 1 319 ? -7.238 -9.807 8.247 1.00 95.44 319 ASN A C 1
ATOM 2491 O O . ASN A 1 319 ? -7.165 -8.701 7.707 1.00 95.44 319 ASN A O 1
ATOM 2495 N N . MET A 1 320 ? -7.701 -9.959 9.488 1.00 94.62 320 MET A N 1
ATOM 2496 C CA . MET A 1 320 ? -8.263 -8.848 10.271 1.00 94.62 320 MET A CA 1
ATOM 2497 C C . MET A 1 320 ? -7.214 -7.882 10.837 1.00 94.62 320 MET A C 1
ATOM 2499 O O . MET A 1 320 ? -7.578 -6.869 11.426 1.00 94.62 320 MET A O 1
ATOM 2503 N N . ASN A 1 321 ? -5.922 -8.146 10.610 1.00 89.94 321 ASN A N 1
ATOM 2504 C CA . ASN A 1 321 ? -4.846 -7.192 10.890 1.00 89.94 321 ASN A CA 1
ATOM 2505 C C . ASN A 1 321 ? -4.592 -6.219 9.721 1.00 89.94 321 ASN A C 1
ATOM 2507 O O . ASN A 1 321 ? -3.765 -5.320 9.854 1.00 89.94 321 ASN A O 1
ATOM 2511 N N . ALA A 1 322 ? -5.235 -6.423 8.566 1.00 87.06 322 ALA A N 1
ATOM 2512 C CA . ALA A 1 322 ? -5.155 -5.535 7.409 1.00 87.06 322 ALA A CA 1
ATOM 2513 C C . ALA A 1 322 ? -6.432 -4.690 7.293 1.00 87.06 322 ALA A C 1
ATOM 2515 O O . ALA A 1 322 ? -7.532 -5.226 7.381 1.00 87.06 322 ALA A O 1
ATOM 2516 N N . ASP A 1 323 ? -6.267 -3.391 7.054 1.00 82.94 323 ASP A N 1
ATOM 2517 C CA . ASP A 1 323 ? -7.300 -2.342 7.137 1.00 82.94 323 ASP A CA 1
ATOM 2518 C C . ASP A 1 323 ? -7.622 -1.660 5.795 1.00 82.94 323 ASP A C 1
ATOM 2520 O O . ASP A 1 323 ? -8.540 -0.855 5.687 1.00 82.94 323 ASP A O 1
ATOM 2524 N N . GLN A 1 324 ? -6.869 -1.979 4.745 1.00 87.44 324 GLN A N 1
ATOM 2525 C CA . GLN A 1 324 ? -7.116 -1.477 3.392 1.00 87.44 324 GLN A CA 1
ATOM 2526 C C . GLN A 1 324 ? -7.862 -2.549 2.597 1.00 87.44 324 GLN A C 1
ATOM 2528 O O . GLN A 1 324 ? -7.304 -3.173 1.689 1.00 87.44 324 GLN A O 1
ATOM 2533 N N . ASP A 1 325 ? -9.093 -2.794 3.017 1.00 91.56 325 ASP A N 1
ATOM 2534 C CA . ASP A 1 325 ? -9.992 -3.823 2.501 1.00 91.56 325 ASP A CA 1
ATOM 2535 C C . ASP A 1 325 ? -11.221 -3.247 1.786 1.00 91.56 325 ASP A C 1
ATOM 2537 O O . ASP A 1 325 ? -12.035 -4.003 1.261 1.00 91.56 325 ASP A O 1
ATOM 2541 N N . GLN A 1 326 ? -11.320 -1.920 1.676 1.00 88.69 326 GLN A N 1
ATOM 2542 C CA . GLN A 1 326 ? -12.335 -1.263 0.856 1.00 88.69 326 GLN A CA 1
ATOM 2543 C C . GLN A 1 326 ? -12.204 -1.662 -0.629 1.00 88.69 326 GLN A C 1
ATOM 2545 O O . GLN A 1 326 ? -11.087 -1.758 -1.149 1.00 88.69 326 GLN A O 1
ATOM 2550 N N . PRO A 1 327 ? -13.322 -1.824 -1.363 1.00 92.50 327 PRO A N 1
ATOM 2551 C CA . PRO A 1 327 ? -14.705 -1.583 -0.941 1.00 92.50 327 PRO A CA 1
ATOM 2552 C C . PRO A 1 327 ? -15.391 -2.827 -0.352 1.00 92.50 327 PRO A C 1
ATOM 2554 O O . PRO A 1 327 ? -16.589 -3.006 -0.538 1.00 92.50 327 PRO A O 1
ATOM 2557 N N . TRP A 1 328 ? -14.651 -3.741 0.266 1.00 95.88 328 TRP A N 1
ATOM 2558 C CA . TRP A 1 328 ? -15.168 -5.007 0.782 1.00 95.88 328 TRP A CA 1
ATOM 2559 C C . TRP A 1 328 ? -15.005 -5.135 2.301 1.00 95.88 328 TRP A C 1
ATOM 2561 O O . TRP A 1 328 ? -15.054 -6.251 2.828 1.00 95.88 328 TRP A O 1
ATOM 2571 N N . SER A 1 329 ? -14.826 -4.020 3.014 1.00 93.75 329 SER A N 1
ATOM 2572 C CA . SER A 1 329 ? -14.576 -4.005 4.456 1.00 93.75 329 SER A CA 1
ATOM 2573 C C . SER A 1 329 ? -15.709 -4.687 5.229 1.00 93.75 329 SER A C 1
ATOM 2575 O O . SER A 1 329 ? -15.457 -5.559 6.066 1.00 93.75 329 SER A O 1
ATOM 2577 N N . GLU A 1 330 ? -16.968 -4.367 4.919 1.00 93.94 330 GLU A N 1
ATOM 2578 C CA . GLU A 1 330 ? -18.132 -4.967 5.580 1.00 93.94 330 GLU A CA 1
ATOM 2579 C C . GLU A 1 330 ? -18.301 -6.449 5.235 1.00 93.94 330 GLU A C 1
ATOM 2581 O O . GLU A 1 330 ? -18.553 -7.273 6.119 1.00 93.94 330 GLU A O 1
ATOM 2586 N N . ALA A 1 331 ? -18.097 -6.826 3.970 1.00 97.19 331 ALA A N 1
ATOM 2587 C CA . ALA A 1 331 ? -18.147 -8.226 3.549 1.00 97.19 331 ALA A CA 1
ATOM 2588 C C . ALA A 1 331 ? -17.082 -9.070 4.268 1.00 97.19 331 ALA A C 1
ATOM 2590 O O . ALA A 1 331 ? -17.383 -10.147 4.787 1.00 97.19 331 ALA A O 1
ATOM 2591 N N . LYS A 1 332 ? -15.851 -8.558 4.360 1.00 97.12 332 LYS A N 1
ATOM 2592 C CA . LYS A 1 332 ? -14.744 -9.199 5.071 1.00 97.12 332 LYS A CA 1
ATOM 2593 C C . LYS A 1 332 ? -15.038 -9.344 6.567 1.00 97.12 332 LYS A C 1
ATOM 2595 O O . LYS A 1 332 ? -14.865 -10.437 7.104 1.00 97.12 332 LYS A O 1
ATOM 2600 N N . ARG A 1 333 ? -15.546 -8.294 7.230 1.00 95.69 333 ARG A N 1
ATOM 2601 C CA . ARG A 1 333 ? -15.976 -8.345 8.645 1.00 95.69 333 ARG A CA 1
ATOM 2602 C C . ARG A 1 333 ? -17.082 -9.370 8.865 1.00 95.69 333 ARG A C 1
ATOM 2604 O O . ARG A 1 333 ? -17.019 -10.131 9.828 1.00 95.69 333 ARG A O 1
ATOM 2611 N N . LYS A 1 334 ? -18.075 -9.423 7.973 1.00 95.88 334 LYS A N 1
ATOM 2612 C CA . LYS A 1 334 ? -19.148 -10.423 8.026 1.00 95.88 334 LYS A CA 1
ATOM 2613 C C . LYS A 1 334 ? -18.582 -11.842 7.974 1.00 95.88 334 LYS A C 1
ATOM 2615 O O . LYS A 1 334 ? -18.866 -12.629 8.873 1.00 95.88 334 LYS A O 1
ATOM 2620 N N . ILE A 1 335 ? -17.740 -12.142 6.979 1.00 97.56 335 ILE A N 1
ATOM 2621 C CA . ILE A 1 335 ? -17.091 -13.456 6.845 1.00 97.56 335 ILE A CA 1
ATOM 2622 C C . ILE A 1 335 ? -16.315 -13.790 8.119 1.00 97.56 335 ILE A C 1
ATOM 2624 O O . ILE A 1 335 ? -16.522 -14.846 8.710 1.00 97.56 335 ILE A O 1
ATOM 2628 N N . ALA A 1 336 ? -15.469 -12.870 8.578 1.00 96.31 336 ALA A N 1
ATOM 2629 C CA . ALA A 1 336 ? -14.623 -13.076 9.742 1.00 96.31 336 ALA A CA 1
ATOM 2630 C C . ALA A 1 336 ? -15.431 -13.368 11.022 1.00 96.31 336 ALA A C 1
ATOM 2632 O O . ALA A 1 336 ? -15.054 -14.250 11.796 1.00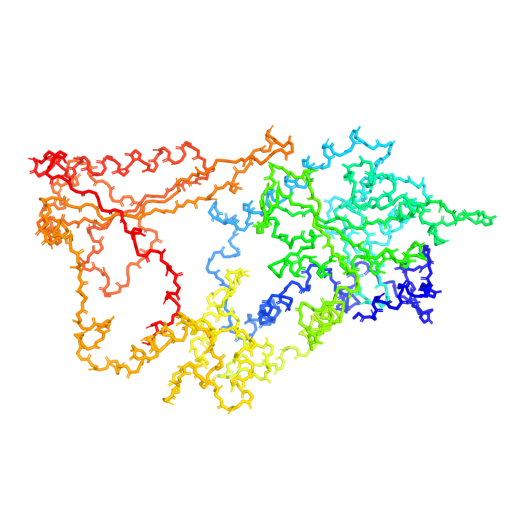 96.31 336 ALA A O 1
ATOM 2633 N N . ARG A 1 337 ? -16.551 -12.665 11.244 1.00 94.62 337 ARG A N 1
ATOM 2634 C CA . ARG A 1 337 ? -17.449 -12.907 12.387 1.00 94.62 337 ARG A CA 1
ATOM 2635 C C . ARG A 1 337 ? -18.094 -14.288 12.313 1.00 94.62 337 ARG A C 1
ATOM 2637 O O . ARG A 1 337 ? -18.025 -15.036 13.284 1.00 94.62 337 ARG A O 1
ATOM 2644 N N . GLU A 1 338 ? -18.680 -14.643 11.170 1.00 95.88 338 GLU A N 1
ATOM 2645 C CA . GLU A 1 338 ? -19.399 -15.914 11.007 1.00 95.88 338 GLU A CA 1
ATOM 2646 C C . GLU A 1 338 ? -18.474 -17.130 11.176 1.00 95.88 338 GLU A C 1
ATOM 2648 O O . GLU A 1 338 ? -18.813 -18.093 11.872 1.00 95.88 338 GLU A O 1
ATOM 2653 N N . ILE A 1 339 ? -17.262 -17.070 10.617 1.00 96.12 339 ILE A N 1
ATOM 2654 C CA . ILE A 1 339 ? -16.309 -18.184 10.695 1.00 96.12 339 ILE A CA 1
ATOM 2655 C C . ILE A 1 339 ? -15.546 -18.225 12.024 1.00 96.12 339 ILE A C 1
ATOM 2657 O O . ILE A 1 339 ? -14.843 -19.199 12.273 1.00 96.12 339 ILE A O 1
ATOM 2661 N N . GLY A 1 340 ? -15.686 -17.206 12.881 1.00 95.19 340 GLY A N 1
ATOM 2662 C CA . GLY A 1 340 ? -14.910 -17.082 14.113 1.00 95.19 340 GLY A CA 1
ATOM 2663 C C . GLY A 1 340 ? -13.418 -16.882 13.835 1.00 95.19 340 GLY A C 1
ATOM 2664 O O . GLY A 1 340 ? -12.588 -17.539 14.450 1.00 95.19 340 GLY A O 1
ATOM 2665 N N . GLU A 1 341 ? -13.070 -16.009 12.892 1.00 96.00 341 GLU A N 1
ATOM 2666 C CA . GLU A 1 341 ? -11.702 -15.826 12.393 1.00 96.00 341 GLU A CA 1
ATOM 2667 C C . GLU A 1 341 ? -10.686 -15.529 13.511 1.00 96.00 341 GLU A C 1
ATOM 2669 O O . GLU A 1 341 ? -10.855 -14.599 14.300 1.00 96.00 341 GLU A O 1
ATOM 2674 N N . LEU A 1 342 ? -9.582 -16.281 13.539 1.00 95.88 342 LEU A N 1
ATOM 2675 C CA . LEU A 1 342 ? -8.556 -16.171 14.580 1.00 95.88 342 LEU A CA 1
ATOM 2676 C C . LEU A 1 342 ? -7.755 -14.867 14.521 1.00 95.88 342 LEU A C 1
ATOM 2678 O O . LEU A 1 342 ? -7.334 -14.387 15.570 1.00 95.88 342 LEU A O 1
ATOM 2682 N N . THR A 1 343 ? -7.561 -14.263 13.343 1.00 95.44 343 THR A N 1
ATOM 2683 C CA . THR A 1 343 ? -6.824 -12.989 13.217 1.00 95.44 343 THR A CA 1
ATOM 2684 C C . THR A 1 343 ? -7.530 -11.790 13.855 1.00 95.44 343 THR A C 1
ATOM 2686 O O . THR A 1 343 ? -6.944 -10.716 13.939 1.00 95.44 343 THR A O 1
ATOM 2689 N N . TYR A 1 344 ? -8.756 -11.960 14.362 1.00 90.94 344 TYR A N 1
ATOM 2690 C CA . TYR A 1 344 ? -9.379 -10.992 15.264 1.00 90.94 344 TYR A CA 1
ATOM 2691 C C . TYR A 1 344 ? -8.695 -10.904 16.633 1.00 90.94 344 TYR A C 1
ATOM 2693 O O . TYR A 1 344 ? -8.800 -9.880 17.305 1.00 90.94 344 TYR A O 1
ATOM 2701 N N . LEU A 1 345 ? -8.042 -11.979 17.081 1.00 92.19 345 LEU A N 1
ATOM 2702 C CA . LEU A 1 345 ? -7.416 -12.037 18.394 1.00 92.19 345 LEU A CA 1
ATOM 2703 C C . LEU A 1 345 ? -6.111 -11.222 18.411 1.00 92.19 345 LEU A C 1
ATOM 2705 O O . LEU A 1 345 ? -5.291 -11.331 17.494 1.00 92.19 345 LEU A O 1
ATOM 2709 N N . PRO A 1 346 ? -5.852 -10.439 19.474 1.00 88.81 346 PRO A N 1
ATOM 2710 C CA . PRO A 1 346 ? -4.679 -9.581 19.533 1.00 88.81 346 PRO A CA 1
ATOM 2711 C C . PRO A 1 346 ? -3.392 -10.406 19.493 1.00 88.81 346 PRO A C 1
ATOM 2713 O O . PRO A 1 346 ? -3.181 -11.325 20.285 1.00 88.81 346 PRO A O 1
ATOM 2716 N N . GLY A 1 347 ? -2.490 -10.030 18.589 1.00 88.38 347 GLY A N 1
ATOM 2717 C CA . GLY A 1 347 ? -1.210 -10.714 18.414 1.00 88.38 347 GLY A CA 1
ATOM 2718 C C . GLY A 1 347 ? -1.282 -12.004 17.595 1.00 88.38 347 GLY A C 1
ATOM 2719 O O . GLY A 1 347 ? -0.238 -12.631 17.423 1.00 88.38 347 GLY A O 1
ATOM 2720 N N . VAL A 1 348 ? -2.451 -12.373 17.057 1.00 93.75 348 VAL A N 1
ATOM 2721 C CA . VAL A 1 348 ? -2.612 -13.509 16.140 1.00 93.75 348 VAL A CA 1
ATOM 2722 C C . VAL A 1 348 ? -2.594 -13.006 14.693 1.00 93.75 348 VAL A C 1
ATOM 2724 O O . VAL A 1 348 ? -3.556 -12.436 14.185 1.00 93.75 348 VAL A O 1
ATOM 2727 N N . GLY A 1 349 ? -1.455 -13.195 14.023 1.00 93.00 349 GLY A N 1
ATOM 2728 C CA . GLY A 1 349 ? -1.295 -12.927 12.589 1.00 93.00 349 GLY A CA 1
ATOM 2729 C C . GLY A 1 349 ? -1.703 -14.117 11.707 1.00 93.00 349 GLY A C 1
ATOM 2730 O O . GLY A 1 349 ? -1.893 -15.215 12.234 1.00 93.00 349 GLY A O 1
ATOM 2731 N N . PRO A 1 350 ? -1.767 -13.946 10.370 1.00 93.50 350 PRO A N 1
ATOM 2732 C CA . PRO A 1 350 ? -2.100 -15.024 9.433 1.00 93.50 350 PRO A CA 1
ATOM 2733 C C . PRO A 1 350 ? -1.248 -16.286 9.597 1.00 93.50 350 PRO A C 1
ATOM 2735 O O . PRO A 1 350 ? -1.774 -17.384 9.505 1.00 93.50 350 PRO A O 1
ATOM 2738 N N . ASP A 1 351 ? 0.044 -16.151 9.905 1.00 92.25 351 ASP A N 1
ATOM 2739 C CA . ASP A 1 351 ? 0.932 -17.311 10.065 1.00 92.25 351 ASP A CA 1
ATOM 2740 C C . ASP A 1 351 ? 0.601 -18.121 11.331 1.00 92.25 351 ASP A C 1
ATOM 2742 O O . ASP A 1 351 ? 0.587 -19.350 11.301 1.00 92.25 351 ASP A O 1
ATOM 2746 N N . LEU A 1 352 ? 0.266 -17.439 12.435 1.00 95.25 352 LEU A N 1
ATOM 2747 C CA . LEU A 1 352 ? -0.213 -18.101 13.653 1.00 95.25 352 LEU A CA 1
ATOM 2748 C C . LEU A 1 352 ? -1.604 -18.705 13.443 1.00 95.25 352 LEU A C 1
ATOM 2750 O O . LEU A 1 352 ? -1.867 -19.800 13.931 1.00 95.25 352 LEU A O 1
ATOM 2754 N N . ARG A 1 353 ? -2.474 -18.034 12.676 1.00 95.62 353 ARG A N 1
ATOM 2755 C CA . ARG A 1 353 ? -3.773 -18.581 12.267 1.00 95.62 353 ARG A CA 1
ATOM 2756 C C . ARG A 1 353 ? -3.607 -19.852 11.442 1.00 95.62 353 ARG A C 1
ATOM 2758 O O . ARG A 1 353 ? -4.268 -20.839 11.738 1.00 95.62 353 ARG A O 1
ATOM 2765 N N . ASP A 1 354 ? -2.732 -19.854 10.439 1.00 94.94 354 ASP A N 1
ATOM 2766 C CA . ASP A 1 354 ? -2.488 -21.023 9.589 1.00 94.94 354 ASP A CA 1
ATOM 2767 C C . ASP A 1 354 ? -1.968 -22.208 10.425 1.00 94.94 354 ASP A C 1
ATOM 2769 O O . ASP A 1 354 ? -2.464 -23.327 10.285 1.00 94.94 354 ASP A O 1
ATOM 2773 N N . ALA A 1 355 ? -1.039 -21.959 11.358 1.00 94.88 355 ALA A N 1
ATOM 2774 C CA . ALA A 1 355 ? -0.542 -22.975 12.289 1.00 94.88 355 ALA A CA 1
ATOM 2775 C C . ALA A 1 355 ? -1.636 -23.495 13.242 1.00 94.88 355 ALA A C 1
ATOM 2777 O O . ALA A 1 355 ? -1.753 -24.704 13.456 1.00 94.88 355 ALA A O 1
ATOM 2778 N N . ALA A 1 356 ? -2.472 -22.602 13.777 1.00 95.06 356 ALA A N 1
ATOM 2779 C CA . ALA A 1 356 ? -3.600 -22.959 14.630 1.00 95.06 356 ALA A CA 1
ATOM 2780 C C . ALA A 1 356 ? -4.598 -23.854 13.875 1.00 95.06 356 ALA A C 1
ATOM 2782 O O . ALA A 1 356 ? -4.913 -24.946 14.354 1.00 95.06 356 ALA A O 1
ATOM 2783 N N . VAL A 1 357 ? -4.984 -23.474 12.651 1.00 93.69 357 VAL A N 1
ATOM 2784 C CA . VAL A 1 357 ? -5.878 -24.266 11.788 1.00 93.69 357 VAL A CA 1
ATOM 2785 C C . VAL A 1 357 ? -5.277 -25.633 11.468 1.00 93.69 357 VAL A C 1
ATOM 2787 O O . VAL A 1 357 ? -5.985 -26.638 11.547 1.00 93.69 357 VAL A O 1
ATOM 2790 N N . ALA A 1 358 ? -3.976 -25.701 11.173 1.00 93.06 358 ALA A N 1
ATOM 2791 C CA . ALA A 1 358 ? -3.275 -26.964 10.939 1.00 93.06 358 ALA A CA 1
ATOM 2792 C C . ALA A 1 358 ? -3.252 -27.880 12.179 1.00 93.06 358 ALA A C 1
ATOM 2794 O O . ALA A 1 358 ? -3.257 -29.101 12.038 1.00 93.06 358 ALA A O 1
ATOM 2795 N N . SER A 1 359 ? -3.280 -27.307 13.387 1.00 94.19 359 SER A N 1
ATOM 2796 C CA . SER A 1 359 ? -3.390 -28.047 14.655 1.00 94.19 359 SER A CA 1
ATOM 2797 C C . SER A 1 359 ? -4.833 -28.335 15.098 1.00 94.19 359 SER A C 1
ATOM 2799 O O . SER A 1 359 ? -5.048 -28.899 16.170 1.00 94.19 359 SER A O 1
ATOM 2801 N N . GLY A 1 360 ? -5.825 -27.980 14.276 1.00 93.69 360 GLY A N 1
ATOM 2802 C CA . GLY A 1 360 ? -7.242 -28.241 14.533 1.00 93.69 360 GLY A CA 1
ATOM 2803 C C . GLY A 1 360 ? -7.966 -27.164 15.342 1.00 93.69 360 GLY A C 1
ATOM 2804 O O . GLY A 1 360 ? -9.118 -27.383 15.696 1.00 93.69 360 GLY A O 1
ATOM 2805 N N . ILE A 1 361 ? -7.331 -26.017 15.606 1.00 94.94 361 ILE A N 1
ATOM 2806 C CA . ILE A 1 361 ? -7.974 -24.837 16.198 1.00 94.94 361 ILE A CA 1
ATOM 2807 C C . ILE A 1 361 ? -8.537 -23.994 15.060 1.00 94.94 361 ILE A C 1
ATOM 2809 O O . ILE A 1 361 ? -7.788 -23.400 14.284 1.00 94.94 361 ILE A O 1
ATOM 2813 N N . LEU A 1 362 ? -9.857 -23.962 14.926 1.00 92.75 362 LEU A N 1
ATOM 2814 C CA . LEU A 1 362 ? -10.515 -23.433 13.735 1.00 92.75 362 LEU A CA 1
ATOM 2815 C C . LEU A 1 362 ? -11.209 -22.101 13.976 1.00 92.75 362 LEU A C 1
ATOM 2817 O O . LEU A 1 362 ? -11.408 -21.357 13.015 1.00 92.75 362 LEU A O 1
ATOM 2821 N N . ARG A 1 363 ? -11.585 -21.817 15.226 1.00 94.19 363 ARG A N 1
ATOM 2822 C CA . ARG A 1 363 ? -12.330 -20.611 15.587 1.00 94.19 363 ARG A CA 1
ATOM 2823 C C . ARG A 1 363 ? -11.801 -19.940 16.850 1.00 94.19 363 ARG A C 1
ATOM 2825 O O . ARG A 1 363 ? -11.272 -20.588 17.748 1.00 94.19 363 ARG A O 1
ATOM 2832 N N . ARG A 1 364 ? -12.000 -18.625 16.934 1.00 92.69 364 ARG A N 1
ATOM 2833 C CA . ARG A 1 364 ? -11.614 -17.756 18.061 1.00 92.69 364 ARG A CA 1
ATOM 2834 C C . ARG A 1 364 ? -12.457 -17.944 19.321 1.00 92.69 364 ARG A C 1
ATOM 2836 O O . ARG A 1 364 ? -12.063 -17.471 20.379 1.00 92.69 364 ARG A O 1
ATOM 2843 N N . ASP A 1 365 ? -13.620 -18.572 19.187 1.00 88.38 365 ASP A N 1
ATOM 2844 C CA . ASP A 1 365 ? -14.605 -18.813 20.245 1.00 88.38 365 ASP A CA 1
ATOM 2845 C C . ASP A 1 365 ? -14.593 -20.270 20.743 1.00 88.38 365 ASP A C 1
ATOM 2847 O O . ASP A 1 365 ? -15.462 -20.678 21.512 1.00 88.38 365 ASP A O 1
ATOM 2851 N N . GLU A 1 366 ? -13.596 -21.068 20.340 1.00 89.81 366 GLU A N 1
ATOM 2852 C CA . GLU A 1 366 ? -13.407 -22.411 20.884 1.00 89.81 366 GLU A CA 1
ATOM 2853 C C . GLU A 1 366 ? -13.040 -22.369 22.380 1.00 89.81 366 GLU A C 1
ATOM 2855 O O . GLU A 1 366 ? -12.247 -21.529 22.821 1.00 89.81 366 GLU A O 1
ATOM 2860 N N . PRO A 1 367 ? -13.566 -23.298 23.196 1.00 88.06 367 PRO A N 1
ATOM 2861 C CA . PRO A 1 367 ? -13.256 -23.333 24.615 1.00 88.06 367 PRO A CA 1
ATOM 2862 C C . PRO A 1 367 ? -11.786 -23.694 24.873 1.00 88.06 367 PRO A C 1
ATOM 2864 O O . PRO A 1 367 ? -11.173 -24.532 24.202 1.00 88.06 367 PRO A O 1
ATOM 2867 N N . GLY A 1 368 ? -11.221 -23.088 25.919 1.00 88.94 368 GLY A N 1
ATOM 2868 C CA . GLY A 1 368 ? -9.884 -23.416 26.414 1.00 88.94 368 GLY A CA 1
ATOM 2869 C C . GLY A 1 368 ? -8.735 -22.920 25.535 1.00 88.94 368 GLY A C 1
ATOM 2870 O O . GLY A 1 368 ? -7.631 -23.462 25.631 1.00 88.94 368 GLY A O 1
ATOM 2871 N N . LEU A 1 369 ? -8.963 -21.940 24.656 1.00 94.25 369 LEU A N 1
ATOM 2872 C CA . LEU A 1 369 ? -7.873 -21.244 23.975 1.00 94.25 369 LEU A CA 1
ATOM 2873 C C . LEU A 1 369 ? -6.957 -20.561 24.993 1.00 94.25 369 LEU A C 1
ATOM 2875 O O . LEU A 1 369 ? -7.412 -19.968 25.970 1.00 94.25 369 LEU A O 1
ATOM 2879 N N . THR A 1 370 ? -5.655 -20.630 24.737 1.00 94.75 370 THR A N 1
ATOM 2880 C CA . THR A 1 370 ? -4.635 -19.895 25.488 1.00 94.75 370 THR A CA 1
ATOM 2881 C C . THR A 1 370 ? -3.648 -19.273 24.503 1.00 94.75 370 THR A C 1
ATOM 2883 O O . THR A 1 370 ? -3.539 -19.754 23.367 1.00 94.75 370 THR A O 1
ATOM 2886 N N . PRO A 1 371 ? -2.906 -18.226 24.900 1.00 95.44 371 PRO A N 1
ATOM 2887 C CA . PRO A 1 371 ? -1.847 -17.678 24.060 1.00 95.44 371 PRO A CA 1
ATOM 2888 C C . PRO A 1 371 ? -0.844 -18.735 23.582 1.00 95.44 371 PRO A C 1
ATOM 2890 O O . PRO A 1 371 ? -0.446 -18.717 22.421 1.00 95.44 371 PRO A O 1
ATOM 2893 N N . GLU A 1 372 ? -0.491 -19.690 24.444 1.00 95.12 372 GLU A N 1
ATOM 2894 C CA . GLU A 1 372 ? 0.456 -20.768 24.147 1.00 95.12 372 GLU A CA 1
ATOM 2895 C C . GLU A 1 372 ? -0.092 -21.716 23.077 1.00 95.12 372 GLU A C 1
ATOM 2897 O O . GLU A 1 372 ? 0.630 -22.066 22.146 1.00 95.12 372 GLU A O 1
ATOM 2902 N N . ARG A 1 373 ? -1.381 -22.083 23.156 1.00 94.62 373 ARG A N 1
ATOM 2903 C CA . ARG A 1 373 ? -2.044 -22.908 22.128 1.00 94.62 373 ARG A CA 1
ATOM 2904 C C . ARG A 1 373 ? -2.094 -22.219 20.764 1.00 94.62 373 ARG A C 1
ATOM 2906 O O . ARG A 1 373 ? -2.080 -22.900 19.746 1.00 94.62 373 ARG A O 1
ATOM 2913 N N . LEU A 1 374 ? -2.147 -20.888 20.749 1.00 95.00 374 LEU A N 1
ATOM 2914 C CA . LEU A 1 374 ? -2.139 -20.064 19.536 1.00 95.00 374 LEU A CA 1
ATOM 2915 C C . LEU A 1 374 ? -0.719 -19.671 19.085 1.00 95.00 374 LEU A C 1
ATOM 2917 O O . LEU A 1 374 ? -0.569 -18.915 18.128 1.00 95.00 374 LEU A O 1
ATOM 2921 N N . GLY A 1 375 ? 0.327 -20.148 19.772 1.00 94.69 375 GLY A N 1
ATOM 2922 C CA . GLY A 1 375 ? 1.722 -19.850 19.441 1.00 94.69 375 GLY A CA 1
ATOM 2923 C C . GLY A 1 375 ? 2.135 -18.391 19.675 1.00 94.69 375 GLY A C 1
ATOM 2924 O O . GLY A 1 375 ? 3.142 -17.939 19.128 1.00 94.69 375 GLY A O 1
ATOM 2925 N N . VAL A 1 376 ? 1.380 -17.629 20.472 1.00 93.50 376 VAL A N 1
ATOM 2926 C CA . VAL A 1 376 ? 1.691 -16.229 20.785 1.00 93.50 376 VAL A CA 1
ATOM 2927 C C . VAL A 1 376 ? 2.755 -16.173 21.880 1.00 93.50 376 VAL A C 1
ATOM 2929 O O . VAL A 1 376 ? 2.560 -16.685 22.978 1.00 93.50 376 VAL A O 1
ATOM 2932 N N . THR A 1 377 ? 3.878 -15.511 21.592 1.00 91.50 377 THR A N 1
ATOM 2933 C CA . THR A 1 377 ? 5.060 -15.448 22.470 1.00 91.50 377 THR A CA 1
ATOM 2934 C C . THR A 1 377 ? 5.453 -14.009 22.850 1.00 91.50 377 THR A C 1
ATOM 2936 O O . THR A 1 377 ? 4.895 -13.026 22.347 1.00 91.50 377 THR A O 1
ATOM 2939 N N . GLY A 1 378 ? 6.422 -13.878 23.765 1.00 88.81 378 GLY A N 1
ATOM 2940 C CA . GLY A 1 378 ? 6.934 -12.608 24.301 1.00 88.81 378 GLY A CA 1
ATOM 2941 C C . GLY A 1 378 ? 6.299 -12.212 25.638 1.00 88.81 378 GLY A C 1
ATOM 2942 O O . GLY A 1 378 ? 5.440 -12.912 26.158 1.00 88.81 378 GLY A O 1
ATOM 2943 N N . ASP A 1 379 ? 6.691 -11.071 26.207 1.00 81.56 379 ASP A N 1
ATOM 2944 C CA . ASP A 1 379 ? 6.276 -10.748 27.582 1.00 81.56 379 ASP A CA 1
ATOM 2945 C C . ASP A 1 379 ? 4.889 -10.110 27.667 1.00 81.56 379 ASP A C 1
ATOM 2947 O O . ASP A 1 379 ? 4.112 -10.413 28.570 1.00 81.56 379 ASP A O 1
ATOM 2951 N N . ALA A 1 380 ? 4.579 -9.169 26.773 1.00 86.19 380 ALA A N 1
ATOM 2952 C CA . ALA A 1 380 ? 3.356 -8.366 26.855 1.00 86.19 380 ALA A CA 1
ATOM 2953 C C . ALA A 1 380 ? 2.200 -8.935 26.021 1.00 86.19 380 ALA A C 1
ATOM 2955 O O . ALA A 1 380 ? 1.041 -8.799 26.412 1.00 86.19 380 ALA A O 1
ATOM 2956 N N . ARG A 1 381 ? 2.499 -9.556 24.871 1.00 88.06 381 ARG A N 1
ATOM 2957 C CA . ARG A 1 381 ? 1.477 -10.039 23.928 1.00 88.06 381 ARG A CA 1
ATOM 2958 C C . ARG A 1 381 ? 0.637 -11.186 24.507 1.00 88.06 381 ARG A C 1
ATOM 2960 O O . ARG A 1 381 ? -0.583 -11.036 24.492 1.00 88.06 381 ARG A O 1
ATOM 2967 N N . PRO A 1 382 ? 1.222 -12.247 25.101 1.00 92.75 382 PRO A N 1
ATOM 2968 C CA . PRO A 1 382 ? 0.439 -13.338 25.680 1.00 92.75 382 PRO A CA 1
ATOM 2969 C C . PRO A 1 382 ? -0.471 -12.867 26.812 1.00 92.75 382 PRO A C 1
ATOM 2971 O O . PRO A 1 382 ? -1.640 -13.225 26.847 1.00 92.75 382 PRO A O 1
ATOM 2974 N N . ARG A 1 383 ? 0.019 -11.976 27.688 1.00 89.56 383 ARG A N 1
ATOM 2975 C CA . ARG A 1 383 ? -0.786 -11.402 28.779 1.00 89.56 383 ARG A CA 1
ATOM 2976 C C . ARG A 1 383 ? -2.015 -10.643 28.273 1.00 89.56 383 ARG A C 1
ATOM 2978 O O . ARG A 1 383 ? -3.086 -10.776 28.855 1.00 89.56 383 ARG A O 1
ATOM 2985 N N . ARG A 1 384 ? -1.875 -9.869 27.191 1.00 86.75 384 ARG A N 1
ATOM 2986 C CA . ARG A 1 384 ? -3.009 -9.164 26.567 1.00 86.75 384 ARG A CA 1
ATOM 2987 C C . ARG A 1 384 ? -4.008 -10.134 25.952 1.00 86.75 384 ARG A C 1
ATOM 2989 O O . ARG A 1 384 ? -5.201 -9.990 26.184 1.00 86.75 384 ARG A O 1
ATOM 2996 N N . LEU A 1 385 ? -3.521 -11.124 25.208 1.00 91.56 385 LEU A N 1
ATOM 2997 C CA . LEU A 1 385 ? -4.381 -12.133 24.604 1.00 91.56 385 LEU A CA 1
ATOM 2998 C C . LEU A 1 385 ? -5.123 -12.952 25.666 1.00 91.56 385 LEU A C 1
ATOM 3000 O O . LEU A 1 385 ? -6.322 -13.151 25.536 1.00 91.56 385 LEU A O 1
ATOM 3004 N N . ALA A 1 386 ? -4.458 -13.348 26.752 1.00 91.56 386 ALA A N 1
ATOM 3005 C CA . ALA A 1 386 ? -5.097 -14.048 27.863 1.00 91.56 386 ALA A CA 1
ATOM 3006 C C . ALA A 1 386 ? -6.239 -13.228 28.487 1.00 91.56 386 ALA A C 1
ATOM 3008 O O . ALA A 1 386 ? -7.293 -13.783 28.776 1.00 91.56 386 ALA A O 1
ATOM 3009 N N . ALA A 1 387 ? -6.058 -11.913 28.654 1.00 88.00 387 ALA A N 1
ATOM 3010 C CA . ALA A 1 387 ? -7.111 -11.035 29.165 1.00 88.00 387 ALA A CA 1
ATOM 3011 C C . ALA A 1 387 ? -8.316 -10.949 28.212 1.00 88.00 387 ALA A C 1
ATOM 3013 O O . ALA A 1 387 ? -9.453 -11.011 28.669 1.00 88.00 387 ALA A O 1
ATOM 3014 N N . VAL A 1 388 ? -8.077 -10.866 26.898 1.00 88.31 388 VAL A N 1
ATOM 3015 C CA . VAL A 1 388 ? -9.148 -10.885 25.886 1.00 88.31 388 VAL A CA 1
ATOM 3016 C C . VAL A 1 388 ? -9.873 -12.225 25.858 1.00 88.31 388 VAL A C 1
ATOM 3018 O O . VAL A 1 388 ? -11.095 -12.253 25.856 1.00 88.31 388 VAL A O 1
ATOM 3021 N N . LEU A 1 389 ? -9.143 -13.340 25.890 1.00 90.50 389 LEU A N 1
ATOM 3022 C CA . LEU A 1 389 ? -9.746 -14.672 25.936 1.00 90.50 389 LEU A CA 1
ATOM 3023 C C . LEU A 1 389 ? -10.579 -14.864 27.211 1.00 90.50 389 LEU A C 1
ATOM 3025 O O . LEU A 1 389 ? -11.662 -15.435 27.146 1.00 90.50 389 LEU A O 1
ATOM 3029 N N . ALA A 1 390 ? -10.113 -14.347 28.352 1.00 87.62 390 ALA A N 1
ATOM 3030 C CA . ALA A 1 390 ? -10.875 -14.360 29.596 1.00 87.62 390 ALA A CA 1
ATOM 3031 C C . ALA A 1 390 ? -12.158 -13.521 29.499 1.00 87.62 390 ALA A C 1
ATOM 3033 O O . ALA A 1 390 ? -13.195 -13.966 29.980 1.00 87.62 390 ALA A O 1
ATOM 3034 N N . ALA A 1 391 ? -12.106 -12.351 28.851 1.00 84.81 391 ALA A N 1
ATOM 3035 C CA . ALA A 1 391 ? -13.285 -11.521 28.608 1.00 84.81 391 ALA A CA 1
ATOM 3036 C C . ALA A 1 391 ? -14.294 -12.220 27.685 1.00 84.81 391 ALA A C 1
ATOM 3038 O O . ALA A 1 391 ? -15.474 -12.294 28.013 1.00 84.81 391 ALA A O 1
ATOM 3039 N N . ASN A 1 392 ? -13.821 -12.817 26.590 1.00 83.81 392 ASN A N 1
ATOM 3040 C CA . ASN A 1 392 ? -14.664 -13.522 25.620 1.00 83.81 392 ASN A CA 1
ATOM 3041 C C . ASN A 1 392 ? -15.254 -14.832 26.172 1.00 83.81 392 ASN A C 1
ATOM 3043 O O . ASN A 1 392 ? -16.245 -15.333 25.650 1.00 83.81 392 ASN A O 1
ATOM 3047 N N . ALA A 1 393 ? -14.654 -15.405 27.220 1.00 85.19 393 ALA A N 1
ATOM 3048 C CA . ALA A 1 393 ? -15.184 -16.584 27.901 1.00 85.19 393 ALA A CA 1
ATOM 3049 C C . ALA A 1 393 ? -16.365 -16.262 28.837 1.00 85.19 393 ALA A C 1
ATOM 3051 O O . ALA A 1 393 ? -17.045 -17.188 29.288 1.00 85.19 393 ALA A O 1
ATOM 3052 N N . VAL A 1 394 ? -16.616 -14.981 29.145 1.00 83.94 394 VAL A N 1
ATOM 3053 C CA . VAL A 1 394 ? -17.766 -14.561 29.954 1.00 83.94 394 VAL A CA 1
ATOM 3054 C C . VAL A 1 394 ? -19.045 -14.733 29.124 1.00 83.94 394 VAL A C 1
ATOM 3056 O O . VAL A 1 394 ? -19.179 -14.104 28.075 1.00 83.94 394 VAL A O 1
ATOM 3059 N N . PRO A 1 395 ? -20.022 -15.550 29.565 1.00 83.81 395 PRO A N 1
ATOM 3060 C CA . PRO A 1 395 ? -21.244 -15.764 28.800 1.00 83.81 395 PRO A CA 1
ATOM 3061 C C . PRO A 1 395 ? -22.015 -14.464 28.561 1.00 83.81 395 PRO A C 1
ATOM 3063 O O . PRO A 1 395 ? -22.126 -13.617 29.449 1.00 83.81 395 PRO A O 1
ATOM 3066 N N . ALA A 1 396 ? -22.673 -14.349 27.406 1.00 80.62 396 ALA A N 1
ATOM 3067 C CA . ALA A 1 396 ? -23.542 -13.208 27.111 1.00 80.62 396 ALA A CA 1
ATOM 3068 C C . ALA A 1 396 ? -24.655 -13.012 28.166 1.00 80.62 396 ALA A C 1
ATOM 3070 O O . ALA A 1 396 ? -25.085 -11.883 28.407 1.00 80.62 396 ALA A O 1
ATOM 3071 N N . SER A 1 397 ? -25.077 -14.092 28.835 1.00 85.31 397 SER A N 1
ATOM 3072 C CA . SER A 1 397 ? -26.058 -14.087 29.927 1.00 85.31 397 SER A CA 1
ATOM 3073 C C . SER A 1 397 ? -25.506 -13.638 31.286 1.00 85.31 397 SER A C 1
ATOM 3075 O O . SER A 1 397 ? -26.280 -13.533 32.235 1.00 85.31 397 SER A O 1
ATOM 3077 N N . ALA A 1 398 ? -24.194 -13.422 31.421 1.00 85.00 398 ALA A N 1
ATOM 3078 C CA . ALA A 1 398 ? -23.589 -13.010 32.681 1.00 85.00 398 ALA A CA 1
ATOM 3079 C C . ALA A 1 398 ? -24.033 -11.587 33.082 1.00 85.00 398 ALA A C 1
ATOM 3081 O O . ALA A 1 398 ? -24.279 -10.742 32.208 1.00 85.00 398 ALA A O 1
ATOM 3082 N N . PRO A 1 399 ? -24.115 -11.283 34.389 1.00 84.62 399 PRO A N 1
ATOM 3083 C CA . PRO A 1 399 ? -24.343 -9.927 34.875 1.00 84.62 399 PRO A CA 1
ATOM 3084 C C . PRO A 1 399 ? -23.313 -8.931 34.325 1.00 84.62 399 PRO A C 1
ATOM 3086 O O . PRO A 1 399 ? -22.142 -9.265 34.155 1.00 84.62 399 PRO A O 1
ATOM 3089 N N . ALA A 1 400 ? -23.718 -7.675 34.109 1.00 77.69 400 ALA A N 1
ATOM 3090 C CA . ALA A 1 400 ? -22.840 -6.638 33.550 1.00 77.69 400 ALA A CA 1
ATOM 3091 C C . ALA A 1 400 ? -21.527 -6.459 34.338 1.00 77.69 400 ALA A C 1
ATOM 3093 O O . ALA A 1 400 ? -20.479 -6.258 33.737 1.00 77.69 400 ALA A O 1
ATOM 3094 N N . ALA A 1 401 ? -21.567 -6.600 35.667 1.00 78.38 401 ALA A N 1
ATOM 3095 C CA . ALA A 1 401 ? -20.381 -6.502 36.518 1.00 78.38 401 ALA A CA 1
ATOM 3096 C C . ALA A 1 401 ? -19.331 -7.595 36.237 1.00 78.38 401 ALA A C 1
ATOM 3098 O O . ALA A 1 401 ? -18.143 -7.350 36.411 1.00 78.38 401 ALA A O 1
ATOM 3099 N N . GLU A 1 402 ? -19.750 -8.779 35.780 1.00 80.06 402 GLU A N 1
ATOM 3100 C CA . GLU A 1 402 ? -18.847 -9.886 35.431 1.00 80.06 402 GLU A CA 1
ATOM 3101 C C . GLU A 1 402 ? -18.242 -9.725 34.031 1.00 80.06 402 GLU A C 1
ATOM 3103 O O . GLU A 1 402 ? -17.188 -10.287 33.746 1.00 80.06 402 GLU A O 1
ATOM 3108 N N . LYS A 1 403 ? -18.868 -8.912 33.170 1.00 74.31 403 LYS A N 1
ATOM 3109 C CA . LYS A 1 403 ? -18.348 -8.566 31.837 1.00 74.31 403 LYS A CA 1
ATOM 3110 C C . LYS A 1 403 ? -17.228 -7.521 31.886 1.00 74.31 403 LYS A C 1
ATOM 3112 O O . LYS A 1 403 ? -16.564 -7.290 30.880 1.00 74.31 403 LYS A O 1
ATOM 3117 N N . VAL A 1 404 ? -17.007 -6.882 33.038 1.00 76.50 404 VAL A N 1
ATOM 3118 C CA . VAL A 1 404 ? -15.973 -5.856 33.221 1.00 76.50 404 VAL A CA 1
ATOM 3119 C C . VAL A 1 404 ? -14.726 -6.479 33.846 1.00 76.50 404 VAL A C 1
ATOM 3121 O O . VAL A 1 404 ? -14.725 -6.871 35.014 1.00 76.50 404 VAL A O 1
ATOM 3124 N N . LEU A 1 405 ? -13.637 -6.536 33.075 1.00 76.19 405 LEU A N 1
ATOM 3125 C CA . LEU A 1 405 ? -12.345 -7.063 33.518 1.00 76.19 405 LEU A CA 1
ATOM 3126 C C . LEU A 1 405 ? -11.231 -6.001 33.408 1.00 76.19 405 LEU A C 1
ATOM 3128 O O . LEU A 1 405 ? -11.125 -5.339 32.376 1.00 76.19 405 LEU A O 1
ATOM 3132 N N . PRO A 1 406 ? -10.346 -5.874 34.419 1.00 74.44 406 PRO A N 1
ATOM 3133 C CA . PRO A 1 406 ? -10.433 -6.507 35.736 1.00 74.44 406 PRO A CA 1
ATOM 3134 C C . PRO A 1 406 ? -11.557 -5.882 36.579 1.00 74.44 406 PRO A C 1
ATOM 3136 O O . PRO A 1 406 ? -11.860 -4.701 36.438 1.00 74.44 406 PRO A O 1
ATOM 3139 N N . ALA A 1 407 ? -12.105 -6.640 37.533 1.00 75.62 407 ALA A N 1
ATOM 3140 C CA . ALA A 1 407 ? -13.169 -6.159 38.425 1.00 75.62 407 ALA A CA 1
ATOM 3141 C C . ALA A 1 407 ? -12.779 -4.919 39.261 1.00 75.62 407 ALA A C 1
ATOM 3143 O O . ALA A 1 407 ? -13.639 -4.226 39.802 1.00 75.62 407 ALA A O 1
ATOM 3144 N N . LYS A 1 408 ? -11.476 -4.635 39.396 1.00 75.88 408 LYS A N 1
ATOM 3145 C CA . LYS A 1 408 ? -10.950 -3.455 40.085 1.00 75.88 408 LYS A CA 1
ATOM 3146 C C . LYS A 1 408 ? -9.682 -2.960 39.394 1.00 75.88 408 LYS A C 1
ATOM 3148 O O . LYS A 1 408 ? -8.771 -3.744 39.132 1.00 75.88 408 LYS A O 1
ATOM 3153 N N . ILE A 1 409 ? -9.600 -1.649 39.176 1.00 73.19 409 ILE A N 1
ATOM 3154 C CA . ILE A 1 409 ? -8.394 -0.960 38.704 1.00 73.19 409 ILE A CA 1
ATOM 3155 C C . ILE A 1 409 ? -7.837 -0.135 39.868 1.00 73.19 409 ILE A C 1
ATOM 3157 O O . ILE A 1 409 ? -8.533 0.707 40.437 1.00 73.19 409 ILE A O 1
ATOM 3161 N N . GLU A 1 410 ? -6.582 -0.375 40.246 1.00 71.19 410 GLU A N 1
ATOM 3162 C CA . GLU A 1 410 ? -5.901 0.418 41.273 1.00 71.19 410 GLU A CA 1
ATOM 3163 C C . GLU A 1 410 ? -5.101 1.551 40.634 1.00 71.19 410 GLU A C 1
ATOM 3165 O O . GLU A 1 410 ? -4.024 1.345 40.077 1.00 71.19 410 GLU A O 1
ATOM 3170 N N . LEU A 1 411 ? -5.634 2.765 40.735 1.00 67.00 411 LEU A N 1
ATOM 3171 C CA . LEU A 1 411 ? -4.977 3.978 40.258 1.00 67.00 411 LEU A CA 1
ATOM 3172 C C . LEU A 1 411 ? -4.158 4.587 41.402 1.00 67.00 411 LEU A C 1
ATOM 3174 O O . LEU A 1 411 ? -4.697 4.885 42.471 1.00 67.00 411 LEU A O 1
ATOM 3178 N N . ARG A 1 412 ? -2.842 4.722 41.202 1.00 69.94 412 ARG A N 1
ATOM 3179 C CA . ARG A 1 412 ? -1.909 5.261 42.202 1.00 69.94 412 ARG A CA 1
ATOM 3180 C C . ARG A 1 412 ? -1.693 6.756 41.974 1.00 69.94 412 ARG A C 1
ATOM 3182 O O . ARG A 1 412 ? -1.215 7.137 40.915 1.00 69.94 412 ARG A O 1
ATOM 3189 N N . GLY A 1 413 ? -1.964 7.574 42.992 1.00 64.19 413 GLY A N 1
ATOM 3190 C CA . GLY A 1 413 ? -1.444 8.946 43.079 1.00 64.19 413 GLY A CA 1
ATOM 3191 C C . GLY A 1 413 ? -2.170 10.026 42.271 1.00 64.19 413 GLY A C 1
ATOM 3192 O O . GLY A 1 413 ? -1.699 11.156 42.268 1.00 64.19 413 GLY A O 1
ATOM 3193 N N . ASP A 1 414 ? -3.305 9.721 41.642 1.00 64.75 414 ASP A N 1
ATOM 3194 C CA . ASP A 1 414 ? -4.145 10.720 40.978 1.00 64.75 414 ASP A CA 1
ATOM 3195 C C . ASP A 1 414 ? -5.589 10.564 41.470 1.00 64.75 414 ASP A C 1
ATOM 3197 O O . ASP A 1 414 ? -6.258 9.580 41.160 1.00 64.75 414 ASP A O 1
ATOM 3201 N N . GLU A 1 415 ? -6.046 11.483 42.321 1.00 69.06 415 GLU A N 1
ATOM 3202 C CA . GLU A 1 415 ? -7.438 11.541 42.791 1.00 69.06 415 GLU A CA 1
ATOM 3203 C C . GLU A 1 415 ? -8.256 12.599 42.039 1.00 69.06 415 GLU A C 1
ATOM 3205 O O . GLU A 1 415 ? -9.462 12.711 42.264 1.00 69.06 415 GLU A O 1
ATOM 3210 N N . HIS A 1 416 ? -7.633 13.387 41.153 1.00 66.69 416 HIS A N 1
ATOM 3211 C CA . HIS A 1 416 ? -8.270 14.568 40.574 1.00 66.69 416 HIS A CA 1
ATOM 3212 C C . HIS A 1 416 ? -9.420 14.196 39.624 1.00 66.69 416 HIS A C 1
ATOM 3214 O O . HIS A 1 416 ? -10.447 14.874 39.612 1.00 66.69 416 HIS A O 1
ATOM 3220 N N . TRP A 1 417 ? -9.300 13.069 38.915 1.00 68.62 417 TRP A N 1
ATOM 3221 C CA . TRP A 1 417 ? -10.357 12.502 38.066 1.00 68.62 417 TRP A CA 1
ATOM 3222 C C . TRP A 1 417 ? -11.528 11.888 38.858 1.00 68.62 417 TRP A C 1
ATOM 3224 O O . TRP A 1 417 ? -12.600 11.692 38.297 1.00 68.62 417 TRP A O 1
ATOM 3234 N N . ARG A 1 418 ? -11.369 11.590 40.161 1.00 72.56 418 ARG A N 1
ATOM 3235 C CA . ARG A 1 418 ? -12.438 10.974 40.982 1.00 72.56 418 ARG A CA 1
ATOM 3236 C C . ARG A 1 418 ? -13.528 11.953 41.392 1.00 72.56 418 ARG A C 1
ATOM 3238 O O . ARG A 1 418 ? -14.603 11.528 41.807 1.00 72.56 418 ARG A O 1
ATOM 3245 N N . ARG A 1 419 ? -13.226 13.251 41.362 1.00 82.00 419 ARG A N 1
ATOM 3246 C CA . ARG A 1 419 ? -14.182 14.314 41.668 1.00 82.00 419 ARG A CA 1
ATOM 3247 C C . ARG A 1 419 ? -14.569 14.976 40.354 1.00 82.00 419 ARG A C 1
ATOM 3249 O O . ARG A 1 419 ? -13.696 15.618 39.759 1.00 82.00 419 ARG A O 1
ATOM 3256 N N . PRO A 1 420 ? -15.819 14.810 39.897 1.00 85.94 420 PRO A N 1
ATOM 3257 C CA . PRO A 1 420 ? -16.286 15.493 38.705 1.00 85.94 420 PRO A CA 1
ATOM 3258 C C . PRO A 1 420 ? -16.159 17.007 38.872 1.00 85.94 420 PRO A C 1
ATOM 3260 O O . PRO A 1 420 ? -16.438 17.539 39.952 1.00 85.94 420 PRO A O 1
ATOM 3263 N N . ALA A 1 421 ? -15.736 17.700 37.819 1.00 89.50 421 ALA A N 1
ATOM 3264 C CA . ALA A 1 421 ? -15.953 19.140 37.747 1.00 89.50 421 ALA A CA 1
ATOM 3265 C C . ALA A 1 421 ? -17.445 19.434 37.521 1.00 89.50 421 ALA A C 1
ATOM 3267 O O . ALA A 1 421 ? -18.238 18.538 37.212 1.00 89.50 421 ALA A O 1
ATOM 3268 N N . ARG A 1 422 ? -17.831 20.707 37.659 1.00 93.38 422 ARG A N 1
ATOM 3269 C CA . ARG A 1 422 ? -19.214 21.131 37.414 1.00 93.38 422 ARG A CA 1
ATOM 3270 C C . ARG A 1 422 ? -19.648 20.779 35.993 1.00 93.38 422 ARG A C 1
ATOM 3272 O O . ARG A 1 422 ? -20.759 20.303 35.789 1.00 93.38 422 ARG A O 1
ATOM 3279 N N . ILE A 1 423 ? -18.755 20.989 35.032 1.00 93.94 423 ILE A N 1
ATOM 3280 C CA . ILE A 1 423 ? -18.930 20.580 33.644 1.00 93.94 423 ILE A CA 1
ATOM 3281 C C . ILE A 1 423 ? -17.647 19.917 33.139 1.00 93.94 423 ILE A C 1
ATOM 3283 O O . ILE A 1 423 ? -16.547 20.433 33.354 1.00 93.94 423 ILE A O 1
ATOM 3287 N N . GLU A 1 424 ? -17.786 18.773 32.473 1.00 92.19 424 GLU A N 1
ATOM 3288 C CA . GLU A 1 424 ? -16.675 18.047 31.860 1.00 92.19 424 GLU A CA 1
ATOM 3289 C C . GLU A 1 424 ? -16.970 17.750 30.391 1.00 92.19 424 GLU A C 1
ATOM 3291 O O . GLU A 1 424 ? -18.002 17.165 30.059 1.00 92.19 424 GLU A O 1
ATOM 3296 N N . PHE A 1 425 ? -16.038 18.139 29.525 1.00 92.12 425 PHE A N 1
ATOM 3297 C CA . PHE A 1 425 ? -16.031 17.805 28.107 1.00 92.12 425 PHE A CA 1
ATOM 3298 C C . PHE A 1 425 ? -15.016 16.691 27.876 1.00 92.12 425 PHE A C 1
ATOM 3300 O O . PHE A 1 425 ? -13.809 16.915 27.972 1.00 92.12 425 PHE A O 1
ATOM 3307 N N . HIS A 1 426 ? -15.504 15.494 27.578 1.00 89.62 426 HIS A N 1
ATOM 3308 C CA . HIS A 1 426 ? -14.694 14.336 27.217 1.00 89.62 426 HIS A CA 1
ATOM 3309 C C . HIS A 1 426 ? -14.532 14.350 25.704 1.00 89.62 426 HIS A C 1
ATOM 3311 O O . HIS A 1 426 ? -15.498 14.133 24.976 1.00 89.62 426 HIS A O 1
ATOM 3317 N N . VAL A 1 427 ? -13.343 14.712 25.237 1.00 89.62 427 VAL A N 1
ATOM 3318 C CA . VAL A 1 427 ? -13.063 15.001 23.830 1.00 89.62 427 VAL A CA 1
ATOM 3319 C C . VAL A 1 427 ? -12.124 13.962 23.239 1.00 89.62 427 VAL A C 1
ATOM 3321 O O . VAL A 1 427 ? -11.165 13.545 23.889 1.00 89.62 427 VAL A O 1
ATOM 3324 N N . ASP A 1 428 ? -12.391 13.591 21.996 1.00 88.88 428 ASP A N 1
ATOM 3325 C CA . ASP A 1 428 ? -11.487 12.849 21.125 1.00 88.88 428 ASP A CA 1
ATOM 3326 C C . ASP A 1 428 ? -11.453 13.518 19.746 1.00 88.88 428 ASP A C 1
ATOM 3328 O O . ASP A 1 428 ? -12.398 14.226 19.373 1.00 88.88 428 ASP A O 1
ATOM 3332 N N . PHE A 1 429 ? -10.364 13.356 19.001 1.00 89.31 429 PHE A N 1
ATOM 3333 C CA . PHE A 1 429 ? -10.229 13.992 17.696 1.00 89.31 429 PHE A CA 1
ATOM 3334 C C . PHE A 1 429 ? -9.431 13.160 16.700 1.00 89.31 429 PHE A C 1
ATOM 3336 O O . PHE A 1 429 ? -8.425 12.538 17.025 1.00 89.31 429 PHE A O 1
ATOM 3343 N N . GLU A 1 430 ? -9.841 13.254 15.439 1.00 87.06 430 GLU A N 1
ATOM 3344 C CA . GLU A 1 430 ? -9.167 12.607 14.323 1.00 87.06 430 GLU A CA 1
ATOM 3345 C C . GLU A 1 430 ? -8.302 13.615 13.575 1.00 87.06 430 GLU A C 1
ATOM 3347 O O . GLU A 1 430 ? -8.719 14.750 13.307 1.00 87.06 430 GLU A O 1
ATOM 3352 N N . ASN A 1 431 ? -7.096 13.191 13.195 1.00 87.50 431 ASN A N 1
ATOM 3353 C CA . ASN A 1 431 ? -6.181 14.002 12.402 1.00 87.50 431 ASN A CA 1
ATOM 3354 C C . ASN A 1 431 ? -5.780 13.295 11.108 1.00 87.50 431 ASN A C 1
ATOM 3356 O O . ASN A 1 431 ? -5.660 12.075 11.047 1.00 87.50 431 ASN A O 1
ATOM 3360 N N . SER A 1 432 ? -5.541 14.081 10.064 1.00 82.38 432 SER A N 1
ATOM 3361 C CA . SER A 1 432 ? -5.185 13.559 8.746 1.00 82.38 432 SER A CA 1
ATOM 3362 C C . SER A 1 432 ? -3.703 13.238 8.585 1.00 82.38 432 SER A C 1
ATOM 3364 O O . SER A 1 432 ? -3.287 12.869 7.489 1.00 82.38 432 SER A O 1
ATOM 3366 N N . GLY A 1 433 ? -2.865 13.494 9.597 1.00 85.19 433 GLY A N 1
ATOM 3367 C CA . GLY A 1 433 ? -1.434 13.697 9.372 1.00 85.19 433 GLY A CA 1
ATOM 3368 C C . GLY A 1 433 ? -1.190 14.655 8.196 1.00 85.19 433 GLY A C 1
ATOM 3369 O O . GLY A 1 433 ? -2.017 15.510 7.886 1.00 85.19 433 GLY A O 1
ATOM 3370 N N . ASN A 1 434 ? -0.096 14.455 7.470 1.00 87.19 434 ASN A N 1
ATOM 3371 C CA . ASN A 1 434 ? 0.263 15.263 6.304 1.00 87.19 434 ASN A CA 1
ATOM 3372 C C . ASN A 1 434 ? -0.239 14.672 4.970 1.00 87.19 434 ASN A C 1
ATOM 3374 O O . ASN A 1 434 ? 0.482 14.693 3.971 1.00 87.19 434 ASN A O 1
ATOM 3378 N N . LEU A 1 435 ? -1.429 14.062 4.955 1.00 85.88 435 LEU A N 1
ATOM 3379 C CA . LEU A 1 435 ? -1.970 13.401 3.759 1.00 85.88 435 LEU A CA 1
ATOM 3380 C C . LEU A 1 435 ? -2.377 14.379 2.649 1.00 85.88 435 LEU A C 1
ATOM 3382 O O . LEU A 1 435 ? -2.309 14.015 1.479 1.00 85.88 435 LEU A O 1
ATOM 3386 N N . ASN A 1 436 ? -2.793 15.601 2.991 1.00 88.50 436 ASN A N 1
ATOM 3387 C CA . ASN A 1 436 ? -3.121 16.622 2.001 1.00 88.50 436 ASN A CA 1
ATOM 3388 C C . ASN A 1 436 ? -1.917 17.537 1.757 1.00 88.50 436 ASN A C 1
ATOM 3390 O O . ASN A 1 436 ? -1.733 18.540 2.446 1.00 88.50 436 ASN A O 1
ATOM 3394 N N . ASP A 1 437 ? -1.087 17.154 0.791 1.00 90.69 437 ASP A N 1
ATOM 3395 C CA . ASP A 1 437 ? 0.090 17.914 0.380 1.00 90.69 437 ASP A CA 1
ATOM 3396 C C . ASP A 1 437 ? -0.234 18.778 -0.856 1.00 90.69 437 ASP A C 1
ATOM 3398 O O . ASP A 1 437 ? -0.993 18.384 -1.756 1.00 90.69 437 ASP A O 1
ATOM 3402 N N . ASP A 1 438 ? 0.311 19.993 -0.889 1.00 91.56 438 ASP A N 1
ATOM 3403 C CA . ASP A 1 438 ? 0.269 20.871 -2.062 1.00 91.56 438 ASP A CA 1
ATOM 3404 C C . ASP A 1 438 ? 1.538 20.759 -2.919 1.00 91.56 438 ASP A C 1
ATOM 3406 O O . ASP A 1 438 ? 1.563 21.272 -4.038 1.00 91.56 438 ASP A O 1
ATOM 3410 N N . PHE A 1 439 ? 2.545 20.034 -2.416 1.00 94.31 439 PHE A N 1
ATOM 3411 C CA . PHE A 1 439 ? 3.827 19.749 -3.048 1.00 94.31 439 PHE A CA 1
ATOM 3412 C C . PHE A 1 439 ? 4.696 20.978 -3.343 1.00 94.31 439 PHE A C 1
ATOM 3414 O O . PHE A 1 439 ? 5.678 20.879 -4.080 1.00 94.31 439 PHE A O 1
ATOM 3421 N N . THR A 1 440 ? 4.392 22.129 -2.739 1.00 93.25 440 THR A N 1
ATOM 3422 C CA . THR A 1 440 ? 5.202 23.353 -2.874 1.00 93.25 440 THR A CA 1
ATOM 3423 C C . THR A 1 440 ? 6.571 23.228 -2.206 1.00 93.25 440 THR A C 1
ATOM 3425 O O . THR A 1 440 ? 7.519 23.894 -2.614 1.00 93.25 440 THR A O 1
ATOM 3428 N N . SER A 1 441 ? 6.684 22.352 -1.202 1.00 93.88 441 SER A N 1
ATOM 3429 C CA . SER A 1 441 ? 7.928 22.085 -0.469 1.00 93.88 441 SER A CA 1
ATOM 3430 C C . SER A 1 441 ? 8.779 20.963 -1.073 1.00 93.88 441 SER A C 1
ATOM 3432 O O . SER A 1 441 ? 9.889 20.732 -0.589 1.00 93.88 441 SER A O 1
ATOM 3434 N N . LEU A 1 442 ? 8.299 20.257 -2.109 1.00 94.81 442 LEU A N 1
ATOM 3435 C CA . LEU A 1 442 ? 9.065 19.156 -2.696 1.00 94.81 442 LEU A CA 1
ATOM 3436 C C . LEU A 1 442 ? 10.447 19.641 -3.187 1.00 94.81 442 LEU A C 1
ATOM 3438 O O . LEU A 1 442 ? 10.553 20.726 -3.759 1.00 94.81 442 LEU A O 1
ATOM 3442 N N . PRO A 1 443 ? 11.518 18.848 -2.985 1.00 95.06 443 PRO A N 1
ATOM 3443 C CA . PRO A 1 443 ? 11.505 17.435 -2.594 1.00 95.06 443 PRO A CA 1
ATOM 3444 C C . PRO A 1 443 ? 11.361 17.168 -1.087 1.00 95.06 443 PRO A C 1
ATOM 3446 O O . PRO A 1 443 ? 11.318 16.000 -0.704 1.00 95.06 443 PRO A O 1
ATOM 3449 N N . LEU A 1 444 ? 11.297 18.194 -0.233 1.00 96.25 444 LEU A N 1
ATOM 3450 C CA . LEU A 1 444 ? 11.042 18.016 1.199 1.00 96.25 444 LEU A CA 1
ATOM 3451 C C . LEU A 1 444 ? 9.590 17.601 1.443 1.00 96.25 444 LEU A C 1
ATOM 3453 O O . LEU A 1 444 ? 8.693 17.906 0.656 1.00 96.25 444 LEU A O 1
ATOM 3457 N N . VAL A 1 445 ? 9.358 16.912 2.558 1.00 92.19 445 VAL A N 1
ATOM 3458 C CA . VAL A 1 445 ? 8.003 16.540 2.979 1.00 92.19 445 VAL A CA 1
ATOM 3459 C C . VAL A 1 445 ? 7.174 17.797 3.247 1.00 92.19 445 VAL A C 1
ATOM 3461 O O . VAL A 1 445 ? 7.550 18.613 4.088 1.00 92.19 445 VAL A O 1
ATOM 3464 N N . GLY A 1 446 ? 6.039 17.918 2.558 1.00 90.94 446 GLY A N 1
ATOM 3465 C CA . GLY A 1 446 ? 5.024 18.935 2.796 1.00 90.94 446 GLY A CA 1
ATOM 3466 C C . GLY A 1 446 ? 3.788 18.375 3.505 1.00 90.94 446 GLY A C 1
ATOM 3467 O O . GLY A 1 446 ? 3.833 17.333 4.175 1.00 90.94 446 GLY A O 1
ATOM 3468 N N . GLY A 1 447 ? 2.679 19.097 3.345 1.00 86.81 447 GLY A N 1
ATOM 3469 C CA . GLY A 1 447 ? 1.401 18.831 3.998 1.00 86.81 447 GLY A CA 1
ATOM 3470 C C . GLY A 1 447 ? 1.372 19.250 5.471 1.00 86.81 447 GLY A C 1
ATOM 3471 O O . GLY A 1 447 ? 2.347 19.109 6.210 1.00 86.81 447 GLY A O 1
ATOM 3472 N N . ALA A 1 448 ? 0.223 19.758 5.911 1.00 83.31 448 ALA A N 1
ATOM 3473 C CA . ALA A 1 448 ? -0.023 20.086 7.311 1.00 83.31 448 ALA A CA 1
ATOM 3474 C C . ALA A 1 448 ? -0.839 18.976 7.977 1.00 83.31 448 ALA A C 1
ATOM 3476 O O . ALA A 1 448 ? -1.753 18.424 7.365 1.00 83.31 448 ALA A O 1
ATOM 3477 N N . THR A 1 449 ? -0.522 18.676 9.236 1.00 86.25 449 THR A N 1
ATOM 3478 C CA . THR A 1 449 ? -1.424 17.900 10.089 1.00 86.25 449 THR A CA 1
ATOM 3479 C C . THR A 1 449 ? -2.629 18.758 10.424 1.00 86.25 449 THR A C 1
ATOM 3481 O O . THR A 1 449 ? -2.456 19.812 11.028 1.00 86.25 449 THR A O 1
ATOM 3484 N N . CYS A 1 450 ? -3.819 18.288 10.058 1.00 87.62 450 CYS A N 1
ATOM 3485 C CA . CYS A 1 450 ? -5.077 18.950 10.376 1.00 87.62 450 CYS A CA 1
ATOM 3486 C C . CYS A 1 450 ? -5.960 18.026 11.211 1.00 87.62 450 CYS A C 1
ATOM 3488 O O . CYS A 1 450 ? -6.135 16.852 10.868 1.00 87.62 450 CYS A O 1
ATOM 3490 N N . ILE A 1 451 ? -6.547 18.567 12.276 1.00 89.94 451 ILE A N 1
ATOM 3491 C CA . ILE A 1 451 ? -7.711 17.978 12.930 1.00 89.94 451 ILE A CA 1
ATOM 3492 C C . ILE A 1 451 ? -8.896 18.134 11.978 1.00 89.94 451 ILE A C 1
ATOM 3494 O O . ILE A 1 451 ? -9.258 19.248 11.600 1.00 89.94 451 ILE A O 1
ATOM 3498 N N . PHE A 1 452 ? -9.496 17.018 11.574 1.00 88.31 452 PHE A N 1
ATOM 3499 C CA . PHE A 1 452 ? -10.652 17.029 10.674 1.00 88.31 452 PHE A CA 1
ATOM 3500 C C . PHE A 1 452 ? -11.935 16.570 11.357 1.00 88.31 452 PHE A C 1
ATOM 3502 O O . PHE A 1 452 ? -13.005 16.745 10.787 1.00 88.31 452 PHE A O 1
ATOM 3509 N N . GLN A 1 453 ? -11.860 15.996 12.557 1.00 90.56 453 GLN A N 1
ATOM 3510 C CA . GLN A 1 453 ? -13.045 15.632 13.318 1.00 90.56 453 GLN A CA 1
ATOM 3511 C C . GLN A 1 453 ? -12.795 15.787 14.809 1.00 90.56 453 GLN A C 1
ATOM 3513 O O . GLN A 1 453 ? -11.736 15.409 15.298 1.00 90.56 453 GLN A O 1
ATOM 3518 N N . ILE A 1 454 ? -13.786 16.306 15.525 1.00 91.19 454 ILE A N 1
ATOM 3519 C CA . ILE A 1 454 ? -13.816 16.338 16.986 1.00 91.19 454 ILE A CA 1
ATOM 3520 C C . ILE A 1 454 ? -15.109 15.667 17.438 1.00 91.19 454 ILE A C 1
ATOM 3522 O O . ILE A 1 454 ? -16.190 16.082 17.024 1.00 91.19 454 ILE A O 1
ATOM 3526 N N . GLY A 1 455 ? -14.998 14.649 18.286 1.00 89.75 455 GLY A N 1
ATOM 3527 C CA . GLY A 1 455 ? -16.105 14.072 19.042 1.00 89.75 455 GLY A CA 1
ATOM 3528 C C . GLY A 1 455 ? -16.046 14.550 20.489 1.00 89.75 455 GLY A C 1
ATOM 3529 O O . GLY A 1 455 ? -14.972 14.611 21.084 1.00 89.75 455 GLY A O 1
ATOM 3530 N N . CYS A 1 456 ? -17.183 14.914 21.073 1.00 89.44 456 CYS A N 1
ATOM 3531 C CA . CYS A 1 456 ? -17.236 15.413 22.440 1.00 89.44 456 CYS A CA 1
ATOM 3532 C C . CYS A 1 456 ? -18.468 14.899 23.179 1.00 89.44 456 CYS A C 1
ATOM 3534 O O . CYS A 1 456 ? -19.599 15.207 22.808 1.00 89.44 456 CYS A O 1
ATOM 3536 N N . HIS A 1 457 ? -18.241 14.167 24.266 1.00 88.69 457 HIS A N 1
ATOM 3537 C CA . HIS A 1 457 ? -19.273 13.812 25.229 1.00 88.69 457 HIS A CA 1
ATOM 3538 C C . HIS A 1 457 ? -19.263 14.788 26.412 1.00 88.69 457 HIS A C 1
ATOM 3540 O O . HIS A 1 457 ? -18.210 15.115 26.962 1.00 88.69 457 HIS A O 1
ATOM 3546 N N . LEU A 1 458 ? -20.445 15.233 26.826 1.00 89.44 458 LEU A N 1
ATOM 3547 C CA . LEU A 1 458 ? -20.633 16.153 27.942 1.00 89.44 458 LEU A CA 1
ATOM 3548 C C . LEU A 1 458 ? -21.137 15.434 29.198 1.00 89.44 458 LEU A C 1
ATOM 3550 O O . LEU A 1 458 ? -22.109 14.683 29.141 1.00 89.44 458 LEU A O 1
ATOM 3554 N N . SER A 1 459 ? -20.577 15.783 30.358 1.00 89.50 459 SER A N 1
ATOM 3555 C CA . SER A 1 459 ? -21.166 15.462 31.665 1.00 89.50 459 SER A CA 1
ATOM 3556 C C . SER A 1 459 ? -21.231 16.678 32.591 1.00 89.50 459 SER A C 1
ATOM 3558 O O . SER A 1 459 ? -20.348 17.534 32.566 1.00 89.50 459 SER A O 1
ATOM 3560 N N . ILE A 1 460 ? -22.257 16.730 33.441 1.00 91.62 460 ILE A N 1
ATOM 3561 C CA . ILE A 1 460 ? -22.475 17.767 34.460 1.00 91.62 460 ILE A CA 1
ATOM 3562 C C . ILE A 1 460 ? -22.429 17.086 35.823 1.00 91.62 460 ILE A C 1
ATOM 3564 O O . ILE A 1 460 ? -23.182 16.147 36.045 1.00 91.62 460 ILE A O 1
ATOM 3568 N N . ASP A 1 461 ? -21.549 17.507 36.731 1.00 90.31 461 ASP A N 1
ATOM 3569 C CA . ASP A 1 461 ? -21.350 16.861 38.044 1.00 90.31 461 ASP A CA 1
ATOM 3570 C C . ASP A 1 461 ? -21.185 15.319 37.975 1.00 90.31 461 ASP A C 1
ATOM 3572 O O . ASP A 1 461 ? -21.601 14.593 38.880 1.00 90.31 461 ASP A O 1
ATOM 3576 N N . GLY A 1 462 ? -20.614 14.792 36.886 1.00 85.38 462 GLY A N 1
ATOM 3577 C CA . GLY A 1 462 ? -20.413 13.351 36.678 1.00 85.38 462 GLY A CA 1
ATOM 3578 C C . GLY A 1 462 ? -21.650 12.565 36.225 1.00 85.38 462 GLY A C 1
ATOM 3579 O O . GLY A 1 462 ? -21.607 11.337 36.199 1.00 85.38 462 GLY A O 1
ATOM 3580 N N . ARG A 1 463 ? -22.744 13.243 35.857 1.00 88.06 463 ARG A N 1
ATOM 3581 C CA . ARG A 1 463 ? -23.939 12.645 35.236 1.00 88.06 463 ARG A CA 1
ATOM 3582 C C . ARG A 1 463 ? -24.166 13.187 33.826 1.00 88.06 463 ARG A C 1
ATOM 3584 O O . ARG A 1 463 ? -23.628 14.227 33.448 1.00 88.06 463 ARG A O 1
ATOM 3591 N N . GLU A 1 464 ? -25.026 12.513 33.074 1.00 85.50 464 GLU A N 1
ATOM 3592 C CA . GLU A 1 464 ? -25.537 13.036 31.808 1.00 85.50 464 GLU A CA 1
ATOM 3593 C C . GLU A 1 464 ? -26.407 14.294 32.030 1.00 85.50 464 GLU A C 1
ATOM 3595 O O . GLU A 1 464 ? -27.084 14.428 33.066 1.00 85.50 464 GLU A O 1
ATOM 3600 N N . PRO A 1 465 ? -26.386 15.249 31.083 1.00 88.62 465 PRO A N 1
ATOM 3601 C CA . PRO A 1 465 ? -27.257 16.414 31.113 1.00 88.62 465 PRO A CA 1
ATOM 3602 C C . PRO A 1 465 ? -28.727 16.011 30.931 1.00 88.62 465 PRO A C 1
ATOM 3604 O O . PRO A 1 465 ? -29.078 15.121 30.160 1.00 88.62 465 PRO A O 1
ATOM 3607 N N . THR A 1 466 ? -29.615 16.709 31.628 1.00 90.75 466 THR A N 1
ATOM 3608 C CA . THR A 1 466 ? -31.063 16.544 31.486 1.00 90.75 466 THR A CA 1
ATOM 3609 C C . THR A 1 466 ? -31.569 17.177 30.190 1.00 90.75 466 THR A C 1
ATOM 3611 O O . THR A 1 466 ? -30.957 18.092 29.639 1.00 90.75 466 THR A O 1
ATOM 3614 N N . VAL A 1 467 ? -32.762 16.773 29.743 1.00 88.00 467 VAL A N 1
ATOM 3615 C CA . VAL A 1 467 ? -33.428 17.361 28.564 1.00 88.00 467 VAL A CA 1
ATOM 3616 C C . VAL A 1 467 ? -33.567 18.885 28.676 1.00 88.00 467 VAL A C 1
ATOM 3618 O O . VAL A 1 467 ? -33.393 19.594 27.688 1.00 88.00 467 VAL A O 1
ATOM 3621 N N . SER A 1 468 ? -33.841 19.404 29.878 1.00 91.38 468 SER A N 1
ATOM 3622 C CA . SER A 1 468 ? -33.961 20.849 30.102 1.00 91.38 468 SER A CA 1
ATOM 3623 C C . SER A 1 468 ? -32.618 21.572 30.004 1.00 91.38 468 SER A C 1
ATOM 3625 O O . SER A 1 468 ? -32.577 22.685 29.489 1.00 91.38 468 SER A O 1
ATOM 3627 N N . GLU A 1 469 ? -31.534 20.964 30.491 1.00 93.00 469 GLU A N 1
ATOM 3628 C CA . GLU A 1 469 ? -30.181 21.523 30.379 1.00 93.00 469 GLU A CA 1
ATOM 3629 C C . GLU A 1 469 ? -29.731 21.543 28.911 1.00 93.00 469 GLU A C 1
ATOM 3631 O O . GLU A 1 469 ? -29.231 22.562 28.444 1.00 93.00 469 GLU A O 1
ATOM 3636 N N . ILE A 1 470 ? -30.012 20.476 28.152 1.00 89.88 470 ILE A N 1
ATOM 3637 C CA . ILE A 1 470 ? -29.759 20.418 26.702 1.00 89.88 470 ILE A CA 1
ATOM 3638 C C . ILE A 1 470 ? -30.539 21.512 25.967 1.00 89.88 470 ILE A C 1
ATOM 3640 O O . ILE A 1 470 ? -29.973 22.220 25.136 1.00 89.88 470 ILE A O 1
ATOM 3644 N N . ALA A 1 471 ? -31.825 21.687 26.281 1.00 89.75 471 ALA A N 1
ATOM 3645 C CA . ALA A 1 471 ? -32.647 22.725 25.665 1.00 89.75 471 ALA A CA 1
ATOM 3646 C C . ALA A 1 471 ? -32.143 24.142 25.995 1.00 89.75 471 ALA A C 1
ATOM 3648 O O . ALA A 1 471 ? -32.119 25.002 25.114 1.00 89.75 471 ALA A O 1
ATOM 3649 N N . ALA A 1 472 ? -31.706 24.383 27.236 1.00 92.50 472 ALA A N 1
ATOM 3650 C CA . ALA A 1 472 ? -31.133 25.662 27.650 1.00 92.50 472 ALA A CA 1
ATOM 3651 C C . ALA A 1 472 ? -29.804 25.954 26.935 1.00 92.50 472 ALA A C 1
ATOM 3653 O O . ALA A 1 472 ? -29.602 27.066 26.450 1.00 92.50 472 ALA A O 1
ATOM 3654 N N . ALA A 1 473 ? -28.930 24.955 26.804 1.00 91.31 473 ALA A N 1
ATOM 3655 C CA . ALA A 1 473 ? -27.682 25.086 26.063 1.00 91.31 473 ALA A CA 1
ATOM 3656 C C . ALA A 1 473 ? -27.921 25.327 24.569 1.00 91.31 473 ALA A C 1
ATOM 3658 O O . ALA A 1 473 ? -27.294 26.205 23.981 1.00 91.31 473 ALA A O 1
ATOM 3659 N N . ALA A 1 474 ? -28.872 24.615 23.959 1.00 90.44 474 ALA A N 1
ATOM 3660 C CA . ALA A 1 474 ? -29.267 24.847 22.572 1.00 90.44 474 ALA A CA 1
ATOM 3661 C C . ALA A 1 474 ? -29.806 26.275 22.368 1.00 90.44 474 ALA A C 1
ATOM 3663 O O . ALA A 1 474 ? -29.454 26.930 21.388 1.00 90.44 474 ALA A O 1
ATOM 3664 N N . ALA A 1 475 ? -30.593 26.796 23.317 1.00 92.25 475 ALA A N 1
ATOM 3665 C CA . ALA A 1 475 ? -31.053 28.186 23.303 1.00 92.25 475 ALA A CA 1
ATOM 3666 C C . ALA A 1 475 ? -29.905 29.201 23.479 1.00 92.25 475 ALA A C 1
ATOM 3668 O O . ALA A 1 475 ? -29.982 30.302 22.938 1.00 92.25 475 ALA A O 1
ATOM 3669 N N . ALA A 1 476 ? -28.830 28.817 24.174 1.00 91.31 476 ALA A N 1
ATOM 3670 C CA . ALA A 1 476 ? -27.577 29.570 24.262 1.00 91.31 476 ALA A CA 1
ATOM 3671 C C . ALA A 1 476 ? -26.659 29.385 23.031 1.00 91.31 476 ALA A C 1
ATOM 3673 O O . ALA A 1 476 ? -25.562 29.933 22.996 1.00 91.31 476 ALA A O 1
ATOM 3674 N N . GLY A 1 477 ? -27.091 28.635 22.009 1.00 91.75 477 GLY A N 1
ATOM 3675 C CA . GLY A 1 477 ? -26.355 28.438 20.757 1.00 91.75 477 GLY A CA 1
ATOM 3676 C C . GLY A 1 477 ? -25.519 27.157 20.679 1.00 91.75 477 GLY A C 1
ATOM 3677 O O . GLY A 1 477 ? -24.737 27.006 19.742 1.00 91.75 477 GLY A O 1
ATOM 3678 N N . ALA A 1 478 ? -25.667 26.217 21.618 1.00 90.25 478 ALA A N 1
ATOM 3679 C CA . ALA A 1 478 ? -24.944 24.948 21.574 1.00 90.25 478 ALA A CA 1
ATOM 3680 C C . ALA A 1 478 ? -25.435 24.085 20.399 1.00 90.25 478 ALA A C 1
ATOM 3682 O O . ALA A 1 478 ? -26.540 23.541 20.423 1.00 90.25 478 ALA A O 1
ATOM 3683 N N . ALA A 1 479 ? -24.589 23.923 19.380 1.00 88.69 479 ALA A N 1
ATOM 3684 C CA . ALA A 1 479 ? -24.849 23.066 18.228 1.00 88.69 479 ALA A CA 1
ATOM 3685 C C . ALA A 1 479 ? -23.965 21.811 18.284 1.00 88.69 479 ALA A C 1
ATOM 3687 O O . ALA A 1 479 ? -22.749 21.902 18.136 1.00 88.69 479 ALA A O 1
ATOM 3688 N N . ALA A 1 480 ? -24.580 20.636 18.450 1.00 80.31 480 ALA A N 1
ATOM 3689 C CA . ALA A 1 480 ? -23.898 19.338 18.554 1.00 80.31 480 ALA A CA 1
ATOM 3690 C C . ALA A 1 480 ? -23.255 18.836 17.235 1.00 80.31 480 ALA A C 1
ATOM 3692 O O . ALA A 1 480 ? -22.810 17.695 17.178 1.00 80.31 480 ALA A O 1
ATOM 3693 N N . GLY A 1 481 ? -23.217 19.670 16.189 1.00 77.12 481 GLY A N 1
ATOM 3694 C CA . GLY A 1 481 ? -22.615 19.376 14.886 1.00 77.12 481 GLY A CA 1
ATOM 3695 C C . GLY A 1 481 ? -23.267 18.216 14.111 1.00 77.12 481 GLY A C 1
ATOM 3696 O O . GLY A 1 481 ? -24.436 17.884 14.330 1.00 77.12 481 GLY A O 1
ATOM 3697 N N . GLU A 1 482 ? -22.539 17.654 13.142 1.00 71.50 482 GLU A N 1
ATOM 3698 C CA . GLU A 1 482 ? -23.019 16.594 12.250 1.00 71.50 482 GLU A CA 1
ATOM 3699 C C . GLU A 1 482 ? -22.930 15.221 12.927 1.00 71.50 482 GLU A C 1
ATOM 3701 O O . GLU A 1 482 ? -21.859 14.683 13.198 1.00 71.50 482 GLU A O 1
ATOM 3706 N N . ARG A 1 483 ? -24.092 14.617 13.174 1.00 72.50 483 ARG A N 1
ATOM 3707 C CA . ARG A 1 483 ? -24.211 13.255 13.703 1.00 72.50 483 ARG A CA 1
ATOM 3708 C C . ARG A 1 483 ? -24.094 12.260 12.548 1.00 72.50 483 ARG A C 1
ATOM 3710 O O . ARG A 1 483 ? -25.106 11.846 11.987 1.00 72.50 483 ARG A O 1
ATOM 3717 N N . LEU A 1 484 ? -22.861 11.914 12.172 1.00 62.94 484 LEU A N 1
ATOM 3718 C CA . LEU A 1 484 ? -22.564 11.106 10.976 1.00 62.94 484 LEU A CA 1
ATOM 3719 C C . LEU A 1 484 ? -22.992 9.629 11.068 1.00 62.94 484 LEU A C 1
ATOM 3721 O O . LEU A 1 484 ? -22.899 8.906 10.078 1.00 62.94 484 LEU A O 1
ATOM 3725 N N . PHE A 1 485 ? -23.486 9.167 12.219 1.00 63.41 485 PHE A N 1
ATOM 3726 C CA . PHE A 1 485 ? -24.002 7.811 12.389 1.00 63.41 485 PHE A CA 1
ATOM 3727 C C . PHE A 1 485 ? -25.339 7.798 13.129 1.00 63.41 485 PHE A C 1
ATOM 3729 O O . PHE A 1 485 ? -25.613 8.620 14.004 1.00 63.41 485 PHE A O 1
ATOM 3736 N N . THR A 1 486 ? -26.184 6.828 12.775 1.00 63.41 486 THR A N 1
ATOM 3737 C CA . THR A 1 486 ? -27.377 6.519 13.569 1.00 63.41 486 THR A CA 1
ATOM 3738 C C . THR A 1 486 ? -26.920 5.750 14.808 1.00 63.41 486 THR A C 1
ATOM 3740 O O . THR A 1 486 ? -26.254 4.723 14.645 1.00 63.41 486 THR A O 1
ATOM 3743 N N . PRO A 1 487 ? -27.236 6.206 16.031 1.00 64.62 487 PRO A N 1
ATOM 3744 C CA . PRO A 1 487 ? -26.865 5.476 17.234 1.00 64.62 487 PRO A CA 1
ATOM 3745 C C . PRO A 1 487 ? -27.528 4.099 17.231 1.00 64.62 487 PRO A C 1
ATOM 3747 O O . PRO A 1 487 ? -28.684 3.951 16.813 1.00 64.62 487 PRO A O 1
ATOM 3750 N N . ARG A 1 488 ? -26.811 3.089 17.731 1.00 61.28 488 ARG A N 1
ATOM 3751 C CA . ARG A 1 488 ? -27.416 1.786 18.030 1.00 61.28 488 ARG A CA 1
ATOM 3752 C C . ARG A 1 488 ? -28.540 1.975 19.042 1.00 61.28 488 ARG A C 1
ATOM 3754 O O . ARG A 1 488 ? -28.536 2.936 19.810 1.00 61.28 488 ARG A O 1
ATOM 3761 N N . SER A 1 489 ? -29.487 1.043 19.077 1.00 70.00 489 SER A N 1
ATOM 3762 C CA . SER A 1 489 ? -30.584 1.069 20.051 1.00 70.00 489 SER A CA 1
ATOM 3763 C C . SER A 1 489 ? -30.088 1.193 21.494 1.00 70.00 489 SER A C 1
ATOM 3765 O O . SER A 1 489 ? -30.685 1.941 22.262 1.00 70.00 489 SER A O 1
ATOM 3767 N N . GLU A 1 490 ? -28.983 0.525 21.849 1.00 59.97 490 GLU A N 1
ATOM 3768 C CA . GLU A 1 490 ? -28.374 0.636 23.182 1.00 59.97 490 GLU A CA 1
ATOM 3769 C C . GLU A 1 490 ? -27.711 1.995 23.474 1.00 59.97 490 GLU A C 1
ATOM 3771 O O . GLU A 1 490 ? -27.576 2.362 24.638 1.00 59.97 490 GLU A O 1
ATOM 3776 N N . ASP A 1 491 ? -27.352 2.765 22.443 1.00 62.69 491 ASP A N 1
ATOM 3777 C CA . ASP A 1 491 ? -26.613 4.028 22.567 1.00 62.69 491 ASP A CA 1
ATOM 3778 C C . ASP A 1 491 ? -27.520 5.270 22.512 1.00 62.69 491 ASP A C 1
ATOM 3780 O O . ASP A 1 491 ? -27.074 6.394 22.741 1.00 62.69 491 ASP A O 1
ATOM 3784 N N . GLN A 1 492 ? -28.817 5.094 22.231 1.00 68.75 492 GLN A N 1
ATOM 3785 C CA . GLN A 1 492 ? -29.759 6.209 22.064 1.00 68.75 492 GLN A CA 1
ATOM 3786 C C . GLN A 1 492 ? -29.882 7.109 23.299 1.00 68.75 492 GLN A C 1
ATOM 3788 O O . GLN A 1 492 ? -30.199 8.288 23.150 1.00 68.75 492 GLN A O 1
ATOM 3793 N N . ALA A 1 493 ? -29.656 6.567 24.499 1.00 64.88 493 ALA A N 1
ATOM 3794 C CA . ALA A 1 493 ? -29.864 7.284 25.755 1.00 64.88 493 ALA A CA 1
ATOM 3795 C C . ALA A 1 493 ? -28.832 8.402 25.991 1.00 64.88 493 ALA A C 1
ATOM 3797 O O . ALA A 1 493 ? -29.226 9.498 26.379 1.00 64.88 493 ALA A O 1
ATOM 3798 N N . TRP A 1 494 ? -27.552 8.154 25.690 1.00 64.62 494 TRP A N 1
ATOM 3799 C CA . TRP A 1 494 ? -26.459 9.116 25.890 1.00 64.62 494 TRP A CA 1
ATOM 3800 C C . TRP A 1 494 ? -26.174 9.958 24.636 1.00 64.62 494 TRP A C 1
ATOM 3802 O O . TRP A 1 494 ? -25.538 11.004 24.691 1.00 64.62 494 TRP A O 1
ATOM 3812 N N . PHE A 1 495 ? -26.695 9.561 23.475 1.00 68.00 495 PHE A N 1
ATOM 3813 C CA . PHE A 1 495 ? -26.504 10.297 22.224 1.00 68.00 495 PHE A CA 1
ATOM 3814 C C . PHE A 1 495 ? -26.885 11.799 22.263 1.00 68.00 495 PHE A C 1
ATOM 3816 O O . PHE A 1 495 ? -26.234 12.598 21.585 1.00 68.00 495 PHE A O 1
ATOM 3823 N N . PRO A 1 496 ? -27.895 12.253 23.039 1.00 73.06 496 PRO A N 1
ATOM 3824 C CA . PRO A 1 496 ? -28.208 13.677 23.174 1.00 73.06 496 PRO A CA 1
ATOM 3825 C C . PRO A 1 496 ? -27.104 14.531 23.818 1.00 73.06 496 PRO A C 1
ATOM 3827 O O . PRO A 1 496 ? -27.081 15.734 23.560 1.00 73.06 496 PRO A O 1
ATOM 3830 N N . SER A 1 497 ? -26.205 13.947 24.622 1.00 76.06 497 SER A N 1
ATOM 3831 C CA . SER A 1 497 ? -25.067 14.635 25.258 1.00 76.06 497 SER A CA 1
ATOM 3832 C C . SER A 1 497 ? -23.773 14.566 24.440 1.00 76.06 497 SER A C 1
ATOM 3834 O O . SER A 1 497 ? -22.744 15.096 24.870 1.00 76.06 497 SER A O 1
ATOM 3836 N N . PHE A 1 498 ? -23.819 13.939 23.262 1.00 85.00 498 PHE A N 1
ATOM 3837 C CA . PHE A 1 498 ? -22.695 13.822 22.343 1.00 85.00 498 PHE A CA 1
ATOM 3838 C C . PHE A 1 498 ? -22.802 14.827 21.188 1.00 85.00 498 PHE A C 1
ATOM 3840 O O . PHE A 1 498 ? -23.848 14.961 20.540 1.00 85.00 498 PHE A O 1
ATOM 3847 N N . GLY A 1 499 ? -21.698 15.526 20.931 1.00 87.94 499 GLY A N 1
ATOM 3848 C CA . GLY A 1 499 ? -21.503 16.387 19.772 1.00 87.94 499 GLY A CA 1
ATOM 3849 C C . GLY A 1 499 ? -20.353 15.903 18.896 1.00 87.94 499 GLY A C 1
ATOM 3850 O O . GLY A 1 499 ? -19.383 15.334 19.395 1.00 87.94 499 GLY A O 1
ATOM 3851 N N . GLN A 1 500 ? -20.466 16.136 17.593 1.00 89.69 500 GLN A N 1
ATOM 3852 C CA . GLN A 1 500 ? -19.452 15.787 16.608 1.00 89.69 500 GLN A CA 1
ATOM 3853 C C . GLN A 1 500 ? -19.355 16.872 15.538 1.00 89.69 500 GLN A C 1
ATOM 3855 O O . GLN A 1 500 ? -20.355 17.249 14.937 1.00 89.69 500 GLN A O 1
ATOM 3860 N N . TRP A 1 501 ? -18.145 17.343 15.257 1.00 91.88 501 TRP A N 1
ATOM 3861 C CA . TRP A 1 501 ? -17.880 18.329 14.211 1.00 91.88 501 TRP A CA 1
ATOM 3862 C C . TRP A 1 501 ? -16.844 17.757 13.262 1.00 91.88 501 TRP A C 1
ATOM 3864 O O . TRP A 1 501 ? -15.758 17.389 13.705 1.00 91.88 501 TRP A O 1
ATOM 3874 N N . SER A 1 502 ? -17.181 17.695 11.978 1.00 89.62 502 SER A N 1
ATOM 3875 C CA . SER A 1 502 ? -16.314 17.159 10.933 1.00 89.62 502 SER A CA 1
ATOM 3876 C C . SER A 1 502 ? -16.061 18.232 9.878 1.00 89.62 502 SER A C 1
ATOM 3878 O O . SER A 1 502 ? -16.960 18.981 9.501 1.00 89.62 502 SER A O 1
ATOM 3880 N N . GLY A 1 503 ? -14.813 18.337 9.438 1.00 87.06 503 GLY A N 1
ATOM 3881 C CA . GLY A 1 503 ? -14.395 19.242 8.382 1.00 87.06 503 GLY A CA 1
ATOM 3882 C C . GLY A 1 503 ? -14.740 18.655 7.021 1.00 87.06 503 GLY A C 1
ATOM 3883 O O . GLY A 1 503 ? -14.617 17.452 6.804 1.00 87.06 503 GLY A O 1
ATOM 3884 N N . ASP A 1 504 ? -15.115 19.518 6.084 1.00 81.88 504 ASP A N 1
ATOM 3885 C CA . ASP A 1 504 ? -15.429 19.138 4.705 1.00 81.88 504 ASP A CA 1
ATOM 3886 C C . ASP A 1 504 ? -14.176 18.831 3.860 1.00 81.88 504 ASP A C 1
ATOM 3888 O O . ASP A 1 504 ? -14.272 18.272 2.767 1.00 81.88 504 ASP A O 1
ATOM 3892 N N . ARG A 1 505 ? -12.988 19.230 4.343 1.00 82.31 505 ARG A N 1
ATOM 3893 C CA . ARG A 1 505 ? -11.685 19.080 3.677 1.00 82.31 505 ARG A CA 1
ATOM 3894 C C . ARG A 1 505 ? -10.556 18.944 4.700 1.00 82.31 505 ARG A C 1
ATOM 3896 O O . ARG A 1 505 ? -10.650 19.429 5.822 1.00 82.31 505 ARG A O 1
ATOM 3903 N N . LEU A 1 506 ? -9.434 18.365 4.276 1.00 85.69 506 LEU A N 1
ATOM 3904 C CA . LEU A 1 506 ? -8.229 18.205 5.102 1.00 85.69 506 LEU A CA 1
ATOM 3905 C C . LEU A 1 506 ? -7.291 19.414 4.953 1.00 85.69 506 LEU A C 1
ATOM 3907 O O . LEU A 1 506 ? -6.223 19.314 4.354 1.00 85.69 506 LEU A O 1
ATOM 3911 N N . ASN A 1 507 ? -7.718 20.595 5.400 1.00 85.25 507 ASN A N 1
ATOM 3912 C CA . ASN A 1 507 ? -6.901 21.811 5.348 1.00 85.25 507 ASN A CA 1
ATOM 3913 C C . ASN A 1 507 ? -7.143 22.715 6.567 1.00 85.25 507 ASN A C 1
ATOM 3915 O O . ASN A 1 507 ? -8.127 22.553 7.286 1.00 85.25 507 ASN A O 1
ATOM 3919 N N . ALA A 1 508 ? -6.275 23.713 6.747 1.00 88.50 508 ALA A N 1
ATOM 3920 C CA . ALA A 1 508 ? -6.313 24.618 7.896 1.00 88.50 508 ALA A CA 1
ATOM 3921 C C . ALA A 1 508 ? -7.616 25.435 8.018 1.00 88.50 508 ALA A C 1
ATOM 3923 O O . ALA A 1 508 ? -8.025 25.780 9.124 1.00 88.50 508 ALA A O 1
ATOM 3924 N N . ALA A 1 509 ? -8.282 25.765 6.904 1.00 91.00 509 ALA A N 1
ATOM 3925 C CA . ALA A 1 509 ? -9.540 26.510 6.947 1.00 91.00 509 ALA A CA 1
ATOM 3926 C C . ALA A 1 509 ? -10.686 25.641 7.488 1.00 91.00 509 ALA A C 1
ATOM 3928 O O . ALA A 1 509 ? -11.457 26.101 8.331 1.00 91.00 509 ALA A O 1
ATOM 3929 N N . SER A 1 510 ? -10.762 24.384 7.047 1.00 90.44 510 SER A N 1
ATOM 3930 C CA . SER A 1 510 ? -11.743 23.413 7.542 1.00 90.44 510 SER A CA 1
ATOM 3931 C C . SER A 1 510 ? -11.439 22.987 8.984 1.00 90.44 510 SER A C 1
ATOM 3933 O O . SER A 1 510 ? -12.359 22.925 9.794 1.00 90.44 510 SER A O 1
ATOM 3935 N N . GLU A 1 511 ? -10.167 22.796 9.351 1.00 92.69 511 GLU A N 1
ATOM 3936 C CA . GLU A 1 511 ? -9.748 22.571 10.746 1.00 92.69 511 GLU A CA 1
ATOM 3937 C C . GLU A 1 511 ? -10.192 23.723 11.655 1.00 92.69 511 GLU A C 1
ATOM 3939 O O . GLU A 1 511 ? -10.821 23.498 12.690 1.00 92.69 511 GLU A O 1
ATOM 3944 N N . ARG A 1 512 ? -9.951 24.974 11.238 1.00 94.69 512 ARG A N 1
ATOM 3945 C CA . ARG A 1 512 ? -10.412 26.155 11.975 1.00 94.69 512 ARG A CA 1
ATOM 3946 C C . ARG A 1 512 ? -11.928 26.149 12.161 1.00 94.69 512 ARG A C 1
ATOM 3948 O O . ARG A 1 512 ? -12.390 26.450 13.254 1.00 94.69 512 ARG A O 1
ATOM 3955 N N . ALA A 1 513 ? -12.696 25.791 11.132 1.00 93.69 513 ALA A N 1
ATOM 3956 C CA . ALA A 1 513 ? -14.152 25.712 11.233 1.00 93.69 513 ALA A CA 1
ATOM 3957 C C . ALA A 1 513 ? -14.611 24.652 12.252 1.00 93.69 513 ALA A C 1
ATOM 3959 O O . ALA A 1 513 ? -15.507 24.926 13.051 1.00 93.69 513 ALA A O 1
ATOM 3960 N N . VAL A 1 514 ? -13.970 23.477 12.270 1.00 92.94 514 VAL A N 1
ATOM 3961 C CA . VAL A 1 514 ? -14.230 22.413 13.258 1.00 92.94 514 VAL A CA 1
ATOM 3962 C C . VAL A 1 514 ? -13.914 22.894 14.677 1.00 92.94 514 VAL A C 1
ATOM 3964 O O . VAL A 1 514 ? -14.742 22.750 15.577 1.00 92.94 514 VAL A O 1
ATOM 3967 N N . MET A 1 515 ? -12.747 23.514 14.877 1.00 94.69 515 MET A N 1
ATOM 3968 C CA . MET A 1 515 ? -12.326 24.034 16.182 1.00 94.69 515 MET A CA 1
ATOM 3969 C C . MET A 1 515 ? -13.229 25.170 16.678 1.00 94.69 515 MET A C 1
ATOM 3971 O O . MET A 1 515 ? -13.625 25.166 17.844 1.00 94.69 515 MET A O 1
ATOM 3975 N N . ASP A 1 516 ? -13.581 26.120 15.806 1.00 96.12 516 ASP A N 1
ATOM 3976 C CA . ASP A 1 516 ? -14.462 27.246 16.132 1.00 96.12 516 ASP A CA 1
ATOM 3977 C C . ASP A 1 516 ? -15.862 26.740 16.532 1.00 96.12 516 ASP A C 1
ATOM 3979 O O . ASP A 1 516 ? -16.431 27.212 17.519 1.00 96.12 516 ASP A O 1
ATOM 3983 N N . ALA A 1 517 ? -16.402 25.742 15.820 1.00 94.62 517 ALA A N 1
ATOM 3984 C CA . ALA A 1 517 ? -17.705 25.153 16.127 1.00 94.62 517 ALA A CA 1
ATOM 3985 C C . ALA A 1 517 ? -17.711 24.399 17.469 1.00 94.62 517 ALA A C 1
ATOM 3987 O O . ALA A 1 517 ? -18.625 24.582 18.278 1.00 94.62 517 ALA A O 1
ATOM 3988 N N . TRP A 1 518 ? -16.671 23.607 17.745 1.00 95.00 518 TRP A N 1
ATOM 3989 C CA . TRP A 1 518 ? -16.519 22.925 19.031 1.00 95.00 518 TRP A CA 1
ATOM 3990 C C . TRP A 1 518 ? -16.344 23.914 20.194 1.00 95.00 518 TRP A C 1
ATOM 3992 O O . TRP A 1 518 ? -16.973 23.769 21.246 1.00 95.00 518 TRP A O 1
ATOM 4002 N N . LEU A 1 519 ? -15.547 24.971 20.008 1.00 95.31 519 LEU A N 1
ATOM 4003 C CA . LEU A 1 519 ? -15.365 26.011 21.020 1.00 95.31 519 LEU A CA 1
ATOM 4004 C C . LEU A 1 519 ? -16.669 26.774 21.294 1.00 95.31 519 LEU A C 1
ATOM 4006 O O . LEU A 1 519 ? -16.989 27.038 22.455 1.00 95.31 519 LEU A O 1
ATOM 4010 N N . ALA A 1 520 ? -17.442 27.093 20.252 1.00 95.12 520 ALA A N 1
ATOM 4011 C CA . ALA A 1 520 ? -18.759 27.710 20.392 1.00 95.12 520 ALA A CA 1
ATOM 4012 C C . ALA A 1 520 ? -19.723 26.813 21.182 1.00 95.12 520 ALA A C 1
ATOM 4014 O O . ALA A 1 520 ? -20.396 27.294 22.093 1.00 95.12 520 ALA A O 1
ATOM 4015 N N . TYR A 1 521 ? -19.728 25.505 20.904 1.00 94.94 521 TYR A N 1
ATOM 4016 C CA . TYR A 1 521 ? -20.504 24.527 21.667 1.00 94.94 521 TYR A CA 1
ATOM 4017 C C . TYR A 1 521 ? -20.130 24.522 23.154 1.00 94.94 521 TYR A C 1
ATOM 4019 O O . TYR A 1 521 ? -21.013 24.609 24.010 1.00 94.94 521 TYR A O 1
ATOM 4027 N N . MET A 1 522 ? -18.833 24.476 23.477 1.00 94.81 522 MET A N 1
ATOM 4028 C CA . MET A 1 522 ? -18.378 24.510 24.870 1.00 94.81 522 MET A CA 1
ATOM 4029 C C . MET A 1 522 ? -18.777 25.810 25.575 1.00 94.81 522 MET A C 1
ATOM 4031 O O . MET A 1 522 ? -19.231 25.775 26.720 1.00 94.81 522 MET A O 1
ATOM 4035 N N . ASN A 1 523 ? -18.633 26.957 24.906 1.00 95.75 523 ASN A N 1
ATOM 4036 C CA . ASN A 1 523 ? -19.002 28.252 25.475 1.00 95.75 523 ASN A CA 1
ATOM 4037 C C . ASN A 1 523 ? -20.507 28.352 25.739 1.00 95.75 523 ASN A C 1
ATOM 4039 O O . ASN A 1 523 ? -20.885 28.719 26.847 1.00 95.75 523 ASN A O 1
ATOM 4043 N N . ALA A 1 524 ? -21.354 27.939 24.794 1.00 95.25 524 ALA A N 1
ATOM 4044 C CA . ALA A 1 524 ? -22.806 27.959 24.961 1.00 95.25 524 ALA A CA 1
ATOM 4045 C C . ALA A 1 524 ? -23.270 27.103 26.152 1.00 95.25 524 ALA A C 1
ATOM 4047 O O . ALA A 1 524 ? -24.105 27.528 26.952 1.00 95.25 524 ALA A O 1
ATOM 4048 N N . TRP A 1 525 ? -22.680 25.918 26.335 1.00 95.31 525 TRP A N 1
ATOM 4049 C CA . TRP A 1 525 ? -22.944 25.091 27.513 1.00 95.31 525 TRP A CA 1
ATOM 4050 C C . TRP A 1 525 ? -22.532 25.777 28.812 1.00 95.31 525 TRP A C 1
ATOM 4052 O O . TRP A 1 525 ? -23.302 25.804 29.775 1.00 95.31 525 TRP A O 1
ATOM 4062 N N . ARG A 1 526 ? -21.338 26.371 28.837 1.00 95.31 526 ARG A N 1
ATOM 4063 C CA . ARG A 1 526 ? -20.839 27.080 30.017 1.00 95.31 526 ARG A CA 1
ATOM 4064 C C . ARG A 1 526 ? -21.697 28.294 30.369 1.00 95.31 526 ARG A C 1
ATOM 4066 O O . ARG A 1 526 ? -21.999 28.505 31.541 1.00 95.31 526 ARG A O 1
ATOM 4073 N N . GLU A 1 527 ? -22.132 29.052 29.371 1.00 95.00 527 GLU A N 1
ATOM 4074 C CA . GLU A 1 527 ? -23.041 30.188 29.537 1.00 95.00 527 GLU A CA 1
ATOM 4075 C C . GLU A 1 527 ? -24.410 29.739 30.056 1.00 95.00 527 GLU A C 1
ATOM 4077 O O . GLU A 1 527 ? -24.912 30.315 31.020 1.00 95.00 527 GLU A O 1
ATOM 4082 N N . SER A 1 528 ? -24.972 28.656 29.506 1.00 95.00 528 SER A N 1
ATOM 4083 C CA . SER A 1 528 ? -26.276 28.125 29.932 1.00 95.00 528 SER A CA 1
ATOM 4084 C C . SER A 1 528 ? -26.313 27.683 31.400 1.00 95.00 528 SER A C 1
ATOM 4086 O O . SER A 1 528 ? -27.359 27.752 32.045 1.00 95.00 528 SER A O 1
ATOM 4088 N N . LEU A 1 529 ? -25.166 27.261 31.944 1.00 94.31 529 LEU A N 1
ATOM 4089 C CA . LEU A 1 529 ? -25.012 26.838 33.337 1.00 94.31 529 LEU A CA 1
ATOM 4090 C C . LEU A 1 529 ? -24.420 27.930 34.236 1.00 94.31 529 LEU A C 1
ATOM 4092 O O . LEU A 1 529 ? -24.288 27.704 35.439 1.00 94.31 529 LEU A O 1
ATOM 4096 N N . ASN A 1 530 ? -24.070 29.090 33.670 1.00 94.81 530 ASN A N 1
ATOM 4097 C CA . ASN A 1 530 ? -23.381 30.185 34.350 1.00 94.81 530 ASN A CA 1
ATOM 4098 C C . ASN A 1 530 ? -22.080 29.734 35.050 1.00 94.81 530 ASN A C 1
ATOM 4100 O O . ASN A 1 530 ? -21.860 30.027 36.226 1.00 94.81 530 ASN A O 1
ATOM 4104 N N . VAL A 1 531 ? -21.227 28.995 34.331 1.00 94.62 531 VAL A N 1
ATOM 4105 C CA . VAL A 1 531 ? -19.972 28.427 34.859 1.00 94.62 531 VAL A CA 1
ATOM 4106 C C . VAL A 1 531 ? -18.729 29.013 34.192 1.00 94.62 531 VAL A C 1
ATOM 4108 O O . VAL A 1 531 ? -18.663 29.279 32.985 1.00 94.62 531 VAL A O 1
ATOM 4111 N N . THR A 1 532 ? -17.676 29.186 34.981 1.00 93.75 532 THR A N 1
ATOM 4112 C CA . THR A 1 532 ? -16.390 29.704 34.500 1.00 93.75 532 THR A CA 1
ATOM 4113 C C . THR A 1 532 ? -15.513 28.598 33.896 1.00 93.75 532 THR A C 1
ATOM 4115 O O . THR A 1 532 ? -15.782 27.406 34.044 1.00 93.75 532 THR A O 1
ATOM 4118 N N . TRP A 1 533 ? -14.433 28.974 33.199 1.00 92.44 533 TRP A N 1
ATOM 4119 C CA . TRP A 1 533 ? -13.441 28.003 32.716 1.00 92.44 533 TRP A CA 1
ATOM 4120 C C . TRP A 1 533 ? -12.717 27.308 33.878 1.00 92.44 533 TRP A C 1
ATOM 4122 O O . TRP A 1 533 ? -12.291 26.173 33.721 1.00 92.44 533 TRP A O 1
ATOM 4132 N N . ALA A 1 534 ? -12.626 27.945 35.052 1.00 89.06 534 ALA A N 1
ATOM 4133 C CA . ALA A 1 534 ? -12.043 27.339 36.251 1.00 89.06 534 ALA A CA 1
ATOM 4134 C C . ALA A 1 534 ? -12.902 26.193 36.821 1.00 89.06 534 ALA A C 1
ATOM 4136 O O . ALA A 1 534 ? -12.386 25.319 37.512 1.00 89.06 534 ALA A O 1
ATOM 4137 N N . GLU A 1 535 ? -14.201 26.187 36.516 1.00 90.00 535 GLU A N 1
ATOM 4138 C CA . GLU A 1 535 ? -15.163 25.143 36.901 1.00 90.00 535 GLU A CA 1
ATOM 4139 C C . GLU A 1 535 ? -15.410 24.130 35.773 1.00 90.00 535 GLU A C 1
ATOM 4141 O O . GLU A 1 535 ? -16.220 23.211 35.914 1.00 90.00 535 GLU A O 1
ATOM 4146 N N . THR A 1 536 ? -14.716 24.307 34.647 1.00 93.31 536 THR A N 1
ATOM 4147 C CA . THR A 1 536 ? -14.796 23.452 33.468 1.00 93.31 536 THR A CA 1
ATOM 4148 C C . THR A 1 536 ? -13.576 22.552 33.400 1.00 93.31 536 THR A C 1
ATOM 4150 O O . THR A 1 536 ? -12.443 23.007 33.552 1.00 93.31 536 THR A O 1
ATOM 4153 N N . ARG A 1 537 ? -13.797 21.277 33.097 1.00 91.69 537 ARG A N 1
ATOM 4154 C CA . ARG A 1 537 ? -12.728 20.333 32.785 1.00 91.69 537 ARG A CA 1
ATOM 4155 C C . ARG A 1 537 ? -12.841 19.890 31.334 1.00 91.69 537 ARG A C 1
ATOM 4157 O O . ARG A 1 537 ? -13.917 19.521 30.879 1.00 91.69 537 ARG A O 1
ATOM 4164 N N . ILE A 1 538 ? -11.722 19.897 30.619 1.00 91.19 538 ILE A N 1
ATOM 4165 C CA . ILE A 1 538 ? -11.603 19.221 29.326 1.00 91.19 538 ILE A CA 1
ATOM 4166 C C . ILE A 1 538 ? -10.750 17.982 29.560 1.00 91.19 538 ILE A C 1
ATOM 4168 O O . ILE A 1 538 ? -9.626 18.077 30.056 1.00 91.19 538 ILE A O 1
ATOM 4172 N N . VAL A 1 539 ? -11.306 16.824 29.237 1.00 85.94 539 VAL A N 1
ATOM 4173 C CA . VAL A 1 539 ? -10.657 15.526 29.359 1.00 85.94 539 VAL A CA 1
ATOM 4174 C C . VAL A 1 539 ? -10.419 15.017 27.949 1.00 85.94 539 VAL A C 1
ATOM 4176 O O . VAL A 1 539 ? -11.361 14.658 27.253 1.00 85.94 539 VAL A O 1
ATOM 4179 N N . HIS A 1 540 ? -9.164 14.999 27.511 1.00 83.06 540 HIS A N 1
ATOM 4180 C CA . HIS A 1 540 ? -8.817 14.306 26.276 1.00 83.06 540 HIS A CA 1
ATOM 4181 C C . HIS A 1 540 ? -8.843 12.797 26.537 1.00 83.06 540 HIS A C 1
ATOM 4183 O O . HIS A 1 540 ? -8.186 12.324 27.467 1.00 83.06 540 HIS A O 1
ATOM 4189 N N . TRP A 1 541 ? -9.561 12.037 25.716 1.00 66.25 541 TRP A N 1
ATOM 4190 C CA . TRP A 1 541 ? -9.736 10.591 25.881 1.00 66.25 541 TRP A CA 1
ATOM 4191 C C . TRP A 1 541 ? -8.482 9.756 25.507 1.00 66.25 541 TRP A C 1
ATOM 4193 O O . TRP A 1 541 ? -8.508 8.530 25.476 1.00 66.25 541 TRP A O 1
ATOM 4203 N N . SER A 1 542 ? -7.322 10.386 25.300 1.00 49.12 542 SER A N 1
ATOM 4204 C CA . SER A 1 542 ? -6.124 9.733 24.748 1.00 49.12 542 SER A CA 1
ATOM 4205 C C . SER A 1 542 ? -5.123 9.060 25.713 1.00 49.12 542 SER A C 1
ATOM 4207 O O . SER A 1 542 ? -4.344 8.240 25.221 1.00 49.12 542 SER A O 1
ATOM 4209 N N . PRO A 1 543 ? -5.090 9.227 27.061 1.00 40.03 543 PRO A N 1
ATOM 4210 C CA . PRO A 1 543 ? -4.103 8.484 27.860 1.00 40.03 543 PRO A CA 1
ATOM 4211 C C . PRO A 1 543 ? -4.290 6.950 27.848 1.00 40.03 543 PRO A C 1
ATOM 4213 O O . PRO A 1 543 ? -3.474 6.236 28.432 1.00 40.03 543 PRO A O 1
ATOM 4216 N N . ALA A 1 544 ? -5.333 6.428 27.187 1.00 37.47 544 ALA A N 1
ATOM 4217 C CA . ALA A 1 544 ? -5.575 5.003 26.977 1.00 37.47 544 ALA A CA 1
ATOM 4218 C C . ALA A 1 544 ? -5.049 4.442 25.635 1.00 37.47 544 ALA A C 1
ATOM 4220 O O . ALA A 1 544 ? -5.109 3.225 25.437 1.00 37.47 544 ALA A O 1
ATOM 4221 N N . GLU A 1 545 ? -4.472 5.243 24.729 1.00 35.97 545 GLU A N 1
ATOM 4222 C CA . GLU A 1 545 ? -3.917 4.701 23.482 1.00 35.97 545 GLU A CA 1
ATOM 4223 C C . GLU A 1 545 ? -2.548 4.019 23.676 1.00 35.97 545 GLU A C 1
ATOM 4225 O O . GLU A 1 545 ? -1.467 4.521 23.372 1.00 35.97 545 GLU A O 1
ATOM 4230 N N . ARG A 1 546 ? -2.619 2.755 24.098 1.00 34.69 546 ARG A N 1
ATOM 4231 C CA . ARG A 1 546 ? -2.019 1.661 23.322 1.00 34.69 546 ARG A CA 1
ATOM 4232 C C . ARG A 1 546 ? -3.167 0.828 22.765 1.00 34.69 546 ARG A C 1
ATOM 4234 O O . ARG A 1 546 ? -3.492 -0.235 23.295 1.00 34.69 546 ARG A O 1
ATOM 4241 N N . ASN A 1 547 ? -3.785 1.362 21.721 1.00 40.91 547 ASN A N 1
ATOM 4242 C CA . ASN A 1 547 ? -4.995 0.836 21.115 1.00 40.91 547 ASN A CA 1
ATOM 4243 C C . ASN A 1 547 ? -4.687 -0.440 20.306 1.00 40.91 547 ASN A C 1
ATOM 4245 O O . ASN A 1 547 ? -4.110 -0.386 19.226 1.00 40.91 547 ASN A O 1
ATOM 4249 N N . LEU A 1 548 ? -4.980 -1.615 20.876 1.00 39.62 548 LEU A N 1
ATOM 4250 C CA . LEU A 1 548 ? -4.800 -2.932 20.232 1.00 39.62 548 LEU A CA 1
ATOM 4251 C C . LEU A 1 548 ? -5.978 -3.889 20.506 1.00 39.62 548 LEU A C 1
ATOM 4253 O O . LEU A 1 548 ? -5.837 -5.094 20.313 1.00 39.62 548 LEU A O 1
ATOM 4257 N N . LEU A 1 549 ? -7.109 -3.387 21.018 1.00 43.31 549 LEU A N 1
ATOM 4258 C CA . LEU A 1 549 ? -8.202 -4.227 21.532 1.00 43.31 549 LEU A CA 1
ATOM 4259 C C . LEU A 1 549 ? -9.546 -4.058 20.803 1.00 43.31 549 LEU A C 1
ATOM 4261 O O . LEU A 1 549 ? -10.450 -4.846 21.063 1.00 43.31 549 LEU A O 1
ATOM 4265 N N . PHE A 1 550 ? -9.679 -3.105 19.871 1.00 39.12 550 PHE A N 1
ATOM 4266 C CA . PHE A 1 550 ? -10.973 -2.767 19.252 1.00 39.12 550 PHE A CA 1
ATOM 4267 C C . PHE A 1 550 ? -11.616 -3.875 18.412 1.00 39.12 550 PHE A C 1
ATOM 4269 O O . PHE A 1 550 ? -12.792 -3.789 18.087 1.00 39.12 550 PHE A O 1
ATOM 4276 N N . THR A 1 551 ? -10.884 -4.924 18.054 1.00 44.12 551 THR A N 1
ATOM 4277 C CA . THR A 1 551 ? -11.375 -5.944 17.122 1.00 44.12 551 THR A CA 1
ATOM 4278 C C . THR A 1 551 ? -11.745 -7.273 17.784 1.00 44.12 551 THR A C 1
ATOM 4280 O O . THR A 1 551 ? -12.394 -8.102 17.149 1.00 44.12 551 THR A O 1
ATOM 4283 N N . ALA A 1 552 ? -11.393 -7.497 19.053 1.00 44.16 552 ALA A N 1
ATOM 4284 C CA . ALA A 1 552 ? -11.431 -8.843 19.632 1.00 44.16 552 ALA A CA 1
ATOM 4285 C C . ALA A 1 552 ? -12.564 -9.111 20.637 1.00 44.16 552 ALA A C 1
ATOM 4287 O O . ALA A 1 552 ? -12.805 -10.279 20.935 1.00 44.16 552 ALA A O 1
ATOM 4288 N N . ALA A 1 553 ? -13.225 -8.068 21.155 1.00 38.97 553 ALA A N 1
ATOM 4289 C CA . ALA A 1 553 ? -14.218 -8.180 22.234 1.00 38.97 553 ALA A CA 1
ATOM 4290 C C . ALA A 1 553 ? -15.685 -8.211 21.759 1.00 38.97 553 ALA A C 1
ATOM 4292 O O . ALA A 1 553 ? -16.579 -8.438 22.569 1.00 38.97 553 ALA A O 1
ATOM 4293 N N . ASP A 1 554 ? -15.941 -8.016 20.461 1.00 35.69 554 ASP A N 1
ATOM 4294 C CA . ASP A 1 554 ? -17.280 -8.179 19.886 1.00 35.69 554 ASP A CA 1
ATOM 4295 C C . ASP A 1 554 ? -17.563 -9.673 19.659 1.00 35.69 554 ASP A C 1
ATOM 4297 O O . ASP A 1 554 ? -17.227 -10.246 18.607 1.00 35.69 554 ASP A O 1
ATOM 4301 N N . SER A 1 555 ? -18.151 -10.298 20.680 1.00 34.16 555 SER A N 1
ATOM 4302 C CA . SER A 1 555 ? -18.810 -11.609 20.638 1.00 34.16 555 SER A CA 1
ATOM 4303 C C . SER A 1 555 ? -20.309 -11.467 20.843 1.00 34.16 555 SER A C 1
ATOM 4305 O O . SER A 1 555 ? -20.682 -10.879 21.887 1.00 34.16 555 SER A O 1
#

Radius of gyration: 27.89 Å; chains: 1; bounding box: 65×58×78 Å

Sequence (555 aa):
MSDLRRYLTAAPPVTGRRSITTSDAGEVRNPDPTDRTAWREWVSASKTRNWLRRDPLLDWLEVHGAAKGFARDAGADAKPPSPYDLRELLFAQGNRFEERIFEILEPKVNSHRLVSDGWQATRTLAAAEATFMAMSEGVELIEQAVVRNPEDLTYGAIDLLIRSDALERLFPGTLSAEEASRSAPGLAPEGGDAPPWHYIVVDVKFSTLDLSVSGYAGSSHRHYAGQVLVYTAAVARLQGYCPPDAFLLGRTWVSSKGRGSGALDRLARVPVDRESTRDDETPLAIEVGRALEWIRTVRRDGAAWEALPRPTRPELYPNMNADQDQPWSEAKRKIAREIGELTYLPGVGPDLRDAAVASGILRRDEPGLTPERLGVTGDARPRRLAAVLAANAVPASAPAAEKVLPAKIELRGDEHWRRPARIEFHVDFENSGNLNDDFTSLPLVGGATCIFQIGCHLSIDGREPTVSEIAAAAAAGAAAGERLFTPRSEDQAWFPSFGQWSGDRLNAASERAVMDAWLAYMNAWRESLNVTWAETRIVHWSPAERNLLFTAADS